Protein AF-A0A941YJ92-F1 (afdb_monomer)

Secondary structure (DSSP, 8-state):
--HHHHHHHHHHHHHHHHHHHSTTTHHHHHHHHH-SS---------TTS-HHHHHHHHHHTTT----HHHHHHHHHHHHHHHHH-TTBTHHHHHHHHHHHHTT-HHHHHHHHHHHHT-SB--SS-GGG-PPPHHHHHHHHHHHTT-SHHHHHHHHHHHHHHSS-HHHHHHHHHHHHHHHHHHHHHHHHHHHHHHHHHHHHHTTS--SS-TTHHHHHHHHHHHHHHHHHHHHHHHHTS-STHHHHHHHHHHHHHHHHHHHHHHHHHHHHHHHHHHHHHHHHH-HHHHHHTSTTHHHHHHHHHHHHHHHHH--HHHHHHHHHHHHHHT---S------GGGG-HHHHHHHHHHHHHHHHHHHHHHHHTSHHHHHHHHHT---TTGGGHHHHHHHHHHHHHHHHHHHHHHHHHHTT--HHHHHHHHHHHHHHHHHHHHHHHHHHHHHHHHHHHHHHHHHHHTT------

Sequence (466 aa):
MNRAQQALVGSLAGALAVLSLHPVTRPYLLRPLTDPPSLIETATLPLDTDTRSYFLFRRAFGDKSLSTDDFLSIAEASQKMSETDKLNAVWPVLEAWAQDKLDNQEAAESAWRRASQRTRWFDVKPVAIAPTDSAWDRYRQIADLGPGWVQAYSGYVKRLSLADPGEDAARAESVAIGLTAWRSVTSVAGKSLLGQSLRQAVRYDPVKRKGDSVVLETMRQRLSDEQVSDLMSAVASPDREAGSQAIFAWKALAAQRLAGGSMLAGAAGAVLFVVGSLLATWGRARQILALPWCAVLGVASGVAVYLGTGLLFPALWAVVVWGGFAYVRDRIWKGDLADFGRSAQAVTTLLALSFVIAVSVAVIAGEPWARAIHDGTRFGQEVGRTSTLATALAWFLLSLVAVAGQVFAYVRRRTPAVVAARMVRSFGLRAMVCGLVASVVLTPICLAWDTRLCHALAAGEMWDDK

Structure (mmCIF, N/CA/C/O backbone):
data_AF-A0A941YJ92-F1
#
_entry.id   AF-A0A941YJ92-F1
#
loop_
_atom_site.group_PDB
_atom_site.id
_atom_site.type_symbol
_atom_site.label_atom_id
_atom_site.label_alt_id
_atom_site.label_comp_id
_atom_site.label_asym_id
_atom_site.label_entity_id
_atom_site.label_seq_id
_atom_site.pdbx_PDB_ins_code
_atom_site.Cartn_x
_atom_site.Cartn_y
_atom_site.Cartn_z
_atom_site.occupancy
_atom_site.B_iso_or_equiv
_atom_site.auth_seq_id
_atom_site.auth_comp_id
_atom_site.auth_asym_id
_atom_site.auth_atom_id
_atom_site.pdbx_PDB_model_num
ATOM 1 N N . MET A 1 1 ? -15.399 -10.502 31.273 1.00 61.78 1 MET A N 1
ATOM 2 C CA . MET A 1 1 ? -14.418 -9.649 30.565 1.00 61.78 1 MET A CA 1
ATOM 3 C C . MET A 1 1 ? -15.016 -8.273 30.335 1.00 61.78 1 MET A C 1
ATOM 5 O O . MET A 1 1 ? -16.136 -8.193 29.848 1.00 61.78 1 MET A O 1
ATOM 9 N N . ASN A 1 2 ? -14.307 -7.202 30.687 1.00 77.12 2 ASN A N 1
ATOM 10 C CA . ASN A 1 2 ? -14.742 -5.847 30.338 1.00 77.12 2 ASN A CA 1
ATOM 11 C C . ASN A 1 2 ? -14.502 -5.570 28.833 1.00 77.12 2 ASN A C 1
ATOM 13 O O . ASN A 1 2 ? -13.763 -6.298 28.167 1.00 77.12 2 ASN A O 1
ATOM 17 N N . ARG A 1 3 ? -15.120 -4.518 28.275 1.00 62.44 3 ARG A N 1
ATOM 18 C CA . ARG A 1 3 ? -15.001 -4.186 26.836 1.00 62.44 3 ARG A CA 1
ATOM 19 C C . ARG A 1 3 ? -13.553 -3.955 26.384 1.00 62.44 3 ARG A C 1
ATOM 21 O O . ARG A 1 3 ? -13.215 -4.277 25.252 1.00 62.44 3 ARG A O 1
ATOM 28 N N . ALA A 1 4 ? -12.695 -3.432 27.264 1.00 63.12 4 ALA A N 1
ATOM 29 C CA . ALA A 1 4 ? -11.273 -3.246 26.968 1.00 63.12 4 ALA A CA 1
ATOM 30 C C . ALA A 1 4 ? -10.549 -4.587 26.785 1.00 63.12 4 ALA A C 1
ATOM 32 O O . ALA A 1 4 ? -9.785 -4.745 25.840 1.00 63.12 4 ALA A O 1
ATOM 33 N N . GLN A 1 5 ? -10.835 -5.571 27.641 1.00 69.38 5 GLN A N 1
ATOM 34 C CA . GLN A 1 5 ? -10.294 -6.921 27.504 1.00 69.38 5 GLN A CA 1
ATOM 35 C C . GLN A 1 5 ? -10.794 -7.585 26.219 1.00 69.38 5 GLN A C 1
ATOM 37 O O . GLN A 1 5 ? -10.008 -8.215 25.525 1.00 69.38 5 GLN A O 1
ATOM 42 N N . GLN A 1 6 ? -12.073 -7.424 25.860 1.00 68.19 6 GLN A N 1
ATOM 43 C CA . GLN A 1 6 ? -12.606 -7.972 24.604 1.00 68.19 6 GLN A CA 1
ATOM 44 C C . GLN A 1 6 ? -11.950 -7.338 23.369 1.00 68.19 6 GLN A C 1
ATOM 46 O O . GLN A 1 6 ? -11.606 -8.051 22.431 1.00 68.19 6 GLN A O 1
ATOM 51 N N . ALA A 1 7 ? -11.731 -6.019 23.390 1.00 63.94 7 ALA A N 1
ATOM 52 C CA . ALA A 1 7 ? -10.992 -5.307 22.350 1.00 63.94 7 ALA A CA 1
ATOM 53 C C . ALA A 1 7 ? -9.565 -5.850 22.201 1.00 63.94 7 ALA A C 1
ATOM 55 O O . ALA A 1 7 ? -9.120 -6.129 21.093 1.00 63.94 7 ALA A O 1
ATOM 56 N N . LEU A 1 8 ? -8.872 -6.037 23.327 1.00 70.38 8 LEU A N 1
ATOM 57 C CA . LEU A 1 8 ? -7.496 -6.521 23.360 1.00 70.38 8 LEU A CA 1
ATOM 58 C C . LEU A 1 8 ? -7.396 -7.966 22.861 1.00 70.38 8 LEU A C 1
ATOM 60 O O . LEU A 1 8 ? -6.525 -8.261 22.052 1.00 70.38 8 LEU A O 1
ATOM 64 N N . VAL A 1 9 ? -8.325 -8.837 23.266 1.00 71.75 9 VAL A N 1
ATOM 65 C CA . VAL A 1 9 ? -8.416 -10.219 22.768 1.00 71.75 9 VAL A CA 1
ATOM 66 C C . VAL A 1 9 ? -8.711 -10.247 21.268 1.00 71.75 9 VAL A C 1
ATOM 68 O O . VAL A 1 9 ? -8.067 -11.000 20.546 1.00 71.75 9 VAL A O 1
ATOM 71 N N . GLY A 1 10 ? -9.619 -9.399 20.774 1.00 70.00 10 GLY A N 1
ATOM 72 C CA . GLY A 1 10 ? -9.905 -9.286 19.341 1.00 70.00 10 GLY A CA 1
ATOM 73 C C . GLY A 1 10 ? -8.694 -8.814 18.530 1.00 70.00 10 GLY A C 1
ATOM 74 O O . GLY A 1 10 ? -8.366 -9.416 17.510 1.00 70.00 10 GLY A O 1
ATOM 75 N N . SER A 1 11 ? -7.987 -7.786 19.011 1.00 69.19 11 SER A N 1
ATOM 76 C CA . SER A 1 11 ? -6.754 -7.301 18.383 1.00 69.19 11 SER A CA 1
ATOM 77 C C . SER A 1 11 ? -5.649 -8.355 18.391 1.00 69.19 11 SER A C 1
ATOM 79 O O . SER A 1 11 ? -4.972 -8.537 17.384 1.00 69.19 11 SER A O 1
ATOM 81 N N . LEU A 1 12 ? -5.480 -9.070 19.508 1.00 72.31 12 LEU A N 1
ATOM 82 C CA . LEU A 1 12 ? -4.502 -10.148 19.639 1.00 72.31 12 LEU A CA 1
ATOM 83 C C . LEU A 1 12 ? -4.821 -11.296 18.674 1.00 72.31 12 LEU A C 1
ATOM 85 O O . LEU A 1 12 ? -3.932 -11.764 17.971 1.00 72.31 12 LEU A O 1
ATOM 89 N N . ALA A 1 13 ? -6.087 -11.711 18.594 1.00 72.00 13 ALA A N 1
ATOM 90 C CA . ALA A 1 13 ? -6.532 -12.764 17.687 1.00 72.00 13 ALA A CA 1
ATOM 91 C C . ALA A 1 13 ? -6.307 -12.386 16.216 1.00 72.00 13 ALA A C 1
ATOM 93 O O . ALA A 1 13 ? -5.806 -13.199 15.444 1.00 72.00 13 ALA A O 1
ATOM 94 N N . GLY A 1 14 ? -6.612 -11.143 15.825 1.00 69.75 14 GLY A N 1
ATOM 95 C CA . GLY A 1 14 ? -6.332 -10.672 14.468 1.00 69.75 14 GLY A CA 1
ATOM 96 C C . GLY A 1 14 ? -4.842 -10.540 14.168 1.00 69.75 14 GLY A C 1
ATOM 97 O O . GLY A 1 14 ? -4.414 -10.911 13.079 1.00 69.75 14 GLY A O 1
ATOM 98 N N . ALA A 1 15 ? -4.036 -10.092 15.134 1.00 71.94 15 ALA A N 1
ATOM 99 C CA . ALA A 1 15 ? -2.587 -10.055 14.986 1.00 71.94 15 ALA A CA 1
ATOM 100 C C . ALA A 1 15 ? -2.011 -11.464 14.789 1.00 71.94 15 ALA A C 1
ATOM 102 O O . ALA A 1 15 ? -1.219 -11.680 13.875 1.00 71.94 15 ALA A O 1
ATOM 103 N N . LEU A 1 16 ? -2.464 -12.432 15.591 1.00 71.38 16 LEU A N 1
ATOM 104 C CA . LEU A 1 16 ? -2.098 -13.838 15.447 1.00 71.38 16 LEU A CA 1
ATOM 105 C C . LEU A 1 16 ? -2.522 -14.393 14.085 1.00 71.38 16 LEU A C 1
ATOM 107 O O . LEU A 1 16 ? -1.695 -15.002 13.422 1.00 71.38 16 LEU A O 1
ATOM 111 N N . ALA A 1 17 ? -3.744 -14.121 13.617 1.00 73.19 17 ALA A N 1
ATOM 112 C CA . ALA A 1 17 ? -4.202 -14.563 12.297 1.00 73.19 17 ALA A CA 1
ATOM 113 C C . ALA A 1 17 ? -3.316 -14.023 11.158 1.00 73.19 17 ALA A C 1
ATOM 115 O O . ALA A 1 17 ? -2.913 -14.777 10.273 1.00 73.19 17 ALA A O 1
ATOM 116 N N . VAL A 1 18 ? -2.959 -12.736 11.204 1.00 70.56 18 VAL A N 1
ATOM 117 C CA . VAL A 1 18 ? -2.045 -12.115 10.231 1.00 70.56 18 VAL A CA 1
ATOM 118 C C . VAL A 1 18 ? -0.652 -12.753 10.299 1.00 70.56 18 VAL A C 1
ATOM 120 O O . VAL A 1 18 ? -0.085 -13.108 9.266 1.00 70.56 18 VAL A O 1
ATOM 123 N N . LEU A 1 19 ? -0.108 -12.958 11.502 1.00 70.56 19 LEU A N 1
ATOM 124 C CA . LEU A 1 19 ? 1.197 -13.597 11.677 1.00 70.56 19 LEU A CA 1
ATOM 125 C C . LEU A 1 19 ? 1.193 -15.074 11.239 1.00 70.56 19 LEU A C 1
ATOM 127 O O . LEU A 1 19 ? 2.193 -15.552 10.706 1.00 70.56 19 LEU A O 1
ATOM 131 N N . SER A 1 20 ? 0.087 -15.797 11.423 1.00 72.00 20 SER A N 1
ATOM 132 C CA . SER A 1 20 ? -0.076 -17.182 10.966 1.00 72.00 20 SER A CA 1
ATOM 133 C C . SER A 1 20 ? -0.161 -17.301 9.443 1.00 72.00 20 SER A C 1
ATOM 135 O O . SER A 1 20 ? 0.182 -18.349 8.901 1.00 72.00 20 SER A O 1
ATOM 137 N N . LEU A 1 21 ? -0.588 -16.250 8.738 1.00 69.75 21 LEU A N 1
ATOM 138 C CA . LEU A 1 21 ? -0.614 -16.219 7.271 1.00 69.75 21 LEU A CA 1
ATOM 139 C C . LEU A 1 21 ? 0.738 -15.842 6.658 1.00 69.75 21 LEU A C 1
ATOM 141 O O . LEU A 1 21 ? 1.027 -16.228 5.526 1.00 69.75 21 LEU A O 1
ATOM 145 N N . HIS A 1 22 ? 1.573 -15.103 7.386 1.00 62.81 22 HIS A N 1
ATOM 146 C CA . HIS A 1 22 ? 2.815 -14.570 6.844 1.00 62.81 22 HIS A CA 1
ATOM 147 C C . HIS A 1 22 ? 3.913 -15.647 6.739 1.00 62.81 22 HIS A C 1
ATOM 149 O O . HIS A 1 22 ? 4.250 -16.262 7.746 1.00 62.81 22 HIS A O 1
ATOM 155 N N . PRO A 1 23 ? 4.551 -15.873 5.571 1.00 60.28 23 PRO A N 1
ATOM 156 C CA . PRO A 1 23 ? 5.399 -17.037 5.310 1.00 60.28 23 PRO A CA 1
ATOM 157 C C . PRO A 1 23 ? 6.672 -17.061 6.156 1.00 60.28 23 PRO A C 1
ATOM 159 O O . PRO A 1 23 ? 7.199 -18.133 6.414 1.00 60.28 23 PRO A O 1
ATOM 162 N N . VAL A 1 24 ? 7.150 -15.900 6.618 1.00 61.28 24 VAL A N 1
ATOM 163 C CA . VAL A 1 24 ? 8.300 -15.831 7.536 1.00 61.28 24 VAL A CA 1
ATOM 164 C C . VAL A 1 24 ? 7.915 -16.215 8.964 1.00 61.28 24 VAL A C 1
ATOM 166 O O . VAL A 1 24 ? 8.697 -16.872 9.627 1.00 61.28 24 VAL A O 1
ATOM 169 N N . THR A 1 25 ? 6.733 -15.836 9.459 1.00 63.78 25 THR A N 1
ATOM 170 C CA . THR A 1 25 ? 6.334 -16.053 10.866 1.00 63.78 25 THR A CA 1
ATOM 171 C C . THR A 1 25 ? 5.509 -17.323 11.053 1.00 63.78 25 THR A C 1
ATOM 173 O O . THR A 1 25 ? 5.558 -17.938 12.117 1.00 63.78 25 THR A O 1
ATOM 176 N N . ARG A 1 26 ? 4.798 -17.758 10.009 1.00 66.88 26 ARG A N 1
ATOM 177 C CA . ARG A 1 26 ? 3.995 -18.982 9.959 1.00 66.88 26 ARG A CA 1
ATOM 178 C C . ARG A 1 26 ? 4.769 -20.227 10.416 1.00 66.88 26 ARG A C 1
ATOM 180 O O . ARG A 1 26 ? 4.218 -20.935 11.256 1.00 66.88 26 ARG A O 1
ATOM 187 N N . PRO A 1 27 ? 6.020 -20.481 9.972 1.00 59.31 27 PRO A N 1
ATOM 188 C CA . PRO A 1 27 ? 6.793 -21.633 10.426 1.00 59.31 27 PRO A CA 1
ATOM 189 C C . PRO A 1 27 ? 7.094 -21.602 11.921 1.00 59.31 27 PRO A C 1
ATOM 191 O O . PRO A 1 27 ? 7.232 -22.658 12.508 1.00 59.31 27 PRO A O 1
ATOM 194 N N . TYR A 1 28 ? 7.178 -20.427 12.551 1.00 72.75 28 TYR A N 1
ATOM 195 C CA . TYR A 1 28 ? 7.459 -20.307 13.986 1.00 72.75 28 TYR A CA 1
ATOM 196 C C . TYR A 1 28 ? 6.194 -20.426 14.840 1.00 72.75 28 TYR A C 1
ATOM 198 O O . TYR A 1 28 ? 6.234 -21.005 15.920 1.00 72.75 28 TYR A O 1
ATOM 206 N N . LEU A 1 29 ? 5.067 -19.891 14.359 1.00 74.31 29 LEU A N 1
ATOM 207 C CA . LEU A 1 29 ? 3.800 -19.898 15.097 1.00 74.31 29 LEU A CA 1
ATOM 208 C C . LEU A 1 29 ? 3.028 -21.205 14.970 1.00 74.31 29 LEU A C 1
ATOM 210 O O . LEU A 1 29 ? 2.372 -21.616 15.922 1.00 74.31 29 LEU A O 1
ATOM 214 N N . LEU A 1 30 ? 3.071 -21.832 13.794 1.00 76.19 30 LEU A N 1
ATOM 215 C CA . LEU A 1 30 ? 2.328 -23.060 13.533 1.00 76.19 30 LEU A CA 1
ATOM 216 C C . LEU A 1 30 ? 3.173 -24.320 13.733 1.00 76.19 30 LEU A C 1
ATOM 218 O O . LEU A 1 30 ? 2.570 -25.372 13.905 1.00 76.19 30 LEU A O 1
ATOM 222 N N . ARG A 1 31 ? 4.515 -24.227 13.820 1.00 52.56 31 ARG A N 1
ATOM 223 C CA . ARG A 1 31 ? 5.403 -25.374 14.128 1.00 52.56 31 ARG A CA 1
ATOM 224 C C . ARG A 1 31 ? 4.882 -26.273 15.248 1.00 52.56 31 ARG A C 1
ATOM 226 O O . ARG A 1 31 ? 4.825 -27.478 15.037 1.00 52.56 31 ARG A O 1
ATOM 233 N N . PRO A 1 32 ? 4.466 -25.725 16.412 1.00 61.38 32 PRO A N 1
ATOM 234 C CA . PRO A 1 32 ? 4.013 -26.549 17.531 1.00 61.38 32 PRO A CA 1
ATOM 235 C C . PRO A 1 32 ? 2.716 -27.316 17.240 1.00 61.38 32 PRO A C 1
ATOM 237 O O . PRO A 1 32 ? 2.390 -28.254 17.957 1.00 61.38 32 PRO A O 1
ATOM 240 N N . LEU A 1 33 ? 1.950 -26.877 16.236 1.00 65.44 33 LEU A N 1
ATOM 241 C CA . LEU A 1 33 ? 0.643 -27.418 15.865 1.00 65.44 33 LEU A CA 1
ATOM 242 C C . LEU A 1 33 ? 0.705 -28.322 14.627 1.00 65.44 33 LEU A C 1
ATOM 244 O O . LEU A 1 33 ? -0.177 -29.161 14.463 1.00 65.44 33 LEU A O 1
ATOM 248 N N . THR A 1 34 ? 1.690 -28.133 13.744 1.00 49.44 34 THR A N 1
ATOM 249 C CA . THR A 1 34 ? 1.771 -28.839 12.455 1.00 49.44 34 THR A CA 1
ATOM 250 C C . THR A 1 34 ? 2.863 -29.898 12.384 1.00 49.44 34 THR A C 1
ATOM 252 O O . THR A 1 34 ? 2.724 -30.807 11.571 1.00 49.44 34 THR A O 1
ATOM 255 N N . ASP A 1 35 ? 3.891 -29.839 13.237 1.00 40.62 35 ASP A N 1
ATOM 256 C CA . ASP A 1 35 ? 4.983 -30.814 13.212 1.00 40.62 35 ASP A CA 1
ATOM 257 C C . ASP A 1 35 ? 4.958 -31.706 14.474 1.00 40.62 35 ASP A C 1
ATOM 259 O O . ASP A 1 35 ? 5.205 -31.205 15.575 1.00 40.62 35 ASP A O 1
ATOM 263 N N . PRO A 1 36 ? 4.749 -33.042 14.377 1.00 40.34 36 PRO A N 1
ATOM 264 C CA . PRO A 1 36 ? 5.426 -33.946 15.314 1.00 40.34 36 PRO A CA 1
ATOM 265 C C . PRO A 1 36 ? 6.936 -33.662 15.218 1.00 40.34 36 PRO A C 1
ATOM 267 O O . PRO A 1 36 ? 7.382 -33.319 14.125 1.00 40.34 36 PRO A O 1
ATOM 270 N N . PRO A 1 37 ? 7.722 -33.764 16.309 1.00 36.47 37 PRO A N 1
ATOM 271 C CA . PRO A 1 37 ? 9.085 -33.230 16.406 1.00 36.47 37 PRO A CA 1
ATOM 272 C C . PRO A 1 37 ? 9.923 -33.588 15.174 1.00 36.47 37 PRO A C 1
ATOM 274 O O . PRO A 1 37 ? 10.461 -34.687 15.058 1.00 36.47 37 PRO A O 1
ATOM 277 N N . SER A 1 38 ? 9.993 -32.659 14.220 1.00 37.19 38 SER A N 1
ATOM 278 C CA . SER A 1 38 ? 10.666 -32.880 12.952 1.00 37.19 38 SER A CA 1
ATOM 279 C C . SER A 1 38 ? 12.082 -32.339 13.076 1.00 37.19 38 SER A C 1
ATOM 281 O O . SER A 1 38 ? 12.272 -31.141 13.309 1.00 37.19 38 SER A O 1
ATOM 283 N N . LEU A 1 39 ? 13.054 -33.225 12.868 1.00 37.50 39 LEU A N 1
ATOM 284 C CA . LEU A 1 39 ? 14.506 -33.015 12.764 1.00 37.50 39 LEU A CA 1
ATOM 285 C C . LEU A 1 39 ? 14.935 -32.090 11.598 1.00 37.50 39 LEU A C 1
ATOM 287 O O . LEU A 1 39 ? 16.033 -32.221 11.064 1.00 37.50 39 LEU A O 1
ATOM 291 N N . ILE A 1 40 ? 14.078 -31.163 11.167 1.00 40.34 40 ILE A N 1
ATOM 292 C CA . ILE A 1 40 ? 14.398 -30.168 10.145 1.00 40.34 40 ILE A CA 1
ATOM 293 C C . ILE A 1 40 ? 15.041 -28.973 10.856 1.00 40.34 40 ILE A C 1
ATOM 295 O O . ILE A 1 40 ? 14.415 -27.946 11.137 1.00 40.34 40 ILE A O 1
ATOM 299 N N . GLU A 1 41 ? 16.310 -29.144 11.208 1.00 40.00 41 GLU A N 1
ATOM 300 C CA . GLU A 1 41 ? 17.251 -28.034 11.191 1.00 40.00 41 GLU A CA 1
ATOM 301 C C . GLU A 1 41 ? 17.469 -27.694 9.718 1.00 40.00 41 GLU A C 1
ATOM 303 O O . GLU A 1 41 ? 18.066 -28.477 8.982 1.00 40.00 41 GLU A O 1
ATOM 308 N N . THR A 1 42 ? 16.968 -26.539 9.269 1.00 44.28 42 THR A N 1
ATOM 309 C CA . THR A 1 42 ? 17.565 -25.870 8.108 1.00 44.28 42 THR A CA 1
ATOM 310 C C . THR A 1 42 ? 19.061 -25.875 8.344 1.00 44.28 42 THR A C 1
ATOM 312 O O . THR A 1 42 ? 19.472 -25.363 9.386 1.00 44.28 42 THR A O 1
ATOM 315 N N . ALA A 1 43 ? 19.840 -26.459 7.433 1.00 46.12 43 ALA A N 1
ATOM 316 C CA . ALA A 1 43 ? 21.290 -26.408 7.489 1.00 46.12 43 ALA A CA 1
ATOM 317 C C . ALA A 1 43 ? 21.715 -24.935 7.555 1.00 46.12 43 ALA A C 1
ATOM 319 O O . ALA A 1 43 ? 21.821 -24.237 6.547 1.00 46.12 43 ALA A O 1
ATOM 320 N N . THR A 1 44 ? 21.884 -24.422 8.771 1.00 47.81 44 THR A N 1
ATOM 321 C CA . THR A 1 44 ? 22.577 -23.173 9.005 1.00 47.81 44 THR A CA 1
ATOM 322 C C . THR A 1 44 ? 23.978 -23.445 8.520 1.00 47.81 44 THR A C 1
ATOM 324 O O . THR A 1 44 ? 24.652 -24.318 9.070 1.00 47.81 44 THR A O 1
ATOM 327 N N . LEU A 1 45 ? 24.382 -22.746 7.456 1.00 52.56 45 LEU A N 1
ATOM 328 C CA . LEU A 1 45 ? 25.786 -22.665 7.082 1.00 52.56 45 LEU A CA 1
ATOM 329 C C . LEU A 1 45 ? 26.561 -22.441 8.388 1.00 52.56 45 LEU A C 1
ATOM 331 O O . LEU A 1 45 ? 26.195 -21.525 9.135 1.00 52.56 45 LEU A O 1
ATOM 335 N N . PRO A 1 46 ? 27.512 -23.321 8.740 1.00 54.72 46 PRO A N 1
ATOM 336 C CA . PRO A 1 46 ? 28.250 -23.194 9.978 1.00 54.72 46 PRO A CA 1
ATOM 337 C C . PRO A 1 46 ? 28.819 -21.780 10.026 1.00 54.72 46 PRO A C 1
ATOM 339 O O . PRO A 1 46 ? 29.264 -21.245 9.009 1.00 54.72 46 PRO A O 1
ATOM 342 N N . LEU A 1 47 ? 28.745 -21.150 11.197 1.00 51.34 47 LEU A N 1
ATOM 343 C CA . LEU A 1 47 ? 29.117 -19.744 11.397 1.00 51.34 47 LEU A CA 1
ATOM 344 C C . LEU A 1 47 ? 30.561 -19.421 10.955 1.00 51.34 47 LEU A C 1
ATOM 346 O O . LEU A 1 47 ? 30.869 -18.256 10.735 1.00 51.34 47 LEU A O 1
ATOM 350 N N . ASP A 1 48 ? 31.393 -20.447 10.741 1.00 55.69 48 ASP A N 1
ATOM 351 C CA . ASP A 1 48 ? 32.770 -20.363 10.241 1.00 55.69 48 ASP A CA 1
ATOM 352 C C . ASP A 1 48 ? 32.914 -20.481 8.710 1.00 55.69 48 ASP A C 1
ATOM 354 O O . ASP A 1 48 ? 34.030 -20.583 8.192 1.00 55.69 48 ASP A O 1
ATOM 358 N N . THR A 1 49 ? 31.817 -20.499 7.948 1.00 59.66 49 THR A N 1
ATOM 359 C CA . THR A 1 49 ? 31.925 -20.458 6.483 1.00 59.66 49 THR A CA 1
ATOM 360 C C . THR A 1 49 ? 32.371 -19.055 6.070 1.00 59.66 49 THR A C 1
ATOM 362 O O . THR A 1 49 ? 31.695 -18.080 6.397 1.00 59.66 49 THR A O 1
ATOM 365 N N . ASP A 1 50 ? 33.494 -18.943 5.348 1.00 69.44 50 ASP A N 1
ATOM 366 C CA . ASP A 1 50 ? 33.971 -17.659 4.825 1.00 69.44 50 ASP A CA 1
ATOM 367 C C . ASP A 1 50 ? 32.826 -16.934 4.096 1.00 69.44 50 ASP A C 1
ATOM 369 O O . ASP A 1 50 ? 32.071 -17.530 3.316 1.00 69.44 50 ASP A O 1
ATOM 373 N N . THR A 1 51 ? 32.692 -15.634 4.365 1.00 69.00 51 THR A N 1
ATOM 374 C CA . THR A 1 51 ? 31.649 -14.763 3.807 1.00 69.00 51 THR A CA 1
ATOM 375 C C . THR A 1 51 ? 31.614 -14.877 2.280 1.00 69.00 51 THR A C 1
ATOM 377 O O . THR A 1 51 ? 30.542 -14.839 1.672 1.00 69.00 51 THR A O 1
ATOM 380 N N . ARG A 1 52 ? 32.775 -15.107 1.653 1.00 74.94 52 ARG A N 1
ATOM 381 C CA . ARG A 1 52 ? 32.900 -15.358 0.215 1.00 74.94 52 ARG A CA 1
ATOM 382 C C . ARG A 1 52 ? 32.101 -16.581 -0.252 1.00 74.94 52 ARG A C 1
ATOM 384 O O . ARG A 1 52 ? 31.326 -16.456 -1.199 1.00 74.94 52 ARG A O 1
ATOM 391 N N . SER A 1 53 ? 32.224 -17.730 0.410 1.00 70.75 53 SER A N 1
ATOM 392 C CA . SER A 1 53 ? 31.535 -18.970 0.017 1.00 70.75 53 SER A CA 1
ATOM 393 C C . SER A 1 53 ? 30.016 -18.837 0.122 1.00 70.75 53 SER A C 1
ATOM 395 O O . SER A 1 53 ? 29.296 -19.288 -0.766 1.00 70.75 53 SER A O 1
ATOM 397 N N . TYR A 1 54 ? 29.517 -18.126 1.142 1.00 71.69 54 TYR A N 1
ATOM 398 C CA . TYR A 1 54 ? 28.089 -17.807 1.273 1.00 71.69 54 TYR A CA 1
ATOM 399 C C . TYR A 1 54 ? 27.553 -17.051 0.044 1.00 71.69 54 TYR A C 1
ATOM 401 O O . TYR A 1 54 ? 26.520 -17.413 -0.531 1.00 71.69 54 TYR A O 1
ATOM 409 N N . PHE A 1 55 ? 28.264 -16.003 -0.386 1.00 72.50 55 PHE A N 1
ATOM 410 C CA . PHE A 1 55 ? 27.868 -15.220 -1.556 1.00 72.50 55 PHE A CA 1
ATOM 411 C C . PHE A 1 55 ? 27.985 -16.012 -2.860 1.00 72.50 55 PHE A C 1
ATOM 413 O O . PHE A 1 55 ? 27.126 -15.855 -3.731 1.00 72.50 55 PHE A O 1
ATOM 420 N N . LEU A 1 56 ? 28.990 -16.882 -2.985 1.00 78.50 56 LEU A N 1
ATOM 421 C CA . LEU A 1 56 ? 29.160 -17.749 -4.151 1.00 78.50 56 LEU A CA 1
ATOM 422 C C . LEU A 1 56 ? 28.026 -18.765 -4.283 1.00 78.50 56 LEU A C 1
ATOM 424 O O . LEU A 1 56 ? 27.453 -18.872 -5.365 1.00 78.50 56 LEU A O 1
ATOM 428 N N . PHE A 1 57 ? 27.606 -19.416 -3.193 1.00 77.88 57 PHE A N 1
ATOM 429 C CA . PHE A 1 57 ? 26.439 -20.303 -3.225 1.00 77.88 57 PHE A CA 1
ATOM 430 C C . PHE A 1 57 ? 25.179 -19.552 -3.651 1.00 77.88 57 PHE A C 1
ATOM 432 O O . PHE A 1 57 ? 24.464 -19.988 -4.549 1.00 77.88 57 PHE A O 1
ATOM 439 N N . ARG A 1 58 ? 24.928 -18.365 -3.085 1.00 74.50 58 ARG A N 1
ATOM 440 C CA . ARG A 1 58 ? 23.769 -17.550 -3.477 1.00 74.50 58 ARG A CA 1
ATOM 441 C C . ARG A 1 58 ? 23.817 -17.133 -4.951 1.00 74.50 58 ARG A C 1
ATOM 443 O O . ARG A 1 58 ? 22.768 -17.013 -5.581 1.00 74.50 58 ARG A O 1
ATOM 450 N N . ARG A 1 59 ? 25.015 -16.905 -5.496 1.00 75.06 59 ARG A N 1
ATOM 451 C CA . ARG A 1 59 ? 25.229 -16.556 -6.904 1.00 75.06 59 ARG A CA 1
ATOM 452 C C . ARG A 1 59 ? 25.041 -17.761 -7.831 1.00 75.06 59 ARG A C 1
ATOM 454 O O . ARG A 1 59 ? 24.436 -17.585 -8.883 1.00 75.06 59 ARG A O 1
ATOM 461 N N . ALA A 1 60 ? 25.463 -18.954 -7.411 1.00 73.44 60 ALA A N 1
ATOM 462 C CA . ALA A 1 60 ? 25.256 -20.214 -8.127 1.00 73.44 60 ALA A CA 1
ATOM 463 C C . ALA A 1 60 ? 23.771 -20.532 -8.355 1.00 73.44 60 ALA A C 1
ATOM 465 O O . ALA A 1 60 ? 23.393 -20.972 -9.433 1.00 73.44 60 ALA A O 1
ATOM 466 N N . PHE A 1 61 ? 22.909 -20.223 -7.383 1.00 70.94 61 PHE A N 1
ATOM 467 C CA . PHE A 1 61 ? 21.455 -20.378 -7.525 1.00 70.94 61 PHE A CA 1
ATOM 468 C C . PHE A 1 61 ? 20.764 -19.248 -8.307 1.00 70.94 61 PHE A C 1
ATOM 470 O O . PHE A 1 61 ? 19.567 -19.333 -8.570 1.00 70.94 61 PHE A O 1
ATOM 477 N N . GLY A 1 62 ? 21.477 -18.163 -8.620 1.00 64.44 62 GLY A N 1
ATOM 478 C CA . GLY A 1 62 ? 20.911 -16.914 -9.136 1.00 64.44 62 GLY A CA 1
ATOM 479 C C . GLY A 1 62 ? 21.059 -16.693 -10.642 1.00 64.44 62 GLY A C 1
ATOM 480 O O . GLY A 1 62 ? 20.935 -15.546 -11.065 1.00 64.44 62 GLY A O 1
ATOM 481 N N . ASP A 1 63 ? 21.360 -17.739 -11.415 1.00 55.84 63 ASP A N 1
ATOM 482 C CA . ASP A 1 63 ? 21.466 -17.717 -12.887 1.00 55.84 63 ASP A CA 1
ATOM 483 C C . ASP A 1 63 ? 22.488 -16.698 -13.440 1.00 55.84 63 ASP A C 1
ATOM 485 O O . ASP A 1 63 ? 22.324 -16.092 -14.498 1.00 55.84 63 ASP A O 1
ATOM 489 N N . LYS A 1 64 ? 23.569 -16.459 -12.685 1.00 66.94 64 LYS A N 1
ATOM 490 C CA . LYS A 1 64 ? 24.670 -15.575 -13.096 1.00 66.94 64 LYS A CA 1
ATOM 491 C C . LYS A 1 64 ? 25.841 -16.391 -13.619 1.00 66.94 64 LYS A C 1
ATOM 493 O O . LYS A 1 64 ? 26.183 -17.418 -13.040 1.00 66.94 64 LYS A O 1
ATOM 498 N N . SER A 1 65 ? 26.532 -15.869 -14.632 1.00 79.38 65 SER A N 1
ATOM 499 C CA . SER A 1 65 ? 27.815 -16.423 -15.063 1.00 79.38 65 SER A CA 1
ATOM 500 C C . SER A 1 65 ? 28.817 -16.404 -13.899 1.00 79.38 65 SER A C 1
ATOM 502 O O . SER A 1 65 ? 29.016 -15.377 -13.229 1.00 79.38 65 SER A O 1
ATOM 504 N N . LEU A 1 66 ? 29.416 -17.562 -13.639 1.00 84.88 66 LEU A N 1
ATOM 505 C CA . LEU A 1 66 ? 30.478 -17.778 -12.659 1.00 84.88 66 LEU A CA 1
ATOM 506 C C . LEU A 1 66 ? 31.800 -17.967 -13.406 1.00 84.88 66 LEU A C 1
ATOM 508 O O . LEU A 1 66 ? 31.808 -18.505 -14.514 1.00 84.88 66 LEU A O 1
ATOM 512 N N . SER A 1 67 ? 32.901 -17.490 -12.827 1.00 91.88 67 SER A N 1
ATOM 513 C CA . SER A 1 67 ? 34.239 -17.763 -13.360 1.00 91.88 67 SER A CA 1
ATOM 514 C C . SER A 1 67 ? 34.698 -19.179 -12.991 1.00 91.88 67 SER A C 1
ATOM 516 O O . SER A 1 67 ? 34.139 -19.817 -12.099 1.00 91.88 67 SER A O 1
ATOM 518 N N . THR A 1 68 ? 35.761 -19.661 -13.635 1.00 92.31 68 THR A N 1
ATOM 519 C CA . THR A 1 68 ? 36.437 -20.912 -13.252 1.00 92.31 68 THR A CA 1
ATOM 520 C C . THR A 1 68 ? 36.859 -20.899 -11.775 1.00 92.31 68 THR A C 1
ATOM 522 O O . THR A 1 68 ? 36.609 -21.863 -11.057 1.00 92.31 68 THR A O 1
ATOM 525 N N . ASP A 1 69 ? 37.405 -19.780 -11.285 1.00 91.75 69 ASP A N 1
ATOM 526 C CA . ASP A 1 69 ? 37.806 -19.620 -9.877 1.00 91.75 69 ASP A CA 1
ATOM 527 C C . ASP A 1 69 ? 36.616 -19.682 -8.907 1.00 91.75 69 ASP A C 1
ATOM 529 O O . ASP A 1 69 ? 36.741 -20.189 -7.788 1.00 91.75 69 ASP A O 1
ATOM 533 N N . ASP A 1 70 ? 35.451 -19.175 -9.324 1.00 90.69 70 ASP A N 1
ATOM 534 C CA . ASP A 1 70 ? 34.220 -19.268 -8.540 1.00 90.69 70 ASP A CA 1
ATOM 535 C C . ASP A 1 70 ? 33.775 -20.735 -8.424 1.00 90.69 70 ASP A C 1
ATOM 537 O O . ASP A 1 70 ? 33.419 -21.176 -7.331 1.00 90.69 70 ASP A O 1
ATOM 541 N N . PHE A 1 71 ? 33.840 -21.511 -9.513 1.00 91.62 71 PHE A N 1
ATOM 542 C CA . PHE A 1 71 ? 33.526 -22.944 -9.485 1.00 91.62 71 PHE A CA 1
ATOM 543 C C . PHE A 1 71 ? 34.513 -23.743 -8.628 1.00 91.62 71 PHE A C 1
ATOM 545 O O . PHE A 1 71 ? 34.071 -24.575 -7.837 1.00 91.62 71 PHE A O 1
ATOM 552 N N . LEU A 1 72 ? 35.817 -23.454 -8.703 1.00 94.00 72 LEU A N 1
ATOM 553 C CA . LEU A 1 72 ? 36.817 -24.069 -7.818 1.00 94.00 72 LEU A CA 1
ATOM 554 C C . LEU A 1 72 ? 36.500 -23.783 -6.345 1.00 94.00 72 LEU A C 1
ATOM 556 O O . LEU A 1 72 ? 36.418 -24.704 -5.533 1.00 94.00 72 LEU A O 1
ATOM 560 N N . SER A 1 73 ? 36.204 -22.522 -6.023 1.00 91.62 73 SER A N 1
ATOM 561 C CA . SER A 1 73 ? 35.835 -22.106 -4.665 1.00 91.62 73 SER A CA 1
ATOM 562 C C . SER A 1 73 ? 34.560 -22.805 -4.170 1.00 91.62 73 SER A C 1
ATOM 564 O O . SER A 1 73 ? 34.461 -23.171 -2.998 1.00 91.62 73 SER A O 1
ATOM 566 N N . ILE A 1 74 ? 33.570 -23.006 -5.050 1.00 89.75 74 ILE A N 1
ATOM 567 C CA . ILE A 1 74 ? 32.333 -23.734 -4.728 1.00 89.75 74 ILE A CA 1
ATOM 568 C C . ILE A 1 74 ? 32.627 -25.214 -4.479 1.00 89.75 74 ILE A C 1
ATOM 570 O O . ILE A 1 74 ? 32.099 -25.763 -3.510 1.00 89.75 74 ILE A O 1
ATOM 574 N N . ALA A 1 75 ? 33.454 -25.855 -5.308 1.00 94.62 75 ALA A N 1
ATOM 575 C CA . ALA A 1 75 ? 33.827 -27.257 -5.140 1.00 94.62 75 ALA A CA 1
ATOM 576 C C . ALA A 1 75 ? 34.551 -27.483 -3.800 1.00 94.62 75 ALA A C 1
ATOM 578 O O . ALA A 1 75 ? 34.123 -28.326 -3.011 1.00 94.62 75 ALA A O 1
ATOM 579 N N . GLU A 1 76 ? 35.563 -26.667 -3.491 1.00 94.00 76 GLU A N 1
ATOM 580 C CA . GLU A 1 76 ? 36.325 -26.740 -2.236 1.00 94.00 76 GLU A CA 1
ATOM 581 C C . GLU A 1 76 ? 35.444 -26.494 -1.003 1.00 94.00 76 GLU A C 1
ATOM 583 O O . GLU A 1 76 ? 35.472 -27.261 -0.033 1.00 94.00 76 GLU A O 1
ATOM 588 N N . ALA A 1 77 ? 34.614 -25.445 -1.038 1.00 90.38 77 ALA A N 1
ATOM 589 C CA . ALA A 1 77 ? 33.706 -25.136 0.060 1.00 90.38 77 ALA A CA 1
ATOM 590 C C . ALA A 1 77 ? 32.691 -26.266 0.276 1.00 90.38 77 ALA A C 1
ATOM 592 O O . ALA A 1 77 ? 32.445 -26.668 1.413 1.00 90.38 77 ALA A O 1
ATOM 593 N N . SER A 1 78 ? 32.131 -26.809 -0.805 1.00 91.94 78 SER A N 1
ATOM 594 C CA . SER A 1 78 ? 31.163 -27.908 -0.751 1.00 91.94 78 SER A CA 1
ATOM 595 C C . SER A 1 78 ? 31.788 -29.193 -0.214 1.00 91.94 78 SER A C 1
ATOM 597 O O . SER A 1 78 ? 31.177 -29.873 0.609 1.00 91.94 78 SER A O 1
ATOM 599 N N . GLN A 1 79 ? 33.028 -29.500 -0.593 1.00 95.25 79 GLN A N 1
ATOM 600 C CA . GLN A 1 79 ? 33.758 -30.644 -0.057 1.00 95.25 79 GLN A CA 1
ATOM 601 C C . GLN A 1 79 ? 33.972 -30.511 1.460 1.00 95.25 79 GLN A C 1
ATOM 603 O O . GLN A 1 79 ? 33.596 -31.406 2.220 1.00 95.25 79 GLN A O 1
ATOM 608 N N . LYS A 1 80 ? 34.474 -29.361 1.929 1.00 92.00 80 LYS A N 1
ATOM 609 C CA . LYS A 1 80 ? 34.677 -29.091 3.366 1.00 92.00 80 LYS A CA 1
ATOM 610 C C . LYS A 1 80 ? 33.365 -29.156 4.160 1.00 92.00 80 LYS A C 1
ATOM 612 O O . LYS A 1 80 ? 33.306 -29.671 5.281 1.00 92.00 80 LYS A O 1
ATOM 617 N N . MET A 1 81 ? 32.284 -28.666 3.562 1.00 87.25 81 MET A N 1
ATOM 618 C CA . MET A 1 81 ? 30.944 -28.733 4.138 1.00 87.25 81 MET A CA 1
ATOM 619 C C . MET A 1 81 ? 30.405 -30.167 4.207 1.00 87.25 81 MET A C 1
ATOM 621 O O . MET A 1 81 ? 29.830 -30.554 5.220 1.00 87.25 81 MET A O 1
ATOM 625 N N . SER A 1 82 ? 30.657 -30.981 3.183 1.00 91.88 82 SER A N 1
ATOM 626 C CA . SER A 1 82 ? 30.320 -32.411 3.127 1.00 91.88 82 SER A CA 1
ATOM 627 C C . SER A 1 82 ? 31.057 -33.244 4.189 1.00 91.88 82 SER A C 1
ATOM 629 O O . SER A 1 82 ? 30.546 -34.269 4.658 1.00 91.88 82 SER A O 1
ATOM 631 N N . GLU A 1 83 ? 32.255 -32.817 4.593 1.00 91.50 83 GLU A N 1
ATOM 632 C CA . GLU A 1 83 ? 33.010 -33.431 5.691 1.00 91.50 83 GLU A CA 1
ATOM 633 C C . GLU A 1 83 ? 32.438 -33.072 7.066 1.00 91.50 83 GLU A C 1
ATOM 635 O O . GLU A 1 83 ? 32.421 -33.918 7.966 1.00 91.50 83 GLU A O 1
ATOM 640 N N . THR A 1 84 ? 31.937 -31.842 7.202 1.00 88.12 84 THR A N 1
ATOM 641 C CA . THR A 1 84 ? 31.333 -31.319 8.436 1.00 88.12 84 THR A CA 1
ATOM 642 C C . THR A 1 84 ? 29.923 -31.880 8.644 1.00 88.12 84 THR A C 1
ATOM 644 O O . THR A 1 84 ? 29.589 -32.364 9.723 1.00 88.12 84 THR A O 1
ATOM 647 N N . ASP A 1 85 ? 29.103 -31.882 7.595 1.00 87.81 85 ASP A N 1
ATOM 648 C CA . ASP A 1 85 ? 27.715 -32.342 7.596 1.00 87.81 85 ASP A CA 1
ATOM 649 C C . ASP A 1 85 ? 27.570 -33.615 6.749 1.00 87.81 85 ASP A C 1
ATOM 651 O O . ASP A 1 85 ? 27.063 -33.627 5.624 1.00 87.81 85 ASP A O 1
ATOM 655 N N . LYS A 1 86 ? 28.032 -34.729 7.328 1.00 92.19 86 LYS A N 1
ATOM 656 C CA . LYS A 1 86 ? 28.100 -36.042 6.667 1.00 92.19 86 LYS A CA 1
ATOM 657 C C . LYS A 1 86 ? 26.742 -36.671 6.354 1.00 92.19 86 LYS A C 1
ATOM 659 O O . LYS A 1 86 ? 26.705 -37.745 5.757 1.00 92.19 86 LYS A O 1
ATOM 664 N N . LEU A 1 87 ? 25.634 -36.083 6.783 1.00 86.56 87 LEU A N 1
ATOM 665 C CA . LEU A 1 87 ? 24.310 -36.637 6.506 1.00 86.56 87 LEU A CA 1
ATOM 666 C C . LEU A 1 87 ? 23.637 -35.940 5.326 1.00 86.56 87 LEU A C 1
ATOM 668 O O . LEU A 1 87 ? 22.693 -36.500 4.775 1.00 86.56 87 LEU A O 1
ATOM 672 N N . ASN A 1 88 ? 24.122 -34.767 4.911 1.00 85.94 88 ASN A N 1
ATOM 673 C CA . ASN A 1 88 ? 23.458 -33.922 3.928 1.00 85.94 88 ASN A CA 1
ATOM 674 C C . ASN A 1 88 ? 24.005 -34.109 2.509 1.00 85.94 88 ASN A C 1
ATOM 676 O O . ASN A 1 88 ? 25.187 -33.899 2.236 1.00 85.94 88 ASN A O 1
ATOM 680 N N . ALA A 1 89 ? 23.116 -34.490 1.595 1.00 85.75 89 ALA A N 1
ATOM 681 C CA . ALA A 1 89 ? 23.402 -34.701 0.184 1.00 85.75 89 ALA A CA 1
ATOM 682 C C . ALA A 1 89 ? 23.674 -33.397 -0.573 1.00 85.75 89 ALA A C 1
ATOM 684 O O . ALA A 1 89 ? 24.307 -33.445 -1.623 1.00 85.75 89 ALA A O 1
ATOM 685 N N . VAL A 1 90 ? 23.244 -32.239 -0.057 1.00 87.19 90 VAL A N 1
ATOM 686 C CA . VAL A 1 90 ? 23.390 -30.965 -0.778 1.00 87.19 90 VAL A CA 1
ATOM 687 C C . VAL A 1 90 ? 24.849 -30.631 -1.079 1.00 87.19 90 VAL A C 1
ATOM 689 O O . VAL A 1 90 ? 25.159 -30.161 -2.172 1.00 87.19 90 VAL A O 1
ATOM 692 N N . TRP A 1 91 ? 25.755 -30.909 -0.139 1.00 90.62 91 TRP A N 1
ATOM 693 C CA . TRP A 1 91 ? 27.154 -30.526 -0.280 1.00 90.62 91 TRP A CA 1
ATOM 694 C C . TRP A 1 91 ? 27.849 -31.342 -1.376 1.00 90.62 91 TRP A C 1
ATOM 696 O O . TRP A 1 91 ? 28.373 -30.731 -2.303 1.00 90.62 91 TRP A O 1
ATOM 706 N N . PRO A 1 92 ? 27.770 -32.688 -1.394 1.00 92.06 92 PRO A N 1
ATOM 707 C CA . PRO A 1 92 ? 28.286 -33.449 -2.530 1.00 92.06 92 PRO A CA 1
ATOM 708 C C . PRO A 1 92 ? 27.604 -33.131 -3.873 1.00 92.06 92 PRO A C 1
ATOM 710 O O . PRO A 1 92 ? 28.252 -33.232 -4.907 1.00 92.06 92 PRO A O 1
ATOM 713 N N . VAL A 1 93 ? 26.324 -32.732 -3.891 1.00 87.94 93 VAL A N 1
ATOM 714 C CA . VAL A 1 93 ? 25.636 -32.320 -5.134 1.00 87.94 93 VAL A CA 1
ATOM 715 C C . VAL A 1 93 ? 26.218 -31.019 -5.692 1.00 87.94 93 VAL A C 1
ATOM 717 O O . VAL A 1 93 ? 26.494 -30.930 -6.886 1.00 87.94 93 VAL A O 1
ATOM 720 N N . LEU A 1 94 ? 26.420 -30.014 -4.835 1.00 89.19 94 LEU A N 1
ATOM 721 C CA . LEU A 1 94 ? 27.032 -28.740 -5.228 1.00 89.19 94 LEU A CA 1
ATOM 722 C C . LEU A 1 94 ? 28.483 -28.921 -5.670 1.00 89.19 94 LEU A C 1
ATOM 724 O O . LEU A 1 94 ? 28.902 -28.314 -6.653 1.00 89.19 94 LEU A O 1
ATOM 728 N N . GLU A 1 95 ? 29.220 -29.792 -4.980 1.00 93.88 95 GLU A N 1
ATOM 729 C CA . GLU A 1 95 ? 30.563 -30.197 -5.382 1.00 93.88 95 GLU A CA 1
ATOM 730 C C . GLU A 1 95 ? 30.542 -30.834 -6.775 1.00 93.88 95 GLU A C 1
ATOM 732 O O . GLU A 1 95 ? 31.281 -30.402 -7.654 1.00 93.88 95 GLU A O 1
ATOM 737 N N . ALA A 1 96 ? 29.656 -31.805 -7.009 1.00 89.88 96 ALA A N 1
ATOM 738 C CA . ALA A 1 96 ? 29.572 -32.497 -8.286 1.00 89.88 96 ALA A CA 1
ATOM 739 C C . ALA A 1 96 ? 29.215 -31.559 -9.446 1.00 89.88 96 ALA A C 1
ATOM 741 O O . ALA A 1 96 ? 29.817 -31.637 -10.514 1.00 89.88 96 ALA A O 1
ATOM 742 N N . TRP A 1 97 ? 28.269 -30.642 -9.226 1.00 91.12 97 TRP A N 1
ATOM 743 C CA . TRP A 1 97 ? 27.898 -29.623 -10.207 1.00 91.12 97 TRP A CA 1
ATOM 744 C C . TRP A 1 97 ? 29.063 -28.685 -10.539 1.00 91.12 97 TRP A C 1
ATOM 746 O O . TRP A 1 97 ? 29.310 -28.404 -11.709 1.00 91.12 97 TRP A O 1
ATOM 756 N N . ALA A 1 98 ? 29.799 -28.221 -9.528 1.00 92.31 98 ALA A N 1
ATOM 757 C CA . ALA A 1 98 ? 30.954 -27.362 -9.748 1.00 92.31 98 ALA A CA 1
ATOM 758 C C . ALA A 1 98 ? 32.086 -28.096 -10.486 1.00 92.31 98 ALA A C 1
ATOM 760 O O . ALA A 1 98 ? 32.660 -27.535 -11.413 1.00 92.31 98 ALA A O 1
ATOM 761 N N . GLN A 1 99 ? 32.361 -29.357 -10.132 1.00 94.25 99 GLN A N 1
ATOM 762 C CA . GLN A 1 99 ? 33.372 -30.185 -10.802 1.00 94.25 99 GLN A CA 1
ATOM 763 C C . GLN A 1 99 ? 33.005 -30.488 -12.263 1.00 94.25 99 GLN A C 1
ATOM 765 O O . GLN A 1 99 ? 33.878 -30.453 -13.126 1.00 94.25 99 GLN A O 1
ATOM 770 N N . ASP A 1 100 ? 31.722 -30.707 -12.569 1.00 89.38 100 ASP A N 1
ATOM 771 C CA . ASP A 1 100 ? 31.247 -30.873 -13.950 1.00 89.38 100 ASP A CA 1
ATOM 772 C C . ASP A 1 100 ? 31.478 -29.603 -14.786 1.00 89.38 100 ASP A C 1
ATOM 774 O O . ASP A 1 100 ? 31.955 -29.682 -15.913 1.00 89.38 100 ASP A O 1
ATOM 778 N N . LYS A 1 101 ? 31.243 -28.414 -14.210 1.00 91.50 101 LYS A N 1
ATOM 779 C CA . LYS A 1 101 ? 31.530 -27.119 -14.861 1.00 91.50 101 LYS A CA 1
ATOM 780 C C . LYS A 1 101 ? 33.019 -26.818 -15.039 1.00 91.50 101 LYS A C 1
ATOM 782 O O . LYS A 1 101 ? 33.358 -25.935 -15.821 1.00 91.50 101 LYS A O 1
ATOM 787 N N . LEU A 1 102 ? 33.881 -27.538 -14.327 1.00 93.56 102 LEU A N 1
ATOM 788 C CA . LEU A 1 102 ? 35.337 -27.489 -14.452 1.00 93.56 102 LEU A CA 1
ATOM 789 C C . LEU A 1 102 ? 35.884 -28.587 -15.380 1.00 93.56 102 LEU A C 1
ATOM 791 O O . LEU A 1 102 ? 37.094 -28.799 -15.408 1.00 93.56 102 LEU A O 1
ATOM 795 N N . ASP A 1 103 ? 35.011 -29.312 -16.088 1.00 94.06 103 ASP A N 1
ATOM 796 C CA . ASP A 1 103 ? 35.351 -30.470 -16.922 1.00 94.06 103 ASP A CA 1
ATOM 797 C C . ASP A 1 103 ? 36.079 -31.603 -16.155 1.00 94.06 103 ASP A C 1
ATOM 799 O O . ASP A 1 103 ? 36.733 -32.462 -16.747 1.00 94.06 103 ASP A O 1
ATOM 803 N N . ASN A 1 104 ? 35.923 -31.667 -14.826 1.00 96.19 104 ASN A N 1
ATOM 804 C CA . ASN A 1 104 ? 36.511 -32.695 -13.962 1.00 96.19 104 ASN A CA 1
ATOM 805 C C . ASN A 1 104 ? 35.506 -33.821 -13.671 1.00 96.19 104 ASN A C 1
ATOM 807 O O . ASN A 1 104 ? 34.936 -33.940 -12.581 1.00 96.19 104 ASN A O 1
ATOM 811 N N . GLN A 1 105 ? 35.281 -34.654 -14.685 1.00 92.19 105 GLN A N 1
ATOM 812 C CA . GLN A 1 105 ? 34.245 -35.691 -14.669 1.00 92.19 105 GLN A CA 1
ATOM 813 C C . GLN A 1 105 ? 34.452 -36.737 -13.561 1.00 92.19 105 GLN A C 1
ATOM 815 O O . GLN A 1 105 ? 33.495 -37.127 -12.897 1.00 92.19 105 GLN A O 1
ATOM 820 N N . GLU A 1 106 ? 35.696 -37.146 -13.301 1.00 94.19 106 GLU A N 1
ATOM 821 C CA . GLU A 1 106 ? 36.008 -38.138 -12.264 1.00 94.19 106 GLU A CA 1
ATOM 822 C C . GLU A 1 106 ? 35.645 -37.630 -10.857 1.00 94.19 106 G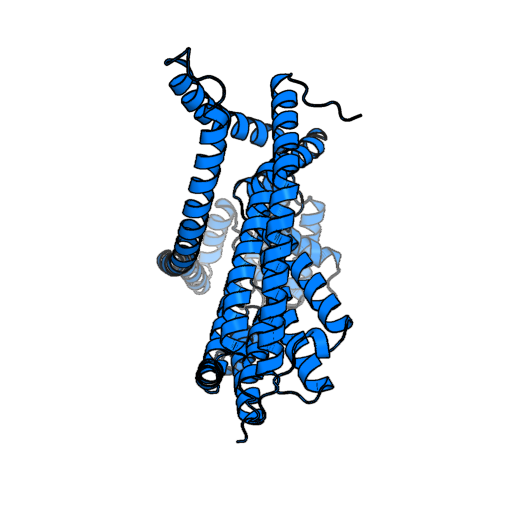LU A C 1
ATOM 824 O O . GLU A 1 106 ? 35.006 -38.336 -10.068 1.00 94.19 106 GLU A O 1
ATOM 829 N N . ALA A 1 107 ? 35.991 -36.375 -10.545 1.00 94.56 107 ALA A N 1
ATOM 830 C CA . ALA A 1 107 ? 35.633 -35.766 -9.267 1.00 94.56 107 ALA A CA 1
ATOM 831 C C . ALA A 1 107 ? 34.118 -35.558 -9.140 1.00 94.56 107 ALA A C 1
ATOM 833 O O . ALA A 1 107 ? 33.554 -35.814 -8.072 1.00 94.56 107 ALA A O 1
ATOM 834 N N . ALA A 1 108 ? 33.453 -35.155 -10.228 1.00 91.06 108 ALA A N 1
ATOM 835 C CA . ALA A 1 108 ? 32.005 -34.996 -10.259 1.00 91.06 108 ALA A CA 1
ATOM 836 C C . ALA A 1 108 ? 31.278 -36.321 -9.967 1.00 91.06 108 ALA A C 1
ATOM 838 O O . ALA A 1 108 ? 30.390 -36.370 -9.113 1.00 91.06 108 ALA A O 1
ATOM 839 N N . GLU A 1 109 ? 31.686 -37.419 -10.606 1.00 86.62 109 GLU A N 1
ATOM 840 C CA . GLU A 1 109 ? 31.122 -38.754 -10.370 1.00 86.62 109 GLU A CA 1
ATOM 841 C C . GLU A 1 109 ? 31.369 -39.246 -8.939 1.00 86.62 109 GLU A C 1
ATOM 843 O O . GLU A 1 109 ? 30.468 -39.789 -8.290 1.00 86.62 109 GLU A O 1
ATOM 848 N N . SER A 1 110 ? 32.575 -39.019 -8.411 1.00 94.00 110 SER A N 1
ATOM 849 C CA . SER A 1 110 ? 32.924 -39.343 -7.025 1.00 94.00 110 SER A CA 1
ATOM 850 C C . SER A 1 110 ? 32.035 -38.591 -6.025 1.00 94.00 110 SER A C 1
ATOM 852 O O . SER A 1 110 ? 31.517 -39.185 -5.072 1.00 94.00 110 SER A O 1
ATOM 854 N N . ALA A 1 111 ? 31.788 -37.301 -6.265 1.00 93.50 111 ALA A N 1
ATOM 855 C CA . ALA A 1 111 ? 30.905 -36.478 -5.447 1.00 93.50 111 ALA A CA 1
ATOM 856 C C . ALA A 1 111 ? 29.433 -36.924 -5.546 1.00 93.50 111 ALA A C 1
ATOM 858 O O . ALA A 1 111 ? 28.778 -37.082 -4.513 1.00 93.50 111 ALA A O 1
ATOM 859 N N . TRP A 1 112 ? 28.933 -37.264 -6.740 1.00 88.19 112 TRP A N 1
ATOM 860 C CA . TRP A 1 112 ? 27.593 -37.845 -6.913 1.00 88.19 112 TRP A CA 1
ATOM 861 C C . TRP A 1 112 ? 27.422 -39.179 -6.183 1.00 88.19 112 TRP A C 1
ATOM 863 O O . TRP A 1 112 ? 26.400 -39.408 -5.529 1.00 88.19 112 TRP A O 1
ATOM 873 N N . ARG A 1 113 ? 28.435 -40.053 -6.220 1.00 86.88 113 ARG A N 1
ATOM 874 C CA . ARG A 1 113 ? 28.416 -41.314 -5.468 1.00 86.88 113 ARG A CA 1
ATOM 875 C C . ARG A 1 113 ? 28.345 -41.052 -3.965 1.00 86.88 113 ARG A C 1
ATOM 877 O O . ARG A 1 113 ? 27.543 -41.685 -3.281 1.00 86.88 113 ARG A O 1
ATOM 884 N N . ARG A 1 114 ? 29.091 -40.072 -3.445 1.00 93.38 114 ARG A N 1
ATOM 885 C CA . ARG A 1 114 ? 28.955 -39.652 -2.040 1.00 93.38 114 ARG A CA 1
ATOM 886 C C . ARG A 1 114 ? 27.563 -39.103 -1.748 1.00 93.38 114 ARG A C 1
ATOM 888 O O . ARG A 1 114 ? 26.999 -39.474 -0.724 1.00 93.38 114 ARG A O 1
ATOM 895 N N . ALA A 1 115 ? 26.994 -38.283 -2.637 1.00 87.88 115 ALA A N 1
ATOM 896 C CA . ALA A 1 115 ? 25.631 -37.759 -2.510 1.00 87.88 115 ALA A CA 1
ATOM 897 C C . ALA A 1 115 ? 24.611 -38.893 -2.340 1.00 87.88 115 ALA A C 1
ATOM 899 O O . ALA A 1 115 ? 23.843 -38.883 -1.381 1.00 87.88 115 ALA A O 1
ATOM 900 N N . SER A 1 116 ? 24.667 -39.911 -3.212 1.00 80.31 116 SER A N 1
ATOM 901 C CA . SER A 1 116 ? 23.755 -41.071 -3.201 1.00 80.31 116 SER A CA 1
ATOM 902 C C . SER A 1 116 ? 23.756 -41.869 -1.894 1.00 80.31 116 SER A C 1
ATOM 904 O O . SER A 1 116 ? 22.781 -42.550 -1.586 1.00 80.31 116 SER A O 1
ATOM 906 N N . GLN A 1 117 ? 24.829 -41.766 -1.106 1.00 86.69 117 GLN A N 1
ATOM 907 C CA . GLN A 1 117 ? 24.985 -42.462 0.170 1.00 86.69 117 GLN A CA 1
ATOM 908 C C . GLN A 1 117 ? 24.505 -41.625 1.367 1.00 86.69 117 GLN A C 1
ATOM 910 O O . GLN A 1 117 ? 24.475 -42.121 2.494 1.00 86.69 117 GLN A O 1
ATOM 915 N N . ARG A 1 118 ? 24.145 -40.351 1.159 1.00 86.56 118 ARG A N 1
ATOM 916 C CA . ARG A 1 118 ? 23.677 -39.456 2.224 1.00 86.56 118 ARG A CA 1
ATOM 917 C C . ARG A 1 118 ? 22.196 -39.690 2.532 1.00 86.56 118 ARG A C 1
ATOM 919 O O . ARG A 1 118 ? 21.395 -39.989 1.648 1.00 86.56 118 ARG A O 1
ATOM 926 N N . THR A 1 119 ? 21.821 -39.513 3.797 1.00 79.38 119 THR A N 1
ATOM 927 C CA . THR A 1 119 ? 20.467 -39.798 4.299 1.00 79.38 119 THR A CA 1
ATOM 928 C C . THR A 1 119 ? 19.519 -38.595 4.240 1.00 79.38 119 THR A C 1
ATOM 930 O O . THR A 1 119 ? 18.304 -38.787 4.231 1.00 79.38 119 THR A O 1
ATOM 933 N N . ARG A 1 120 ? 20.033 -37.358 4.163 1.00 80.88 120 ARG A N 1
ATOM 934 C CA . ARG A 1 120 ? 19.250 -36.108 4.129 1.00 80.88 120 ARG A CA 1
ATOM 935 C C . ARG A 1 120 ? 19.389 -35.405 2.773 1.00 80.88 120 ARG A C 1
ATOM 937 O O . ARG A 1 120 ? 20.495 -35.064 2.379 1.00 80.88 120 ARG A O 1
ATOM 944 N N . TRP A 1 121 ? 18.267 -35.158 2.088 1.00 69.25 121 TRP A N 1
ATOM 945 C CA . TRP A 1 121 ? 18.210 -34.613 0.712 1.00 69.25 121 TRP A CA 1
ATOM 946 C C . TRP A 1 121 ? 17.390 -33.317 0.565 1.00 69.25 121 TRP A C 1
ATOM 948 O O . TRP A 1 121 ? 17.173 -32.838 -0.545 1.00 69.25 121 TRP A O 1
ATOM 958 N N . PHE A 1 122 ? 16.878 -32.758 1.661 1.00 56.97 122 PHE A N 1
ATOM 959 C CA . PHE A 1 122 ? 15.684 -31.902 1.622 1.00 56.97 122 PHE A CA 1
ATOM 960 C C . PHE A 1 122 ? 15.937 -30.383 1.614 1.00 56.97 122 PHE A C 1
ATOM 962 O O . PHE A 1 122 ? 14.978 -29.618 1.701 1.00 56.97 122 PHE A O 1
ATOM 969 N N . ASP A 1 123 ? 17.183 -29.924 1.465 1.00 54.22 123 ASP A N 1
ATOM 970 C CA . ASP A 1 123 ? 17.528 -28.551 1.871 1.00 54.22 123 ASP A CA 1
ATOM 971 C C . ASP A 1 123 ? 17.583 -27.504 0.745 1.00 54.22 123 ASP A C 1
ATOM 973 O O . ASP A 1 123 ? 17.731 -26.315 1.027 1.00 54.22 123 ASP A O 1
ATOM 977 N N . VAL A 1 124 ? 17.407 -27.877 -0.527 1.00 50.66 124 VAL A N 1
ATOM 978 C CA . VAL A 1 124 ? 17.470 -26.913 -1.641 1.00 50.66 124 VAL A CA 1
ATOM 979 C C . VAL A 1 124 ? 16.320 -27.134 -2.608 1.00 50.66 124 VAL A C 1
ATOM 981 O O . VAL A 1 124 ? 16.149 -28.232 -3.127 1.00 50.66 124 VAL A O 1
ATOM 984 N N . LYS A 1 125 ? 15.544 -26.076 -2.892 1.00 44.25 125 LYS A N 1
ATOM 985 C CA . LYS A 1 125 ? 14.622 -26.055 -4.038 1.00 44.25 125 LYS A CA 1
ATOM 986 C C . LYS A 1 125 ? 15.453 -26.333 -5.302 1.00 44.25 125 LYS A C 1
ATOM 988 O O . LYS A 1 125 ? 16.208 -25.450 -5.702 1.00 44.25 125 LYS A O 1
ATOM 993 N N . PRO A 1 126 ? 15.322 -27.499 -5.953 1.00 41.97 126 PRO A N 1
ATOM 994 C CA . PRO A 1 126 ? 16.273 -27.957 -6.973 1.00 41.97 126 PRO A CA 1
ATOM 995 C C . PRO A 1 126 ? 16.128 -27.241 -8.329 1.00 41.97 126 PRO A C 1
ATOM 997 O O . PRO A 1 126 ? 16.702 -27.670 -9.320 1.00 41.97 126 PRO A O 1
ATOM 1000 N N . VAL A 1 127 ? 15.366 -26.146 -8.396 1.00 39.47 127 VAL A N 1
ATOM 1001 C CA . VAL A 1 127 ? 14.863 -25.569 -9.653 1.00 39.47 127 VAL A CA 1
ATOM 1002 C C . VAL A 1 127 ? 15.967 -24.940 -10.520 1.00 39.47 127 VAL A C 1
ATOM 1004 O O . VAL A 1 127 ? 15.771 -24.821 -11.721 1.00 39.47 127 VAL A O 1
ATOM 1007 N N . ALA A 1 128 ? 17.134 -24.591 -9.962 1.00 43.28 128 ALA A N 1
ATOM 1008 C CA . ALA A 1 128 ? 18.232 -23.973 -10.725 1.00 43.28 128 ALA A CA 1
ATOM 1009 C C . ALA A 1 128 ? 19.441 -24.895 -10.986 1.00 43.28 128 ALA A C 1
ATOM 1011 O O . ALA A 1 128 ? 20.280 -24.574 -11.819 1.00 43.28 128 ALA A O 1
ATOM 1012 N N . ILE A 1 129 ? 19.540 -26.039 -10.298 1.00 47.72 129 ILE A N 1
ATOM 1013 C CA . ILE A 1 129 ? 20.646 -27.001 -10.459 1.00 47.72 129 ILE A CA 1
ATOM 1014 C C . ILE A 1 129 ? 20.069 -28.309 -10.994 1.00 47.72 129 ILE A C 1
ATOM 1016 O O . ILE A 1 129 ? 20.207 -29.374 -10.394 1.00 47.72 129 ILE A O 1
ATOM 1020 N N . ALA A 1 130 ? 19.344 -28.217 -12.106 1.00 46.53 130 ALA A N 1
ATOM 1021 C CA . ALA A 1 130 ? 19.043 -29.406 -12.877 1.00 46.53 130 ALA A CA 1
ATOM 1022 C C . ALA A 1 130 ? 20.353 -29.835 -13.564 1.00 46.53 130 ALA A C 1
ATOM 1024 O O . ALA A 1 130 ? 20.952 -29.019 -14.273 1.00 46.53 130 ALA A O 1
ATOM 1025 N N . PRO A 1 131 ? 20.848 -31.063 -13.338 1.00 49.59 131 PRO A N 1
ATOM 1026 C CA . PRO A 1 131 ? 21.923 -31.603 -14.158 1.00 49.59 131 PRO A CA 1
ATOM 1027 C C . PRO A 1 131 ? 21.513 -31.530 -15.633 1.00 49.59 131 PRO A C 1
ATOM 1029 O O . PRO A 1 131 ? 20.336 -31.668 -15.965 1.00 49.59 131 PRO A O 1
ATOM 1032 N N . THR A 1 132 ? 22.480 -31.299 -16.518 1.00 54.59 132 THR A N 1
ATOM 1033 C CA . THR A 1 132 ? 22.274 -31.459 -17.963 1.00 54.59 132 THR A CA 1
ATOM 1034 C C . THR A 1 132 ? 21.729 -32.862 -18.251 1.00 54.59 132 THR A C 1
ATOM 1036 O O . THR A 1 132 ? 21.984 -33.792 -17.481 1.00 54.59 132 THR A O 1
ATOM 1039 N N . ASP A 1 133 ? 21.009 -33.053 -19.360 1.00 51.62 133 ASP A N 1
ATOM 1040 C CA . ASP A 1 133 ? 20.440 -34.367 -19.713 1.00 51.62 133 ASP A CA 1
ATOM 1041 C C . ASP A 1 133 ? 21.503 -35.488 -19.680 1.00 51.62 133 ASP A C 1
ATOM 1043 O O . ASP A 1 133 ? 21.248 -36.591 -19.199 1.00 51.62 133 ASP A O 1
ATOM 1047 N N . SER A 1 134 ? 22.749 -35.166 -20.053 1.00 48.75 134 SER A N 1
ATOM 1048 C CA . SER A 1 134 ? 23.892 -36.088 -20.009 1.00 48.75 134 SER A CA 1
ATOM 1049 C C . SER A 1 134 ? 24.403 -36.415 -18.598 1.00 48.75 134 SER A C 1
ATOM 1051 O O . SER A 1 134 ? 24.933 -37.507 -18.379 1.00 48.75 134 SER A O 1
ATOM 1053 N N . ALA A 1 135 ? 24.264 -35.501 -17.636 1.00 53.31 135 ALA A N 1
ATOM 1054 C CA . ALA A 1 135 ? 24.546 -35.761 -16.227 1.00 53.31 135 ALA A CA 1
ATOM 1055 C C . ALA A 1 135 ? 23.394 -36.543 -15.576 1.00 53.31 135 ALA A C 1
ATOM 1057 O O . ALA A 1 135 ? 23.633 -37.373 -14.699 1.00 53.31 135 ALA A O 1
ATOM 1058 N N . TRP A 1 136 ? 22.157 -36.358 -16.049 1.00 55.50 136 TRP A N 1
ATOM 1059 C CA . TRP A 1 136 ? 20.998 -37.105 -15.563 1.00 55.50 136 TRP A CA 1
ATOM 1060 C C . TRP A 1 136 ? 20.986 -38.564 -16.017 1.00 55.50 136 TRP A C 1
ATOM 1062 O O . TRP A 1 136 ? 20.714 -39.455 -15.210 1.00 55.50 136 TRP A O 1
ATOM 1072 N N . ASP A 1 137 ? 21.354 -38.832 -17.269 1.00 57.84 137 ASP A N 1
ATOM 1073 C CA . ASP A 1 137 ? 21.476 -40.200 -17.779 1.00 57.84 137 ASP A CA 1
ATOM 1074 C C . ASP A 1 137 ? 22.624 -40.968 -17.107 1.00 57.84 137 ASP A C 1
ATOM 1076 O O . ASP A 1 137 ? 22.464 -42.138 -16.752 1.00 57.84 137 ASP A O 1
ATOM 1080 N N . ARG A 1 138 ? 23.750 -40.302 -16.819 1.00 56.59 138 ARG A N 1
ATOM 1081 C CA . ARG A 1 138 ? 24.853 -40.893 -16.041 1.00 56.59 138 ARG A CA 1
ATOM 1082 C C . ARG A 1 138 ? 24.490 -41.108 -14.577 1.00 56.59 138 ARG A C 1
ATOM 1084 O O . ARG A 1 138 ? 24.812 -42.146 -14.004 1.00 56.59 138 ARG A O 1
ATOM 10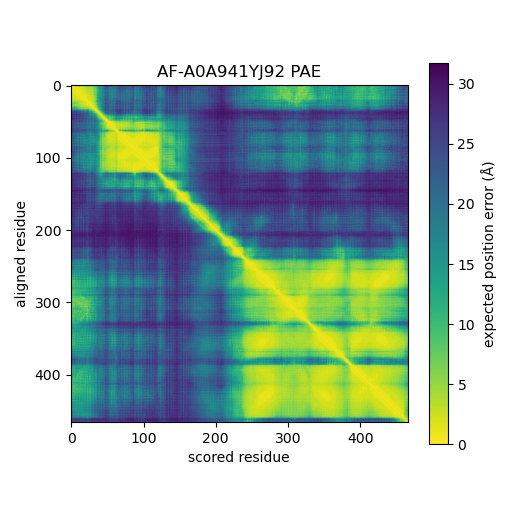91 N N . TYR A 1 139 ? 23.748 -40.181 -13.981 1.00 50.62 139 TYR A N 1
ATOM 1092 C CA . TYR A 1 139 ? 23.237 -40.349 -12.627 1.00 50.62 139 TYR A CA 1
ATOM 1093 C C . TYR A 1 139 ? 22.277 -41.540 -12.523 1.00 50.62 139 TYR A C 1
ATOM 1095 O O . TYR A 1 139 ? 22.390 -42.305 -11.570 1.00 50.62 139 TYR A O 1
ATOM 1103 N N . ARG A 1 140 ? 21.410 -41.778 -13.522 1.00 54.56 140 ARG A N 1
ATOM 1104 C CA . ARG A 1 140 ? 20.591 -43.006 -13.597 1.00 54.56 140 ARG A CA 1
ATOM 1105 C C . ARG A 1 140 ? 21.441 -44.276 -13.660 1.00 54.56 140 ARG A C 1
ATOM 1107 O O . ARG A 1 140 ? 21.131 -45.221 -12.947 1.00 54.56 140 ARG A O 1
ATOM 1114 N N . GLN A 1 141 ? 22.529 -44.283 -14.432 1.00 55.62 141 GLN A N 1
ATOM 1115 C CA . GLN A 1 141 ? 23.442 -45.435 -14.492 1.00 55.62 141 GLN A CA 1
ATOM 1116 C C . GLN A 1 141 ? 24.136 -45.715 -13.147 1.00 55.62 141 GLN A C 1
ATOM 1118 O O . GLN A 1 141 ? 24.361 -46.870 -12.798 1.00 55.62 141 GLN A O 1
ATOM 1123 N N . ILE A 1 142 ? 24.442 -44.678 -12.359 1.00 50.78 142 ILE A N 1
ATOM 1124 C CA . ILE A 1 142 ? 24.996 -44.820 -10.999 1.00 50.78 142 ILE A CA 1
ATOM 1125 C C . ILE A 1 142 ? 23.895 -45.214 -9.987 1.00 50.78 142 ILE A C 1
ATOM 1127 O O . ILE A 1 142 ? 24.162 -45.923 -9.015 1.00 50.78 142 ILE A O 1
ATOM 1131 N N . ALA A 1 143 ? 22.651 -44.782 -10.218 1.00 46.38 143 ALA A N 1
ATOM 1132 C CA . ALA A 1 143 ? 21.479 -45.024 -9.374 1.00 46.38 143 ALA A CA 1
ATOM 1133 C C . ALA A 1 143 ? 21.003 -46.480 -9.341 1.00 46.38 143 ALA A C 1
ATOM 1135 O O . ALA A 1 143 ? 20.412 -46.894 -8.341 1.00 46.38 143 ALA A O 1
ATOM 1136 N N . ASP A 1 144 ? 21.285 -47.258 -10.389 1.00 48.38 144 ASP A N 1
ATOM 1137 C CA . ASP A 1 144 ? 20.952 -48.689 -10.472 1.00 48.38 144 ASP A CA 1
ATOM 1138 C C . ASP A 1 144 ? 21.637 -49.539 -9.373 1.00 48.38 144 ASP A C 1
ATOM 1140 O O . ASP A 1 144 ? 21.368 -50.730 -9.230 1.00 48.38 144 ASP A O 1
ATOM 1144 N N . LEU A 1 145 ? 22.463 -48.915 -8.522 1.00 44.59 145 LEU A N 1
ATOM 1145 C CA . LEU A 1 145 ? 23.084 -49.497 -7.332 1.00 44.59 145 LEU A CA 1
ATOM 1146 C C . LEU A 1 145 ? 22.278 -49.324 -6.020 1.00 44.59 145 LEU A C 1
ATOM 1148 O O . LEU A 1 145 ? 22.751 -49.767 -4.973 1.00 44.59 145 LEU A O 1
ATOM 1152 N N . GLY A 1 146 ? 21.074 -48.725 -6.013 1.00 45.47 146 GLY A N 1
ATOM 1153 C CA . GLY A 1 146 ? 20.280 -48.613 -4.773 1.00 45.47 146 GLY A CA 1
ATOM 1154 C C . GLY A 1 146 ? 18.818 -48.141 -4.930 1.00 45.47 146 GLY A C 1
ATOM 1155 O O . GLY A 1 146 ? 18.585 -47.020 -5.380 1.00 45.47 146 GLY A O 1
ATOM 1156 N N . PRO A 1 147 ? 17.805 -48.914 -4.477 1.00 42.47 147 PRO A N 1
ATOM 1157 C CA . PRO A 1 147 ? 16.404 -48.738 -4.900 1.00 42.47 147 PRO A CA 1
ATOM 1158 C C . PRO A 1 147 ? 15.597 -47.615 -4.210 1.00 42.47 147 PRO A C 1
ATOM 1160 O O . PRO A 1 147 ? 14.476 -47.329 -4.625 1.00 42.47 147 PRO A O 1
ATOM 1163 N N . GLY A 1 148 ? 16.108 -46.961 -3.160 1.00 47.62 148 GLY A N 1
ATOM 1164 C CA . GLY A 1 148 ? 15.271 -46.108 -2.297 1.00 47.62 148 GLY A CA 1
ATOM 1165 C C . GLY A 1 148 ? 14.985 -44.690 -2.812 1.00 47.62 148 GLY A C 1
ATOM 1166 O O . GLY A 1 148 ? 13.893 -44.158 -2.611 1.00 47.62 148 GLY A O 1
ATOM 1167 N N . TRP A 1 149 ? 15.950 -44.040 -3.465 1.00 47.34 149 TRP A N 1
ATOM 1168 C CA . TRP A 1 149 ? 15.886 -42.587 -3.667 1.00 47.34 149 TRP A CA 1
ATOM 1169 C C . TRP A 1 149 ? 15.341 -42.181 -5.046 1.00 47.34 149 TRP A C 1
ATOM 1171 O O . TRP A 1 149 ? 14.681 -41.148 -5.140 1.00 47.34 149 TRP A O 1
ATOM 1181 N N . VAL A 1 150 ? 15.506 -43.002 -6.096 1.00 49.19 150 VAL A N 1
ATOM 1182 C CA . VAL A 1 150 ? 14.905 -42.747 -7.424 1.00 49.19 150 VAL A CA 1
ATOM 1183 C C . VAL A 1 150 ? 13.380 -42.689 -7.313 1.00 49.19 150 VAL A C 1
ATOM 1185 O O . VAL A 1 150 ? 12.752 -41.823 -7.918 1.00 49.19 150 VAL A O 1
ATOM 1188 N N . GLN A 1 151 ? 12.768 -43.531 -6.474 1.00 47.44 151 GLN A N 1
ATOM 1189 C CA . GLN A 1 151 ? 11.334 -43.459 -6.166 1.00 47.44 151 GLN A CA 1
ATOM 1190 C C . GLN A 1 151 ? 10.957 -42.206 -5.360 1.00 47.44 151 GLN A C 1
ATOM 1192 O O . GLN A 1 151 ? 9.924 -41.595 -5.634 1.00 47.44 151 GLN A O 1
ATOM 1197 N N . ALA A 1 152 ? 11.788 -41.776 -4.405 1.00 44.28 152 ALA A N 1
ATOM 1198 C CA . ALA A 1 152 ? 11.530 -40.574 -3.611 1.00 44.28 152 ALA A CA 1
ATOM 1199 C C . ALA A 1 152 ? 11.644 -39.286 -4.447 1.00 44.28 152 ALA A C 1
ATOM 1201 O O . ALA A 1 152 ? 10.767 -38.423 -4.371 1.00 44.28 152 ALA A O 1
ATOM 1202 N N . TYR A 1 153 ? 12.677 -39.179 -5.289 1.00 44.19 153 TYR A N 1
ATOM 1203 C CA . TYR A 1 153 ? 12.917 -38.023 -6.152 1.00 44.19 153 TYR A CA 1
ATOM 1204 C C . TYR A 1 153 ? 11.967 -38.000 -7.353 1.00 44.19 153 TYR A C 1
ATOM 1206 O O . TYR A 1 153 ? 11.359 -36.967 -7.617 1.00 44.19 153 TYR A O 1
ATOM 1214 N N . SER A 1 154 ? 11.727 -39.133 -8.027 1.00 45.78 154 SER A N 1
ATOM 1215 C CA . SER A 1 154 ? 10.686 -39.204 -9.066 1.00 45.78 154 SER A CA 1
ATOM 1216 C C . SER A 1 154 ? 9.296 -38.941 -8.487 1.00 45.78 154 SER A C 1
ATOM 1218 O O . SER A 1 154 ? 8.514 -38.242 -9.114 1.00 45.78 154 SER A O 1
ATOM 1220 N N . GLY A 1 155 ? 8.993 -39.394 -7.266 1.00 46.62 155 GLY A N 1
ATOM 1221 C CA . GLY A 1 155 ? 7.755 -39.062 -6.558 1.00 46.62 155 GLY A CA 1
ATOM 1222 C C . GLY A 1 155 ? 7.656 -37.593 -6.128 1.00 46.62 155 GLY A C 1
ATOM 1223 O O . GLY A 1 155 ? 6.548 -37.072 -6.000 1.00 46.62 155 GLY A O 1
ATOM 1224 N N . TYR A 1 156 ? 8.781 -36.911 -5.907 1.00 41.97 156 TYR A N 1
ATOM 1225 C CA . TYR A 1 156 ? 8.850 -35.473 -5.627 1.00 41.97 156 TYR A CA 1
ATOM 1226 C C . TYR A 1 156 ? 8.682 -34.639 -6.905 1.00 41.97 156 TYR A C 1
ATOM 1228 O O . TYR A 1 156 ? 7.832 -33.755 -6.939 1.00 41.97 156 TYR A O 1
ATOM 1236 N N . VAL A 1 157 ? 9.393 -34.982 -7.986 1.00 43.56 157 VAL A N 1
ATOM 1237 C CA . VAL A 1 157 ? 9.238 -34.370 -9.319 1.00 43.56 157 VAL A CA 1
ATOM 1238 C C . VAL A 1 157 ? 7.833 -34.615 -9.863 1.00 43.56 157 VAL A C 1
ATOM 1240 O O . VAL A 1 157 ? 7.202 -33.689 -10.357 1.00 43.56 157 VAL A O 1
ATOM 1243 N N . LYS A 1 158 ? 7.284 -35.823 -9.685 1.00 40.50 158 LYS A N 1
ATOM 1244 C CA . LYS A 1 158 ? 5.908 -36.151 -10.068 1.00 40.50 158 LYS A CA 1
ATOM 1245 C C . LYS A 1 158 ? 4.893 -35.349 -9.250 1.00 40.50 158 LYS A C 1
ATOM 1247 O O . LYS A 1 158 ? 3.913 -34.892 -9.817 1.00 40.50 158 LYS A O 1
ATOM 1252 N N . ARG A 1 159 ? 5.141 -35.101 -7.955 1.00 40.62 159 ARG A N 1
ATOM 1253 C CA . ARG A 1 159 ? 4.316 -34.206 -7.115 1.00 40.62 159 ARG A CA 1
ATOM 1254 C C . ARG A 1 159 ? 4.438 -32.730 -7.494 1.00 40.62 159 ARG A C 1
ATOM 1256 O O . ARG A 1 159 ? 3.441 -32.028 -7.427 1.00 40.62 159 ARG A O 1
ATOM 1263 N N . LEU A 1 160 ? 5.611 -32.277 -7.932 1.00 37.19 160 LEU A N 1
ATOM 1264 C CA . LEU A 1 160 ? 5.797 -30.940 -8.505 1.00 37.19 160 LEU A CA 1
ATOM 1265 C C . LEU A 1 160 ? 5.119 -30.804 -9.877 1.00 37.19 160 LEU A C 1
ATOM 1267 O O . LEU A 1 160 ? 4.576 -29.749 -10.170 1.00 37.19 160 LEU A O 1
ATOM 1271 N N . SER A 1 161 ? 5.092 -31.869 -10.687 1.00 35.28 161 SER A N 1
ATOM 1272 C CA . SER A 1 161 ? 4.400 -31.895 -11.986 1.00 35.28 161 SER A CA 1
ATOM 1273 C C . SER A 1 161 ? 2.885 -32.126 -11.883 1.00 35.28 161 SER A C 1
ATOM 1275 O O . SER A 1 161 ? 2.160 -31.823 -12.821 1.00 35.28 161 SER A O 1
ATOM 1277 N N . LEU A 1 162 ? 2.415 -32.683 -10.759 1.00 34.53 162 LEU A N 1
ATOM 1278 C CA . LEU A 1 162 ? 1.000 -32.909 -10.429 1.00 34.53 162 LEU A CA 1
ATOM 1279 C C . LEU A 1 162 ? 0.442 -31.836 -9.479 1.00 34.53 162 LEU A C 1
ATOM 1281 O O . LEU A 1 162 ? -0.692 -31.971 -9.021 1.00 34.53 162 LEU A O 1
ATOM 1285 N N . ALA A 1 163 ? 1.218 -30.793 -9.161 1.00 35.59 163 ALA A N 1
ATOM 1286 C CA . ALA A 1 163 ? 0.680 -29.586 -8.552 1.00 35.59 163 ALA A CA 1
ATOM 1287 C C . ALA A 1 163 ? -0.248 -28.941 -9.590 1.00 35.59 163 ALA A C 1
ATOM 1289 O O . ALA A 1 163 ? 0.200 -28.331 -10.559 1.00 35.59 163 ALA A O 1
ATOM 1290 N N . ASP A 1 164 ? -1.537 -29.215 -9.426 1.00 35.66 164 ASP A N 1
ATOM 1291 C CA . ASP A 1 164 ? -2.608 -28.861 -10.342 1.00 35.66 164 ASP A CA 1
ATOM 1292 C C . ASP A 1 164 ? -2.602 -27.341 -10.622 1.00 35.66 164 ASP A C 1
ATOM 1294 O O . ASP A 1 164 ? -2.734 -26.553 -9.678 1.00 35.66 164 ASP A O 1
ATOM 1298 N N . PRO A 1 165 ? -2.487 -26.891 -11.889 1.00 40.53 165 PRO A N 1
ATOM 1299 C CA . PRO A 1 165 ? -2.629 -25.476 -12.245 1.00 40.53 165 PRO A CA 1
ATOM 1300 C C . PRO A 1 165 ? -3.998 -24.880 -11.845 1.00 40.53 165 PRO A C 1
ATOM 1302 O O . PRO A 1 165 ? -4.169 -23.659 -11.867 1.00 40.53 165 PRO A O 1
ATOM 1305 N N . GLY A 1 166 ? -4.969 -25.707 -11.433 1.00 37.94 166 GLY A N 1
ATOM 1306 C CA . GLY A 1 166 ? -6.261 -25.279 -10.892 1.00 37.94 166 GLY A CA 1
ATOM 1307 C C . GLY A 1 166 ? -6.211 -24.536 -9.545 1.00 37.94 166 GLY A C 1
ATOM 1308 O O . GLY A 1 166 ? -7.052 -23.666 -9.304 1.00 37.94 166 GLY A O 1
ATOM 1309 N N . GLU A 1 167 ? -5.226 -24.791 -8.676 1.00 36.19 167 GLU A N 1
ATOM 1310 C CA . GLU A 1 167 ? -5.141 -24.095 -7.374 1.00 36.19 167 GLU A CA 1
ATOM 1311 C C . GLU A 1 167 ? -4.651 -22.642 -7.522 1.00 36.19 167 GLU A C 1
ATOM 1313 O O . GLU A 1 167 ? -5.095 -21.738 -6.802 1.00 36.19 167 GLU A O 1
ATOM 1318 N N . ASP A 1 168 ? -3.813 -22.394 -8.532 1.00 38.31 168 ASP A N 1
ATOM 1319 C CA . ASP A 1 168 ? -3.431 -21.050 -8.958 1.00 38.31 168 ASP A CA 1
ATOM 1320 C C . ASP A 1 168 ? -4.534 -20.374 -9.784 1.00 38.31 168 ASP A C 1
ATOM 1322 O O . ASP A 1 168 ? -4.654 -19.153 -9.718 1.00 38.31 168 ASP A O 1
ATOM 1326 N N . ALA A 1 169 ? -5.412 -21.124 -10.463 1.00 35.59 169 ALA A N 1
ATOM 1327 C CA . ALA A 1 169 ? -6.594 -20.571 -11.129 1.00 35.59 169 ALA A CA 1
ATOM 1328 C C . ALA A 1 169 ? -7.629 -20.032 -10.127 1.00 35.59 169 ALA A C 1
ATOM 1330 O O . ALA A 1 169 ? -8.133 -18.934 -10.325 1.00 35.59 169 ALA A O 1
ATOM 1331 N N . ALA A 1 170 ? -7.877 -20.714 -9.003 1.00 33.94 170 ALA A N 1
ATOM 1332 C CA . ALA A 1 170 ? -8.788 -20.224 -7.958 1.00 33.94 170 ALA A CA 1
ATOM 1333 C C . ALA A 1 170 ? -8.231 -18.993 -7.206 1.00 33.94 170 ALA A C 1
ATOM 1335 O O . ALA A 1 170 ? -8.980 -18.086 -6.819 1.00 33.94 170 ALA A O 1
ATOM 1336 N N . ARG A 1 171 ? -6.900 -18.910 -7.035 1.00 37.97 171 ARG A N 1
ATOM 1337 C CA . ARG A 1 171 ? -6.212 -17.707 -6.522 1.00 37.97 171 ARG A CA 1
ATOM 1338 C C . ARG A 1 171 ? -6.167 -16.579 -7.551 1.00 37.97 171 ARG A C 1
ATOM 1340 O O . ARG A 1 171 ? -6.378 -15.423 -7.188 1.00 37.97 171 ARG A O 1
ATOM 1347 N N . ALA A 1 172 ? -5.953 -16.897 -8.823 1.00 36.19 172 ALA A N 1
ATOM 1348 C CA . ALA A 1 172 ? -6.017 -15.944 -9.922 1.00 36.19 172 ALA A CA 1
ATOM 1349 C C . ALA A 1 172 ? -7.444 -15.436 -10.138 1.00 36.19 172 ALA A C 1
ATOM 1351 O O . ALA A 1 172 ? -7.598 -14.266 -10.446 1.00 36.19 172 ALA A O 1
ATOM 1352 N N . GLU A 1 173 ? -8.479 -16.246 -9.909 1.00 32.75 173 GLU A N 1
ATOM 1353 C CA . GLU A 1 173 ? -9.890 -15.876 -10.048 1.00 32.75 173 GLU A CA 1
ATOM 1354 C C . GLU A 1 173 ? -10.353 -14.984 -8.890 1.00 32.75 173 GLU A C 1
ATOM 1356 O O . GLU A 1 173 ? -11.004 -13.970 -9.117 1.00 32.75 173 GLU A O 1
ATOM 1361 N N . SER A 1 174 ? -9.929 -15.252 -7.653 1.00 33.69 174 SER A N 1
ATOM 1362 C CA . SER A 1 174 ? -10.218 -14.370 -6.509 1.00 33.69 174 SER A CA 1
ATOM 1363 C C . SER A 1 174 ? -9.448 -13.038 -6.571 1.00 33.69 174 SER A C 1
ATOM 1365 O O . SER A 1 174 ? -10.003 -11.985 -6.239 1.00 33.69 174 SER A O 1
ATOM 1367 N N . VAL A 1 175 ? -8.218 -13.039 -7.100 1.00 36.25 175 VAL A N 1
ATOM 1368 C CA . VAL A 1 175 ? -7.459 -11.818 -7.436 1.00 36.25 175 VAL A CA 1
ATOM 1369 C C . VAL A 1 175 ? -8.031 -11.119 -8.681 1.00 36.25 175 VAL A C 1
ATOM 1371 O O . VAL A 1 175 ? -8.096 -9.889 -8.712 1.00 36.25 175 VAL A O 1
ATOM 1374 N N . ALA A 1 176 ? -8.532 -11.863 -9.672 1.00 33.44 176 ALA A N 1
ATOM 1375 C CA . ALA A 1 176 ? -9.187 -11.333 -10.864 1.00 33.44 176 ALA A CA 1
ATOM 1376 C C . ALA A 1 176 ? -10.549 -10.730 -10.537 1.00 33.44 176 ALA A C 1
ATOM 1378 O O . ALA A 1 176 ? -10.856 -9.684 -11.083 1.00 33.44 176 ALA A O 1
ATOM 1379 N N . ILE A 1 177 ? -11.345 -11.274 -9.617 1.00 36.88 177 ILE A N 1
ATOM 1380 C CA . ILE A 1 177 ? -12.611 -10.666 -9.179 1.00 36.88 177 ILE A CA 1
ATOM 1381 C C . ILE A 1 177 ? -12.337 -9.313 -8.495 1.00 36.88 177 ILE A C 1
ATOM 1383 O O . ILE A 1 177 ? -12.997 -8.319 -8.809 1.00 36.88 177 ILE A O 1
ATOM 1387 N N . GLY A 1 178 ? -11.291 -9.225 -7.660 1.00 32.34 178 GLY A N 1
ATOM 1388 C CA . GLY A 1 178 ? -10.821 -7.959 -7.079 1.00 32.34 178 GLY A CA 1
ATOM 1389 C C . GLY A 1 178 ? -10.288 -6.962 -8.123 1.00 32.34 178 GLY A C 1
ATOM 1390 O O . GLY A 1 178 ? -10.648 -5.783 -8.105 1.00 32.34 178 GLY A O 1
ATOM 1391 N N . LEU A 1 179 ? -9.491 -7.433 -9.089 1.00 33.53 179 LEU A N 1
ATOM 1392 C CA . LEU A 1 179 ? -8.950 -6.626 -10.192 1.00 33.53 179 LEU A CA 1
ATOM 1393 C C . LEU A 1 179 ? -10.002 -6.243 -11.240 1.00 33.53 179 LEU A C 1
ATOM 1395 O O . LEU A 1 179 ? -9.855 -5.204 -11.873 1.00 33.53 179 LEU A O 1
ATOM 1399 N N . THR A 1 180 ? -11.062 -7.028 -11.426 1.00 34.12 180 THR A N 1
ATOM 1400 C CA . THR A 1 180 ? -12.149 -6.763 -12.383 1.00 34.12 180 THR A CA 1
ATOM 1401 C C . THR A 1 180 ? -13.118 -5.744 -11.799 1.00 34.12 180 THR A C 1
ATOM 1403 O O . THR A 1 180 ? -13.507 -4.817 -12.506 1.00 34.12 180 THR A O 1
ATOM 1406 N N . ALA A 1 181 ? -13.409 -5.804 -10.494 1.00 34.41 181 ALA A N 1
ATOM 1407 C CA . ALA A 1 181 ? -14.100 -4.725 -9.784 1.00 34.41 181 ALA A CA 1
ATOM 1408 C C . ALA A 1 181 ? -13.295 -3.407 -9.839 1.00 34.41 181 ALA A C 1
ATOM 1410 O O . ALA A 1 181 ? -13.848 -2.351 -10.147 1.00 34.41 181 ALA A O 1
ATOM 1411 N N . TRP A 1 182 ? -11.970 -3.472 -9.662 1.00 31.59 182 TRP A N 1
ATOM 1412 C CA . TRP A 1 182 ? -11.065 -2.320 -9.779 1.00 31.59 182 TRP A CA 1
ATOM 1413 C C . TRP A 1 182 ? -10.933 -1.777 -11.221 1.00 31.59 182 TRP A C 1
ATOM 1415 O O . TRP A 1 182 ? -10.981 -0.564 -11.440 1.00 31.59 182 TRP A O 1
ATOM 1425 N N . ARG A 1 183 ? -10.833 -2.650 -12.236 1.00 34.59 183 ARG A N 1
ATOM 1426 C CA . ARG A 1 183 ? -10.819 -2.296 -13.675 1.00 34.59 183 ARG A CA 1
ATOM 1427 C C . ARG A 1 183 ? -12.153 -1.724 -14.154 1.00 34.59 183 ARG A C 1
ATOM 1429 O O . ARG A 1 183 ? -12.169 -0.850 -15.017 1.00 34.59 183 ARG A O 1
ATOM 1436 N N . SER A 1 184 ? -13.272 -2.167 -13.589 1.00 34.31 184 SER A N 1
ATOM 1437 C CA . SER A 1 184 ? -14.601 -1.631 -13.914 1.00 34.31 184 SER A CA 1
ATOM 1438 C C . SER A 1 184 ? -14.741 -0.186 -13.430 1.00 34.31 184 SER A C 1
ATOM 1440 O O . SER A 1 184 ? -15.187 0.677 -14.182 1.00 34.31 184 SER A O 1
ATOM 1442 N N . VAL A 1 185 ? -14.260 0.112 -12.218 1.00 34.19 185 VAL A N 1
ATOM 1443 C CA . VAL A 1 185 ? -14.280 1.471 -11.650 1.00 34.19 185 VAL A CA 1
ATOM 1444 C C . VAL A 1 185 ? -13.301 2.409 -12.373 1.00 34.19 185 VAL A C 1
ATOM 1446 O O . VAL A 1 185 ? -13.651 3.550 -12.676 1.00 34.19 185 VAL A O 1
ATOM 1449 N N . THR A 1 186 ? -12.100 1.935 -12.726 1.00 37.19 186 THR A N 1
ATOM 1450 C CA . THR A 1 186 ? -11.091 2.752 -13.430 1.00 37.19 186 THR A CA 1
ATOM 1451 C C . THR A 1 186 ? -11.375 2.923 -14.927 1.00 37.19 186 THR A C 1
ATOM 1453 O O . THR A 1 186 ? -11.124 4.002 -15.465 1.00 37.19 186 THR A O 1
ATOM 1456 N N . SER A 1 187 ? -11.967 1.933 -15.609 1.00 35.75 187 SER A N 1
ATOM 1457 C CA . SER A 1 187 ? -12.304 2.046 -17.039 1.00 35.75 187 SER A CA 1
ATOM 1458 C C . SER A 1 187 ? -13.508 2.950 -17.308 1.00 35.75 187 SER A C 1
ATOM 1460 O O . SER A 1 187 ? -13.516 3.648 -18.320 1.00 35.75 187 SER A O 1
ATOM 1462 N N . VAL A 1 188 ? -14.493 3.009 -16.403 1.00 36.88 188 VAL A N 1
ATOM 1463 C CA . VAL A 1 188 ? -15.642 3.924 -16.528 1.00 36.88 188 VAL A CA 1
ATOM 1464 C C . VAL A 1 188 ? -15.205 5.375 -16.299 1.00 36.88 188 VAL A C 1
ATOM 1466 O O . VAL A 1 188 ? -15.554 6.253 -17.091 1.00 36.88 188 VAL A O 1
ATOM 1469 N N . ALA A 1 189 ? -14.364 5.629 -15.289 1.00 36.69 189 ALA A N 1
ATOM 1470 C CA . ALA A 1 189 ? -13.805 6.959 -15.041 1.00 36.69 189 ALA A CA 1
ATOM 1471 C C . ALA A 1 189 ? -12.864 7.407 -16.179 1.00 36.69 189 ALA A C 1
ATOM 1473 O O . ALA A 1 189 ? -13.034 8.501 -16.720 1.00 36.69 189 ALA A O 1
ATOM 1474 N N . GLY A 1 190 ? -11.944 6.534 -16.610 1.00 35.25 190 GLY A N 1
ATOM 1475 C CA . GLY A 1 190 ? -10.977 6.810 -17.677 1.00 35.25 190 GLY A CA 1
ATOM 1476 C C . GLY A 1 190 ? -11.614 7.041 -19.050 1.00 35.25 190 GLY A C 1
ATOM 1477 O O . GLY A 1 190 ? -11.266 8.010 -19.720 1.00 35.25 190 GLY A O 1
ATOM 1478 N N . LYS A 1 191 ? -12.604 6.227 -19.454 1.00 37.22 191 LYS A N 1
ATOM 1479 C CA . LYS A 1 191 ? -13.310 6.399 -20.741 1.00 37.22 191 LYS A CA 1
ATOM 1480 C C . LYS A 1 191 ? -14.136 7.688 -20.792 1.00 37.22 191 LYS A C 1
ATOM 1482 O O . LYS A 1 191 ? -14.233 8.300 -21.855 1.00 37.22 191 LYS A O 1
ATOM 1487 N N . SER A 1 192 ? -14.705 8.125 -19.664 1.00 38.91 192 SER A N 1
ATOM 1488 C CA . SER A 1 192 ? -15.511 9.355 -19.613 1.00 38.91 192 SER A CA 1
ATOM 1489 C C . SER A 1 192 ? -14.668 10.632 -19.754 1.00 38.91 192 SER A C 1
ATOM 1491 O O . SER A 1 192 ? -15.078 11.545 -20.470 1.00 38.91 192 SER A O 1
ATOM 1493 N N . LEU A 1 193 ? -13.467 10.660 -19.160 1.00 39.12 193 LEU A N 1
ATOM 1494 C CA . LEU A 1 193 ? -12.548 11.804 -19.204 1.00 39.12 193 LEU A CA 1
ATOM 1495 C C . LEU A 1 193 ? -11.813 11.904 -20.540 1.00 39.12 193 LEU A C 1
ATOM 1497 O O . LEU A 1 193 ? -11.807 12.973 -21.144 1.00 39.12 193 LEU A O 1
ATOM 1501 N N . LEU A 1 194 ? -11.297 10.789 -21.071 1.00 36.88 194 LEU A N 1
ATOM 1502 C CA . LEU A 1 194 ? -10.710 10.758 -22.418 1.00 36.88 194 LEU A CA 1
ATOM 1503 C C . LEU A 1 194 ? -11.748 11.151 -23.481 1.00 36.88 194 LEU A C 1
ATOM 1505 O O . LEU A 1 194 ? -11.452 11.934 -24.381 1.00 36.88 194 LEU A O 1
ATOM 1509 N N . GLY A 1 195 ? -12.991 10.679 -23.338 1.00 35.38 195 GLY A N 1
ATOM 1510 C CA . GLY A 1 195 ? -14.099 11.032 -24.226 1.00 35.38 195 GLY A CA 1
ATOM 1511 C C . GLY A 1 195 ? -14.602 12.477 -24.095 1.00 35.38 195 GLY A C 1
ATOM 1512 O O . GLY A 1 195 ? -15.284 12.954 -25.004 1.00 35.38 195 GLY A O 1
ATOM 1513 N N . GLN A 1 196 ? -14.306 13.184 -22.998 1.00 38.56 196 GLN A N 1
ATOM 1514 C CA . GLN A 1 196 ? -14.624 14.610 -22.829 1.00 38.56 196 GLN A CA 1
ATOM 1515 C C . GLN A 1 196 ? -13.497 15.513 -23.338 1.00 38.56 196 GLN A C 1
ATOM 1517 O O . GLN A 1 196 ? -13.783 16.446 -24.088 1.00 38.56 196 GLN A O 1
ATOM 1522 N N . SER A 1 197 ? -12.236 15.193 -23.034 1.00 37.88 197 SER A N 1
ATOM 1523 C CA . SER A 1 197 ? -11.070 15.930 -23.541 1.00 37.88 197 SER A CA 1
ATOM 1524 C C . SER A 1 197 ? -10.968 15.853 -25.070 1.00 37.88 197 SER A C 1
ATOM 1526 O O . SER A 1 197 ? -10.714 16.860 -25.725 1.00 37.88 197 SER A O 1
ATOM 1528 N N . LEU A 1 198 ? -11.290 14.698 -25.671 1.00 35.44 198 LEU A N 1
ATOM 1529 C CA . LEU A 1 198 ? -11.360 14.548 -27.132 1.00 35.44 198 LEU A CA 1
ATOM 1530 C C . LEU A 1 198 ? -12.555 15.277 -27.755 1.00 35.44 198 LEU A C 1
ATOM 1532 O O . LEU A 1 198 ? -12.424 15.844 -28.832 1.00 35.44 198 LEU A O 1
ATOM 1536 N N . ARG A 1 199 ? -13.710 15.342 -27.078 1.00 41.66 199 ARG A N 1
ATOM 1537 C CA . ARG A 1 199 ? -14.849 16.151 -27.555 1.00 41.66 199 ARG A CA 1
ATOM 1538 C C . ARG A 1 199 ? -14.576 17.654 -27.494 1.00 41.66 199 ARG A C 1
ATOM 1540 O O . ARG A 1 199 ? -15.170 18.396 -28.273 1.00 41.66 199 ARG A O 1
ATOM 1547 N N . GLN A 1 200 ? -13.694 18.101 -26.602 1.00 40.69 200 GLN A N 1
ATOM 1548 C CA . GLN A 1 200 ? -13.209 19.481 -26.576 1.00 40.69 200 GLN A CA 1
ATOM 1549 C C . GLN A 1 200 ? -12.129 19.740 -27.638 1.00 40.69 200 GLN A C 1
ATOM 1551 O O . GLN A 1 200 ? -12.170 20.793 -28.264 1.00 40.69 200 GLN A O 1
ATOM 1556 N N . ALA A 1 201 ? -11.247 18.775 -27.921 1.00 35.25 201 ALA A N 1
ATOM 1557 C CA . ALA A 1 201 ? -10.256 18.880 -28.999 1.00 35.25 201 ALA A CA 1
ATOM 1558 C C . ALA A 1 201 ? -10.891 18.850 -30.408 1.00 35.25 201 ALA A C 1
ATOM 1560 O O . ALA A 1 201 ? -10.493 19.607 -31.284 1.00 35.25 201 ALA A O 1
ATOM 1561 N N . VAL A 1 202 ? -11.948 18.055 -30.611 1.00 36.97 202 VAL A N 1
ATOM 1562 C CA . VAL A 1 202 ? -12.685 17.943 -31.891 1.00 36.97 202 VAL A CA 1
ATOM 1563 C C . VAL A 1 202 ? -13.600 19.155 -32.163 1.00 36.97 202 VAL A C 1
ATOM 1565 O O . VAL A 1 202 ? -14.156 19.292 -33.249 1.00 36.97 202 VAL A O 1
ATOM 1568 N N . ARG A 1 203 ? -13.743 20.089 -31.210 1.00 35.12 203 ARG A N 1
ATOM 1569 C CA . ARG A 1 203 ? -14.420 21.378 -31.451 1.00 35.12 203 ARG A CA 1
ATOM 1570 C C . ARG A 1 203 ? -13.531 22.428 -32.128 1.00 35.12 203 ARG A C 1
ATOM 1572 O O . ARG A 1 203 ? -14.041 23.501 -32.446 1.00 35.12 203 ARG A O 1
ATOM 1579 N N . TYR A 1 204 ? -12.259 22.128 -32.390 1.00 36.22 204 TYR A N 1
ATOM 1580 C CA . TYR A 1 204 ? -11.426 22.923 -33.290 1.00 36.22 204 TYR A CA 1
ATOM 1581 C C . TYR A 1 204 ? -11.655 22.467 -34.745 1.00 36.22 204 TYR A C 1
ATOM 1583 O O . TYR A 1 204 ? -11.115 21.465 -35.195 1.00 36.22 204 TYR A O 1
ATOM 1591 N N . ASP A 1 205 ? -12.523 23.225 -35.421 1.00 38.41 205 ASP A N 1
ATOM 1592 C CA . ASP A 1 205 ? -12.872 23.242 -36.854 1.00 38.41 205 ASP A CA 1
ATOM 1593 C C . ASP A 1 205 ? -13.396 21.938 -37.518 1.00 38.41 205 ASP A C 1
ATOM 1595 O O . ASP A 1 205 ? -12.638 21.154 -38.090 1.00 38.41 205 ASP A O 1
ATOM 1599 N N . PRO A 1 206 ? -14.728 21.714 -37.534 1.00 35.53 206 PRO A N 1
ATOM 1600 C CA . PRO A 1 206 ? -15.334 20.530 -38.142 1.00 35.53 206 PRO A CA 1
ATOM 1601 C C . PRO A 1 206 ? -15.611 20.639 -39.657 1.00 35.53 206 PRO A C 1
ATOM 1603 O O . PRO A 1 206 ? -16.286 19.763 -40.200 1.00 35.53 206 PRO A O 1
ATOM 1606 N N . VAL A 1 207 ? -15.165 21.679 -40.377 1.00 36.81 207 VAL A N 1
ATOM 1607 C CA . VAL A 1 207 ? -15.742 21.949 -41.714 1.00 36.81 207 VAL A CA 1
ATOM 1608 C C . VAL A 1 207 ? -15.051 21.240 -42.889 1.00 36.81 207 VAL A C 1
ATOM 1610 O O . VAL A 1 207 ? -15.684 21.069 -43.931 1.00 36.81 207 VAL A O 1
ATOM 1613 N N . LYS A 1 208 ? -13.822 20.721 -42.788 1.00 38.06 208 LYS A N 1
ATOM 1614 C CA . LYS A 1 208 ? -13.189 20.054 -43.948 1.00 38.06 208 LYS A CA 1
ATOM 1615 C C . LYS A 1 208 ? -12.270 18.899 -43.566 1.00 38.06 208 LYS A C 1
ATOM 1617 O O . LYS A 1 208 ? -11.080 19.117 -43.407 1.00 38.06 208 LYS A O 1
ATOM 1622 N N . ARG A 1 209 ? -12.815 17.674 -43.534 1.00 42.59 209 ARG A N 1
ATOM 1623 C CA . ARG A 1 209 ? -12.248 16.427 -44.118 1.00 42.59 209 ARG A CA 1
ATOM 1624 C C . ARG A 1 209 ? -12.828 15.193 -43.422 1.00 42.59 209 ARG A C 1
ATOM 1626 O O . ARG A 1 209 ? -12.334 14.721 -42.407 1.00 42.59 209 ARG A O 1
ATOM 1633 N N . LYS A 1 210 ? -13.853 14.599 -44.038 1.00 42.50 210 LYS A N 1
ATOM 1634 C CA . LYS A 1 210 ? -14.396 13.283 -43.648 1.00 42.50 210 LYS A CA 1
ATOM 1635 C C . LYS A 1 210 ? -13.379 12.131 -43.798 1.00 42.50 210 LYS A C 1
ATOM 1637 O O . LYS A 1 210 ? -13.592 11.082 -43.203 1.00 42.50 210 LYS A O 1
ATOM 1642 N N . GLY A 1 211 ? -12.282 12.328 -44.539 1.00 41.50 211 GLY A N 1
ATOM 1643 C CA . GLY A 1 211 ? -11.207 11.341 -44.716 1.00 41.50 211 GLY A CA 1
ATOM 1644 C C . GLY A 1 211 ? -10.186 11.280 -43.572 1.00 41.50 211 GLY A C 1
ATOM 1645 O O . GLY A 1 211 ? -9.620 10.219 -43.330 1.00 41.50 211 GLY A O 1
ATOM 1646 N N . ASP A 1 212 ? -10.011 12.365 -42.811 1.00 40.50 212 ASP A N 1
ATOM 1647 C CA . ASP A 1 212 ? -8.949 12.443 -41.797 1.00 40.50 212 ASP A CA 1
ATOM 1648 C C . ASP A 1 212 ? -9.325 11.704 -40.508 1.00 40.50 212 ASP A C 1
ATOM 1650 O O . ASP A 1 212 ? -8.443 11.300 -39.767 1.00 40.50 212 ASP A O 1
ATOM 1654 N N . SER A 1 213 ? -10.612 11.436 -40.253 1.00 44.47 213 SER A N 1
ATOM 1655 C CA . SER A 1 213 ? -11.044 10.700 -39.051 1.00 44.47 213 SER A CA 1
ATOM 1656 C C . SER A 1 213 ? -10.617 9.227 -39.051 1.00 44.47 213 SER A C 1
ATOM 1658 O O . SER A 1 213 ? -10.212 8.714 -38.017 1.00 44.47 213 SER A O 1
ATOM 1660 N N . VAL A 1 214 ? -10.631 8.558 -40.210 1.00 42.66 214 VAL A N 1
ATOM 1661 C CA . VAL A 1 214 ? -10.183 7.160 -40.338 1.00 42.66 214 VAL A CA 1
ATOM 1662 C C . VAL A 1 214 ? -8.657 7.088 -40.361 1.00 42.66 214 VAL A C 1
ATOM 1664 O O . VAL A 1 214 ? -8.081 6.190 -39.756 1.00 42.66 214 VAL A O 1
ATOM 1667 N N . VAL A 1 215 ? -7.991 8.063 -40.988 1.00 41.97 215 VAL A N 1
ATOM 1668 C CA . VAL A 1 215 ? -6.524 8.169 -40.989 1.00 41.97 215 VAL A CA 1
ATOM 1669 C C . VAL A 1 215 ? -5.997 8.522 -39.601 1.00 41.97 215 VAL A C 1
ATOM 1671 O O . VAL A 1 215 ? -5.023 7.915 -39.187 1.00 41.97 215 VAL A O 1
ATOM 1674 N N . LEU A 1 216 ? -6.655 9.404 -38.845 1.00 41.66 216 LEU A N 1
ATOM 1675 C CA . LEU A 1 216 ? -6.309 9.720 -37.457 1.00 41.66 216 LEU A CA 1
ATOM 1676 C C . LEU A 1 216 ? -6.592 8.552 -36.517 1.00 41.66 216 LEU A C 1
ATOM 1678 O O . LEU A 1 216 ? -5.776 8.315 -35.642 1.00 41.66 216 LEU A O 1
ATOM 1682 N N . GLU A 1 217 ? -7.677 7.791 -36.691 1.00 44.62 217 GLU A N 1
ATOM 1683 C CA . GLU A 1 217 ? -7.944 6.608 -35.855 1.00 44.62 217 GLU A CA 1
ATOM 1684 C C . GLU A 1 217 ? -6.959 5.462 -36.170 1.00 44.62 217 GLU A C 1
ATOM 1686 O O . GLU A 1 217 ? -6.476 4.787 -35.263 1.00 44.62 217 GLU A O 1
ATOM 1691 N N . THR A 1 218 ? -6.574 5.299 -37.443 1.00 41.16 218 THR A N 1
ATOM 1692 C CA . THR A 1 218 ? -5.579 4.303 -37.885 1.00 41.16 218 THR A CA 1
ATOM 1693 C C . THR A 1 218 ? -4.149 4.733 -37.541 1.00 41.16 218 THR A C 1
ATOM 1695 O O . THR A 1 218 ? -3.352 3.904 -37.115 1.00 41.16 218 THR A O 1
ATOM 1698 N N . MET A 1 219 ? -3.815 6.023 -37.655 1.00 35.59 219 MET A N 1
ATOM 1699 C CA . MET A 1 219 ? -2.565 6.597 -37.146 1.00 35.59 219 MET A CA 1
ATOM 1700 C C . MET A 1 219 ? -2.530 6.523 -35.626 1.00 35.59 219 MET A C 1
ATOM 1702 O O . MET A 1 219 ? -1.496 6.194 -35.086 1.00 35.59 219 MET A O 1
ATOM 1706 N N . ARG A 1 220 ? -3.641 6.732 -34.918 1.00 44.69 220 ARG A N 1
ATOM 1707 C CA . ARG A 1 220 ? -3.730 6.573 -33.461 1.00 44.69 220 ARG A CA 1
ATOM 1708 C C . ARG A 1 220 ? -3.499 5.130 -33.018 1.00 44.69 220 ARG A C 1
ATOM 1710 O O . ARG A 1 220 ? -2.860 4.940 -31.994 1.00 44.69 220 ARG 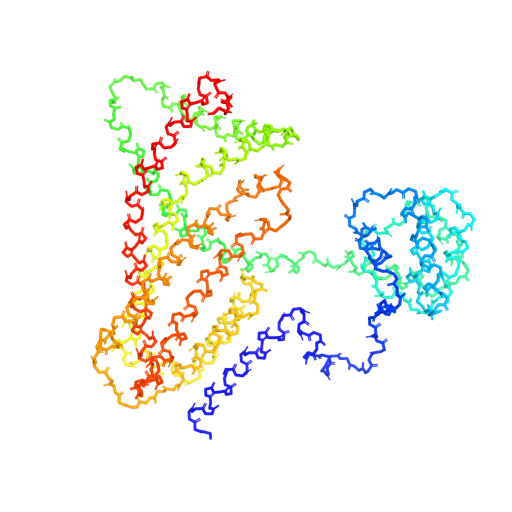A O 1
ATOM 1717 N N . GLN A 1 221 ? -3.988 4.144 -33.774 1.00 44.38 221 GLN A N 1
ATOM 1718 C CA . GLN A 1 221 ? -3.735 2.720 -33.514 1.00 44.38 221 GLN A CA 1
ATOM 1719 C C . GLN A 1 221 ? -2.329 2.265 -33.937 1.00 44.38 221 GLN A C 1
ATOM 1721 O O . GLN A 1 221 ? -1.735 1.437 -33.260 1.00 44.38 221 GLN A O 1
ATOM 1726 N N . ARG A 1 222 ? -1.764 2.800 -35.028 1.00 41.59 222 ARG A N 1
ATOM 1727 C CA . ARG A 1 222 ? -0.400 2.451 -35.472 1.00 41.59 222 ARG A CA 1
ATOM 1728 C C . ARG A 1 222 ? 0.688 3.189 -34.692 1.00 41.59 222 ARG A C 1
ATOM 1730 O O . ARG A 1 222 ? 1.668 2.578 -34.294 1.00 41.59 222 ARG A O 1
ATOM 1737 N N . LEU A 1 223 ? 0.485 4.468 -34.381 1.00 42.16 223 LEU A N 1
ATOM 1738 C CA . LEU A 1 223 ? 1.387 5.249 -33.531 1.00 42.16 223 LEU A CA 1
ATOM 1739 C C . LEU A 1 223 ? 1.366 4.750 -32.077 1.00 42.16 223 LEU A C 1
ATOM 1741 O O . LEU A 1 223 ? 2.370 4.899 -31.397 1.00 42.16 223 LEU A O 1
ATOM 1745 N N . SER A 1 224 ? 0.285 4.129 -31.580 1.00 56.56 224 SER A N 1
ATOM 1746 C CA . SER A 1 224 ? 0.266 3.632 -30.194 1.00 56.56 224 SER A CA 1
ATOM 1747 C C . SER A 1 224 ? 1.005 2.322 -29.990 1.00 56.56 224 SER A C 1
ATOM 1749 O O . SER A 1 224 ? 1.499 2.106 -28.894 1.00 56.56 224 SER A O 1
ATOM 1751 N N . ASP A 1 225 ? 1.063 1.450 -30.992 1.00 48.28 225 ASP A N 1
ATOM 1752 C CA . ASP A 1 225 ? 1.605 0.101 -30.800 1.00 48.28 225 ASP A CA 1
ATOM 1753 C C . ASP A 1 225 ? 3.012 -0.007 -31.399 1.00 48.28 225 ASP A C 1
ATOM 1755 O O . ASP A 1 225 ? 3.903 -0.590 -30.784 1.00 48.28 225 ASP A O 1
ATOM 1759 N N . GLU A 1 226 ? 3.245 0.635 -32.547 1.00 50.53 226 GLU A N 1
ATOM 1760 C CA . GLU A 1 226 ? 4.522 0.608 -33.264 1.00 50.53 226 GLU A CA 1
ATOM 1761 C C . GLU A 1 226 ? 5.521 1.599 -32.652 1.00 50.53 226 GLU A C 1
ATOM 1763 O O . GLU A 1 226 ? 6.627 1.193 -32.321 1.00 50.53 226 GLU A O 1
ATOM 1768 N N . GLN A 1 227 ? 5.122 2.843 -32.330 1.00 56.59 227 GLN A N 1
ATOM 1769 C CA . GLN A 1 227 ? 6.029 3.750 -31.603 1.00 56.59 227 GLN A CA 1
ATOM 1770 C C . GLN A 1 227 ? 6.277 3.285 -30.174 1.00 56.59 227 GLN A C 1
ATOM 1772 O O . GLN A 1 227 ? 7.349 3.537 -29.643 1.00 56.59 227 GLN A O 1
ATOM 1777 N N . VAL A 1 228 ? 5.316 2.612 -29.534 1.00 52.34 228 VAL A N 1
ATOM 1778 C CA . VAL A 1 228 ? 5.557 2.012 -28.217 1.00 52.34 228 VAL A CA 1
ATOM 1779 C C . VAL A 1 228 ? 6.518 0.840 -28.350 1.00 52.34 228 VAL A C 1
ATOM 1781 O O . VAL A 1 228 ? 7.437 0.753 -27.549 1.00 52.34 228 VAL A O 1
ATOM 1784 N N . SER A 1 229 ? 6.381 -0.009 -29.370 1.00 54.53 229 SER A N 1
ATOM 1785 C CA . SER A 1 229 ? 7.358 -1.064 -29.660 1.00 54.53 229 SER A CA 1
ATOM 1786 C C . SER A 1 229 ? 8.751 -0.494 -29.955 1.00 54.53 229 SER A C 1
ATOM 1788 O O . SER A 1 229 ? 9.734 -0.980 -29.401 1.00 54.53 229 SER A O 1
ATOM 1790 N N . ASP A 1 230 ? 8.845 0.572 -30.749 1.00 56.62 230 ASP A N 1
ATOM 1791 C CA . ASP A 1 230 ? 10.108 1.222 -31.102 1.00 56.62 230 ASP A CA 1
ATOM 1792 C C . ASP A 1 230 ? 10.745 1.903 -29.887 1.00 56.62 230 ASP A C 1
ATOM 1794 O O . ASP A 1 230 ? 11.929 1.700 -29.622 1.00 56.62 230 ASP A O 1
ATOM 1798 N N . LEU A 1 231 ? 9.960 2.616 -29.072 1.00 53.16 231 LEU A N 1
ATOM 1799 C CA . LEU A 1 231 ? 10.421 3.217 -27.817 1.00 53.16 231 LEU A CA 1
ATOM 1800 C C . LEU A 1 231 ? 10.874 2.137 -26.822 1.00 53.16 231 LEU A C 1
ATOM 1802 O O . LEU A 1 231 ? 11.856 2.325 -26.112 1.00 53.16 231 LEU A O 1
ATOM 1806 N N . MET A 1 232 ? 10.198 0.986 -26.795 1.00 52.06 232 MET A N 1
ATOM 1807 C CA . MET A 1 232 ? 10.576 -0.168 -25.973 1.00 52.06 232 MET A CA 1
ATOM 1808 C C . MET A 1 232 ? 11.858 -0.841 -26.473 1.00 52.06 232 MET A C 1
ATOM 1810 O O . MET A 1 232 ? 12.690 -1.243 -25.661 1.00 52.06 232 MET A O 1
ATOM 1814 N N . SER A 1 233 ? 12.040 -0.938 -27.791 1.00 56.56 233 SER A N 1
ATOM 1815 C CA . SER A 1 233 ? 13.262 -1.468 -28.403 1.00 56.56 233 SER A CA 1
ATOM 1816 C C . SER A 1 233 ? 14.462 -0.550 -28.156 1.00 56.56 233 SER A C 1
ATOM 1818 O O . SER A 1 233 ? 15.552 -1.034 -27.855 1.00 56.56 233 SER A O 1
ATOM 1820 N N . ALA A 1 234 ? 14.236 0.767 -28.174 1.00 55.41 234 ALA A N 1
ATOM 1821 C CA . ALA A 1 234 ? 15.234 1.773 -27.850 1.00 55.41 234 ALA A CA 1
ATOM 1822 C C . ALA A 1 234 ? 15.626 1.696 -26.362 1.00 55.41 234 ALA A C 1
ATOM 1824 O O . ALA A 1 234 ? 16.805 1.529 -26.052 1.00 55.41 234 ALA A O 1
ATOM 1825 N N . VAL A 1 235 ? 14.643 1.683 -25.447 1.00 49.91 235 VAL A N 1
ATOM 1826 C CA . VAL A 1 235 ? 14.865 1.603 -23.985 1.00 49.91 235 VAL A CA 1
ATOM 1827 C C . VAL A 1 235 ? 15.572 0.306 -23.560 1.00 49.91 235 VAL A C 1
ATOM 1829 O O . VAL A 1 235 ? 16.249 0.287 -22.533 1.00 49.91 235 VAL A O 1
ATOM 1832 N N . ALA A 1 236 ? 15.438 -0.778 -24.329 1.00 53.66 236 ALA A N 1
ATOM 1833 C CA . ALA A 1 236 ? 16.116 -2.049 -24.074 1.00 53.66 236 ALA A CA 1
ATOM 1834 C C . ALA A 1 236 ? 17.580 -2.087 -24.565 1.00 53.66 236 ALA A C 1
ATOM 1836 O O . ALA A 1 236 ? 18.295 -3.051 -24.267 1.00 53.66 236 ALA A O 1
ATOM 1837 N N . SER A 1 237 ? 18.042 -1.076 -25.312 1.00 54.56 237 SER A N 1
ATOM 1838 C CA . SER A 1 237 ? 19.430 -1.018 -25.778 1.00 54.56 237 SER A CA 1
ATOM 1839 C C . SER A 1 237 ? 20.389 -0.745 -24.597 1.00 54.56 237 SER A C 1
ATOM 1841 O O . SER A 1 237 ? 20.080 0.077 -23.740 1.00 54.56 237 SER A O 1
ATOM 1843 N N . PRO A 1 238 ? 21.544 -1.432 -24.466 1.00 50.53 238 PRO A N 1
ATOM 1844 C CA . PRO A 1 238 ? 22.393 -1.338 -23.266 1.00 50.53 238 PRO A CA 1
ATOM 1845 C C . PRO A 1 238 ? 23.232 -0.053 -23.142 1.00 50.53 238 PRO A C 1
ATOM 1847 O O . PRO A 1 238 ? 24.029 0.051 -22.205 1.00 50.53 238 PRO A O 1
ATOM 1850 N N . ASP A 1 239 ? 23.126 0.878 -24.091 1.00 62.56 239 ASP A N 1
ATOM 1851 C CA . ASP A 1 239 ? 24.021 2.030 -24.205 1.00 62.56 239 ASP A CA 1
ATOM 1852 C C . ASP A 1 239 ? 23.650 3.181 -23.260 1.00 62.56 239 ASP A C 1
ATOM 1854 O O . ASP A 1 239 ? 22.572 3.218 -22.674 1.00 62.56 239 ASP A O 1
ATOM 1858 N N . ARG A 1 240 ? 24.555 4.157 -23.082 1.00 55.19 240 ARG A N 1
ATOM 1859 C CA . ARG A 1 240 ? 24.324 5.349 -22.231 1.00 55.19 240 ARG A CA 1
ATOM 1860 C C . ARG A 1 240 ? 23.058 6.138 -22.604 1.00 55.19 240 ARG A C 1
ATOM 1862 O O . ARG A 1 240 ? 22.517 6.834 -21.746 1.00 55.19 240 ARG A O 1
ATOM 1869 N N . GLU A 1 241 ? 22.563 5.978 -23.828 1.00 62.12 241 GLU A N 1
ATOM 1870 C CA . GLU A 1 241 ? 21.271 6.495 -24.292 1.00 62.12 241 GLU A CA 1
ATOM 1871 C C . GLU A 1 241 ? 20.066 5.884 -23.548 1.00 62.12 241 GLU A C 1
ATOM 1873 O O . GLU A 1 241 ? 19.023 6.523 -23.428 1.00 62.12 241 GLU A O 1
ATOM 1878 N N . ALA A 1 242 ? 20.209 4.705 -22.933 1.00 62.34 242 ALA A N 1
ATOM 1879 C CA . ALA A 1 242 ? 19.154 4.066 -22.147 1.00 62.34 242 ALA A CA 1
ATOM 1880 C C . ALA A 1 242 ? 18.718 4.910 -20.938 1.00 62.34 242 ALA A C 1
ATOM 1882 O O . ALA A 1 242 ? 17.558 4.872 -20.528 1.00 62.34 242 ALA A O 1
ATOM 1883 N N . GLY A 1 243 ? 19.632 5.699 -20.358 1.00 67.25 243 GLY A N 1
ATOM 1884 C CA . GLY A 1 243 ? 19.335 6.557 -19.210 1.00 67.25 243 GLY A CA 1
ATOM 1885 C C . GLY A 1 243 ? 18.424 7.736 -19.564 1.00 67.25 243 GLY A C 1
ATOM 1886 O O . GLY A 1 243 ? 17.430 7.976 -18.874 1.00 67.25 243 GLY A O 1
ATOM 1887 N N . SER A 1 244 ? 18.730 8.453 -20.649 1.00 70.50 244 SER A N 1
ATOM 1888 C CA . SER A 1 244 ? 17.914 9.579 -21.125 1.00 70.50 244 SER A CA 1
ATOM 1889 C C . SER A 1 244 ? 16.561 9.094 -21.655 1.00 70.50 244 SER A C 1
ATOM 1891 O O . SER A 1 244 ? 15.524 9.674 -21.320 1.00 70.50 244 SER A O 1
ATOM 1893 N N . GLN A 1 245 ? 16.537 7.963 -22.367 1.00 70.94 245 GLN A N 1
ATOM 1894 C CA . GLN A 1 245 ? 15.305 7.332 -22.845 1.00 70.94 245 GLN A CA 1
ATOM 1895 C C . GLN A 1 245 ? 14.412 6.835 -21.697 1.00 70.94 245 GLN A C 1
ATOM 1897 O O . GLN A 1 245 ? 13.196 7.030 -21.733 1.00 70.94 245 GLN A O 1
ATOM 1902 N N . ALA A 1 246 ? 14.986 6.280 -20.625 1.00 71.12 246 ALA A N 1
ATOM 1903 C CA . ALA A 1 246 ? 14.231 5.913 -19.427 1.00 71.12 246 ALA A CA 1
ATOM 1904 C C . ALA A 1 246 ? 13.577 7.133 -18.766 1.00 71.12 246 ALA A C 1
ATOM 1906 O O . ALA A 1 246 ? 12.396 7.097 -18.415 1.00 71.12 246 ALA A O 1
ATOM 1907 N N . ILE A 1 247 ? 14.325 8.231 -18.608 1.00 77.56 247 ILE A N 1
ATOM 1908 C CA . ILE A 1 247 ? 13.803 9.482 -18.040 1.00 77.56 247 ILE A CA 1
ATOM 1909 C C . ILE A 1 247 ? 12.672 10.032 -18.915 1.00 77.56 247 ILE A C 1
ATOM 1911 O O . ILE A 1 247 ? 11.653 10.485 -18.389 1.00 77.56 247 ILE A O 1
ATOM 1915 N N . PHE A 1 248 ? 12.824 9.975 -20.237 1.00 78.50 248 PHE A N 1
ATOM 1916 C CA . PHE A 1 248 ? 11.793 10.378 -21.187 1.00 78.50 248 PHE A CA 1
ATOM 1917 C C . PHE A 1 248 ? 10.525 9.531 -21.039 1.00 78.50 248 PHE A C 1
ATOM 1919 O O . PHE A 1 248 ? 9.431 10.078 -20.880 1.00 78.50 248 PHE A O 1
ATOM 1926 N N . ALA A 1 249 ? 10.671 8.206 -20.996 1.00 78.25 249 ALA A N 1
ATOM 1927 C CA . ALA A 1 249 ? 9.561 7.282 -20.814 1.00 78.25 249 ALA A CA 1
ATOM 1928 C C . ALA A 1 249 ? 8.831 7.534 -19.481 1.00 78.25 249 ALA A C 1
ATOM 1930 O O . ALA A 1 249 ? 7.603 7.600 -19.449 1.00 78.25 249 ALA A O 1
ATOM 1931 N N . TRP A 1 250 ? 9.565 7.798 -18.394 1.00 79.25 250 TRP A N 1
ATOM 1932 C CA . TRP A 1 250 ? 8.980 8.185 -17.105 1.00 79.25 250 TRP A CA 1
ATOM 1933 C C . TRP A 1 250 ? 8.263 9.539 -17.142 1.00 79.25 250 TRP A C 1
ATOM 1935 O O . TRP A 1 250 ? 7.219 9.684 -16.505 1.00 79.25 250 TRP A O 1
ATOM 1945 N N . LYS A 1 251 ? 8.776 10.530 -17.882 1.00 83.00 251 LYS A N 1
ATOM 1946 C CA . LYS A 1 251 ? 8.112 11.834 -18.065 1.00 83.00 251 LYS A CA 1
ATOM 1947 C C . LYS A 1 251 ? 6.806 11.693 -18.842 1.00 83.00 251 LYS A C 1
ATOM 1949 O O . LYS A 1 251 ? 5.798 12.243 -18.403 1.00 83.00 251 LYS A O 1
ATOM 1954 N N . ALA A 1 252 ? 6.805 10.928 -19.935 1.00 81.25 252 ALA A N 1
ATOM 1955 C CA . ALA A 1 252 ? 5.591 10.597 -20.681 1.00 81.25 252 ALA A CA 1
ATOM 1956 C C . ALA A 1 252 ? 4.580 9.871 -19.779 1.00 81.25 252 ALA A C 1
ATOM 1958 O O . ALA A 1 252 ? 3.385 10.178 -19.774 1.00 81.25 252 ALA A O 1
ATOM 1959 N N . LEU A 1 253 ? 5.086 8.977 -18.923 1.00 81.38 253 LEU A N 1
ATOM 1960 C CA . LEU A 1 253 ? 4.278 8.223 -17.975 1.00 81.38 253 LEU A CA 1
ATOM 1961 C C . LEU A 1 253 ? 3.622 9.080 -16.906 1.00 81.38 253 LEU A C 1
ATOM 1963 O O . LEU A 1 253 ? 2.409 8.995 -16.673 1.00 81.38 253 LEU A O 1
ATOM 1967 N N . ALA A 1 254 ? 4.406 9.972 -16.316 1.00 84.00 254 ALA A N 1
ATOM 1968 C CA . ALA A 1 254 ? 3.910 10.969 -15.392 1.00 84.00 254 ALA A CA 1
ATOM 1969 C C . ALA A 1 254 ? 2.898 11.903 -16.074 1.00 84.00 254 ALA A C 1
ATOM 1971 O O . ALA A 1 254 ? 1.815 12.102 -15.528 1.00 84.00 254 ALA A O 1
ATOM 1972 N N . ALA A 1 255 ? 3.190 12.417 -17.272 1.00 85.44 255 ALA A N 1
ATOM 1973 C CA . ALA A 1 255 ? 2.287 13.307 -18.001 1.00 85.44 255 ALA A CA 1
ATOM 1974 C C . ALA A 1 255 ? 0.914 12.655 -18.232 1.00 85.44 255 ALA A C 1
ATOM 1976 O O . ALA A 1 255 ? -0.124 13.256 -17.965 1.00 85.44 255 ALA A O 1
ATOM 1977 N N . GLN A 1 256 ? 0.869 11.386 -18.630 1.00 85.56 256 GLN A N 1
ATOM 1978 C CA . GLN A 1 256 ? -0.413 10.750 -18.919 1.00 85.56 256 GLN A CA 1
ATOM 1979 C C . GLN A 1 256 ? -1.226 10.416 -17.654 1.00 85.56 256 GLN A C 1
ATOM 1981 O O . GLN A 1 256 ? -2.460 10.459 -17.673 1.00 85.56 256 GLN A O 1
ATOM 1986 N N . ARG A 1 257 ? -0.566 10.033 -16.549 1.00 90.00 257 ARG A N 1
ATOM 1987 C CA . ARG A 1 257 ? -1.245 9.387 -15.406 1.00 90.00 257 ARG A CA 1
ATOM 1988 C C . ARG A 1 257 ? -1.261 10.182 -14.113 1.00 90.00 257 ARG A C 1
ATOM 1990 O O . ARG A 1 257 ? -2.118 9.907 -13.276 1.00 90.00 257 ARG A O 1
ATOM 1997 N N . LEU A 1 258 ? -0.391 11.171 -13.929 1.00 91.94 258 LEU A N 1
ATOM 1998 C CA . LEU A 1 258 ? -0.262 11.874 -12.650 1.00 91.94 258 LEU A CA 1
ATOM 1999 C C . LEU A 1 258 ? -1.533 12.663 -12.283 1.00 91.94 258 LEU A C 1
ATOM 2001 O O . LEU A 1 258 ? -1.972 12.627 -11.129 1.00 91.94 258 LEU A O 1
ATOM 2005 N N . ALA A 1 259 ? -2.169 13.319 -13.261 1.00 93.19 259 ALA A N 1
ATOM 2006 C CA . ALA A 1 259 ? -3.442 14.015 -13.054 1.00 93.19 259 ALA A CA 1
ATOM 2007 C C . ALA A 1 259 ? -4.572 13.030 -12.699 1.00 93.19 259 ALA A C 1
ATOM 2009 O O . ALA A 1 259 ? -5.273 13.212 -11.703 1.00 93.19 259 ALA A O 1
ATOM 2010 N N . GLY A 1 260 ? -4.685 11.928 -13.450 1.00 90.44 260 GLY A N 1
ATOM 2011 C CA . GLY A 1 260 ? -5.667 10.871 -13.191 1.00 90.44 260 GLY A CA 1
ATOM 2012 C C . GLY A 1 260 ? -5.475 10.189 -11.833 1.00 90.44 260 GLY A C 1
ATOM 2013 O O . GLY A 1 260 ? -6.444 9.996 -11.101 1.00 90.44 260 GLY A O 1
ATOM 2014 N N . GLY A 1 261 ? -4.231 9.884 -11.454 1.00 92.81 261 GLY A N 1
ATOM 2015 C CA . GLY A 1 261 ? -3.883 9.326 -10.147 1.00 92.81 261 GLY A CA 1
ATOM 2016 C C . GLY A 1 261 ? -4.253 10.262 -8.997 1.00 92.81 261 GLY A C 1
ATOM 2017 O O . GLY A 1 261 ? -4.846 9.824 -8.011 1.00 92.81 261 GLY A O 1
ATOM 2018 N N . SER A 1 262 ? -4.020 11.566 -9.170 1.00 95.56 262 SER A N 1
ATOM 2019 C CA . SER A 1 262 ? -4.387 12.582 -8.175 1.00 95.56 262 SER A CA 1
ATOM 2020 C C . SER A 1 262 ? -5.904 12.715 -8.036 1.00 95.56 262 SER A C 1
ATOM 2022 O O . SER A 1 262 ? -6.419 12.831 -6.921 1.00 95.56 262 SER A O 1
ATOM 2024 N N . MET A 1 263 ? -6.641 12.617 -9.146 1.00 95.50 263 MET A N 1
ATOM 2025 C CA . MET A 1 263 ? -8.102 12.598 -9.117 1.00 95.50 263 MET A CA 1
ATOM 2026 C C . MET A 1 263 ? -8.656 11.334 -8.450 1.00 95.50 263 MET A C 1
ATOM 2028 O O . MET A 1 263 ? -9.580 11.427 -7.642 1.00 95.50 263 MET A O 1
ATOM 2032 N N . LEU A 1 264 ? -8.071 10.162 -8.720 1.00 94.56 264 LEU A N 1
ATOM 2033 C CA . LEU A 1 264 ? -8.422 8.911 -8.039 1.00 94.56 264 LEU A CA 1
ATOM 2034 C C . LEU A 1 264 ? -8.156 8.996 -6.532 1.00 94.56 264 LEU A C 1
ATOM 2036 O O . LEU A 1 264 ? -9.002 8.582 -5.739 1.00 94.56 264 LEU A O 1
ATOM 2040 N N . ALA A 1 265 ? -7.030 9.586 -6.123 1.00 95.19 265 ALA A N 1
ATOM 2041 C CA . ALA A 1 265 ? -6.745 9.851 -4.716 1.00 95.19 265 ALA A CA 1
ATOM 2042 C C . ALA A 1 265 ? -7.787 10.794 -4.093 1.00 95.19 265 ALA A C 1
ATOM 2044 O O . ALA A 1 265 ? -8.242 10.561 -2.971 1.00 95.19 265 ALA A O 1
ATOM 2045 N N . GLY A 1 266 ? -8.217 11.816 -4.840 1.00 97.06 266 GLY A N 1
ATOM 2046 C CA . GLY A 1 266 ? -9.294 12.714 -4.436 1.00 97.06 266 GLY A CA 1
ATOM 2047 C C . GLY A 1 266 ? -10.632 11.989 -4.249 1.00 97.06 266 GLY A C 1
ATOM 2048 O O . GLY A 1 266 ? -11.307 12.184 -3.237 1.00 97.06 266 GLY A O 1
ATOM 2049 N N . ALA A 1 267 ? -10.986 11.090 -5.171 1.00 96.44 267 ALA A N 1
ATOM 2050 C CA . ALA A 1 267 ? -12.185 10.257 -5.083 1.00 96.44 267 ALA A CA 1
ATOM 2051 C C . ALA A 1 267 ? -12.129 9.287 -3.890 1.00 96.44 267 ALA A C 1
ATOM 2053 O O . ALA A 1 267 ? -13.098 9.175 -3.137 1.00 96.44 267 ALA A O 1
ATOM 2054 N N . ALA A 1 268 ? -10.982 8.644 -3.653 1.00 94.62 268 ALA A N 1
ATOM 2055 C CA . ALA A 1 268 ? -10.760 7.829 -2.460 1.00 94.62 268 ALA A CA 1
ATOM 2056 C C . ALA A 1 268 ? -10.901 8.668 -1.175 1.00 94.62 268 ALA A C 1
ATOM 2058 O O . ALA A 1 268 ? -11.556 8.245 -0.221 1.00 94.62 268 ALA A O 1
ATOM 2059 N N . GLY A 1 269 ? -10.369 9.895 -1.172 1.00 96.69 269 GLY A N 1
ATOM 2060 C CA . GLY A 1 269 ? -10.566 10.872 -0.102 1.00 96.69 269 GLY A CA 1
ATOM 2061 C C . GLY A 1 269 ? -12.042 11.197 0.145 1.00 96.69 269 GLY A C 1
ATOM 2062 O O . GLY A 1 269 ? -12.478 11.211 1.296 1.00 96.69 269 GLY A O 1
ATOM 2063 N N . ALA A 1 270 ? -12.839 11.374 -0.912 1.00 97.56 270 ALA A N 1
ATOM 2064 C CA . ALA A 1 270 ? -14.280 11.610 -0.808 1.00 97.56 270 ALA A CA 1
ATOM 2065 C C . ALA A 1 270 ? -15.014 10.418 -0.168 1.00 97.56 270 ALA A C 1
ATOM 2067 O O . ALA A 1 270 ? -15.833 10.608 0.734 1.00 97.56 270 ALA A O 1
ATOM 2068 N N . VAL A 1 271 ? -14.671 9.185 -0.557 1.00 96.31 271 VAL A N 1
ATOM 2069 C CA . VAL A 1 271 ? -15.210 7.968 0.074 1.00 96.31 271 VAL A CA 1
ATOM 2070 C C . VAL A 1 271 ? -14.853 7.933 1.561 1.00 96.31 271 VAL A C 1
ATOM 2072 O O . VAL A 1 271 ? -15.732 7.747 2.403 1.00 96.31 271 VAL A O 1
ATOM 2075 N N . LEU A 1 272 ? -13.590 8.189 1.912 1.00 95.19 272 LEU A N 1
ATOM 2076 C CA . LEU A 1 272 ? -13.143 8.240 3.307 1.00 95.19 272 LEU A CA 1
ATOM 2077 C C . LEU A 1 272 ? -13.819 9.364 4.102 1.00 95.19 272 LEU A C 1
ATOM 2079 O O . LEU A 1 272 ? -14.128 9.182 5.279 1.00 95.19 272 LEU A O 1
ATOM 2083 N N . PHE A 1 273 ? -14.098 10.506 3.473 1.00 96.81 273 PHE A N 1
ATOM 2084 C CA . PHE A 1 273 ? -14.854 11.593 4.084 1.00 96.81 273 PHE A CA 1
ATOM 2085 C C . PHE A 1 273 ? -16.285 11.164 4.413 1.00 96.81 273 PHE A C 1
ATOM 2087 O O . PHE A 1 273 ? -16.752 11.422 5.526 1.00 96.81 273 PHE A O 1
ATOM 2094 N N . VAL A 1 274 ? -16.970 10.492 3.484 1.00 96.31 274 VAL A N 1
ATOM 2095 C CA . VAL A 1 274 ? -18.331 9.978 3.696 1.00 96.31 274 VAL A CA 1
ATOM 2096 C C . VAL A 1 274 ? -18.331 8.928 4.802 1.00 96.31 274 VAL A C 1
ATOM 2098 O O . VAL A 1 274 ? -19.095 9.057 5.758 1.00 96.31 274 VAL A O 1
ATOM 2101 N N . VAL A 1 275 ? -17.425 7.948 4.740 1.00 92.69 275 VAL A N 1
ATOM 2102 C CA . VAL A 1 275 ? -17.284 6.906 5.769 1.00 92.69 275 VAL A CA 1
ATOM 2103 C C . VAL A 1 275 ? -16.993 7.532 7.133 1.00 92.69 275 VAL A C 1
ATOM 2105 O O . VAL A 1 275 ? -17.718 7.285 8.094 1.00 92.69 275 VAL A O 1
ATOM 2108 N N . GLY A 1 276 ? -15.993 8.409 7.231 1.00 92.94 276 GLY A N 1
ATOM 2109 C CA . GLY A 1 276 ? -15.657 9.104 8.474 1.00 92.94 276 GLY A CA 1
ATOM 2110 C C . GLY A 1 276 ? -16.811 9.957 9.008 1.00 92.94 276 GLY A C 1
ATOM 2111 O O . GLY A 1 276 ? -17.039 10.005 10.217 1.00 92.94 276 GLY A O 1
ATOM 2112 N N . SER A 1 277 ? -17.582 10.593 8.121 1.00 94.12 277 SER A N 1
ATOM 2113 C CA . SER A 1 277 ? -18.774 11.366 8.490 1.00 94.12 277 SER A CA 1
ATOM 2114 C C . SER A 1 277 ? -19.869 10.474 9.059 1.00 94.12 277 SER A C 1
ATOM 2116 O O . SER A 1 277 ? -20.366 10.778 10.142 1.00 94.12 277 SER A O 1
ATOM 2118 N N . LEU A 1 278 ? -20.186 9.355 8.399 1.00 92.75 278 LEU A N 1
ATOM 2119 C CA . LEU A 1 278 ? -21.160 8.372 8.881 1.00 92.75 278 LEU A CA 1
ATOM 2120 C C . LEU A 1 278 ? -20.748 7.804 10.244 1.00 92.75 278 LEU A C 1
ATOM 2122 O O . LEU A 1 278 ? -21.557 7.756 11.167 1.00 92.75 278 LEU A O 1
ATOM 2126 N N . LEU A 1 279 ? -19.474 7.448 10.420 1.00 90.00 279 LEU A N 1
ATOM 2127 C CA . LEU A 1 279 ? -18.961 6.948 11.698 1.00 90.00 279 LEU A CA 1
ATOM 2128 C C . LEU A 1 279 ? -19.016 8.005 12.810 1.00 90.00 279 LEU A C 1
ATOM 2130 O O . LEU A 1 279 ? -19.288 7.684 13.970 1.00 90.00 279 LEU A O 1
ATOM 2134 N N . ALA A 1 280 ? -18.773 9.274 12.477 1.00 89.44 280 ALA A N 1
ATOM 2135 C CA . ALA A 1 280 ? -18.789 10.362 13.447 1.00 89.44 280 ALA A CA 1
ATOM 2136 C C . ALA A 1 280 ? -20.216 10.749 13.876 1.00 89.44 280 ALA A C 1
ATOM 2138 O O . ALA A 1 280 ? -20.448 10.995 15.064 1.00 89.44 280 ALA A O 1
ATOM 2139 N N . THR A 1 281 ? -21.173 10.807 12.943 1.00 89.31 281 THR A N 1
ATOM 2140 C CA . THR A 1 281 ? -22.538 11.295 13.206 1.00 89.31 281 THR A CA 1
ATOM 2141 C C . THR A 1 281 ? -23.488 10.183 13.640 1.00 89.31 281 THR A C 1
ATOM 2143 O O . THR A 1 281 ? -24.272 10.371 14.573 1.00 89.31 281 THR A O 1
ATOM 2146 N N . TRP A 1 282 ? -23.401 8.998 13.036 1.00 89.88 282 TRP A N 1
ATOM 2147 C CA . TRP A 1 282 ? -24.365 7.928 13.258 1.00 89.88 282 TRP A CA 1
ATOM 2148 C C . TRP A 1 282 ? -23.963 7.044 14.439 1.00 89.88 282 TRP A C 1
ATOM 2150 O O . TRP A 1 282 ? -23.147 6.129 14.340 1.00 89.88 282 TRP A O 1
ATOM 2160 N N . GLY A 1 283 ? -24.580 7.302 15.597 1.00 84.25 283 GLY A N 1
ATOM 2161 C CA . GLY A 1 283 ? -24.393 6.484 16.801 1.00 84.25 283 GLY A CA 1
ATOM 2162 C C . GLY A 1 283 ? -24.688 4.997 16.566 1.00 84.25 283 GLY A C 1
ATOM 2163 O O . GLY A 1 283 ? -23.937 4.153 17.047 1.00 84.25 283 GLY A O 1
ATOM 2164 N N . ARG A 1 284 ? -25.709 4.680 15.754 1.00 85.81 284 ARG A N 1
ATOM 2165 C CA . ARG A 1 284 ? -26.044 3.298 15.367 1.00 85.81 284 ARG A CA 1
ATOM 2166 C C . ARG A 1 284 ? -24.923 2.619 14.582 1.00 85.81 284 ARG A C 1
ATOM 2168 O O . ARG A 1 284 ? -24.599 1.482 14.891 1.00 85.81 284 ARG A O 1
ATOM 2175 N N . ALA A 1 285 ? -24.280 3.310 13.638 1.00 83.94 285 ALA A N 1
ATOM 2176 C CA . ALA A 1 285 ? -23.153 2.742 12.892 1.00 83.94 285 ALA A CA 1
ATOM 2177 C C . ALA A 1 285 ? -21.997 2.356 13.830 1.00 83.94 285 ALA A C 1
ATOM 2179 O O . ALA A 1 285 ? -21.418 1.285 13.691 1.00 83.94 285 ALA A O 1
ATOM 2180 N N . ARG A 1 286 ? -21.720 3.176 14.855 1.00 83.62 286 ARG A N 1
ATOM 2181 C CA . ARG A 1 286 ? -20.723 2.853 15.893 1.00 83.62 286 ARG A CA 1
ATOM 2182 C C . ARG A 1 286 ? -21.128 1.677 16.781 1.00 83.62 286 ARG A C 1
ATOM 2184 O O . ARG A 1 286 ? -20.254 0.938 17.212 1.00 83.62 286 ARG A O 1
ATOM 2191 N N . GLN A 1 287 ? -22.419 1.514 17.068 1.00 82.69 287 GLN A N 1
ATOM 2192 C CA . GLN A 1 287 ? -22.926 0.365 17.826 1.00 82.69 287 GLN A CA 1
ATOM 2193 C C . GLN A 1 287 ? -22.848 -0.927 17.012 1.00 82.69 287 GLN A C 1
ATOM 2195 O O . GLN A 1 287 ? -22.443 -1.948 17.552 1.00 82.69 287 GLN A O 1
ATOM 2200 N N . ILE A 1 288 ? -23.176 -0.876 15.717 1.00 85.06 288 ILE A N 1
ATOM 2201 C CA . ILE A 1 288 ? -23.035 -2.019 14.805 1.00 85.06 288 ILE A CA 1
ATOM 2202 C C . ILE A 1 288 ? -21.563 -2.414 14.690 1.00 85.06 288 ILE A C 1
ATOM 2204 O O . ILE A 1 288 ? -21.240 -3.589 14.763 1.00 85.06 288 ILE A O 1
ATOM 2208 N N . LEU A 1 289 ? -20.667 -1.433 14.578 1.00 83.19 289 LEU A N 1
ATOM 2209 C CA . LEU A 1 289 ? -19.223 -1.660 14.534 1.00 83.19 289 LEU A CA 1
ATOM 2210 C C . LEU A 1 289 ? -18.595 -1.941 15.899 1.00 83.19 289 LEU A C 1
ATOM 2212 O O . LEU A 1 289 ? -17.379 -2.075 15.974 1.00 83.19 289 LEU A O 1
ATOM 2216 N N . ALA A 1 290 ? -19.375 -2.022 16.976 1.00 81.81 290 ALA A N 1
ATOM 2217 C CA . ALA A 1 290 ? -18.857 -2.520 18.239 1.00 81.81 290 ALA A CA 1
ATOM 2218 C C . ALA A 1 290 ? -18.590 -4.035 18.136 1.00 81.81 290 ALA A C 1
ATOM 2220 O O . ALA A 1 290 ? -18.710 -4.661 17.080 1.00 81.81 290 ALA A O 1
ATOM 2221 N N . LEU A 1 291 ? -18.201 -4.647 19.251 1.00 79.31 291 LEU A N 1
ATOM 2222 C CA . LEU A 1 291 ? -18.046 -6.097 19.311 1.00 79.31 291 LEU A CA 1
ATOM 2223 C C . LEU A 1 291 ? -19.379 -6.800 18.989 1.00 79.31 291 LEU A C 1
ATOM 2225 O O . LEU A 1 291 ? -20.420 -6.355 19.477 1.00 79.31 291 LEU A O 1
ATOM 2229 N N . PRO A 1 292 ? -19.356 -7.899 18.208 1.00 87.69 292 PRO A N 1
ATOM 2230 C CA . PRO A 1 292 ? -18.168 -8.618 17.723 1.00 87.69 292 PRO A CA 1
ATOM 2231 C C . PRO A 1 292 ? -17.598 -8.099 16.389 1.00 87.69 292 PRO A C 1
ATOM 2233 O O . PRO A 1 292 ? -16.481 -8.460 16.015 1.00 87.69 292 PRO A O 1
ATOM 2236 N N . TRP A 1 293 ? -18.333 -7.249 15.674 1.00 88.06 293 TRP A N 1
ATOM 2237 C CA . TRP A 1 293 ? -18.040 -6.887 14.287 1.00 88.06 293 TRP A CA 1
ATOM 2238 C C . TRP A 1 293 ? -16.712 -6.157 14.100 1.00 88.06 293 TRP A C 1
ATOM 2240 O O . TRP A 1 293 ? -16.035 -6.418 13.109 1.00 88.06 293 TRP A O 1
ATOM 2250 N N . CYS A 1 294 ? -16.270 -5.322 15.048 1.00 85.44 294 CYS A N 1
ATOM 2251 C CA . CYS A 1 294 ? -14.932 -4.718 14.966 1.00 85.44 294 CYS A CA 1
ATOM 2252 C C . CYS A 1 294 ? -13.809 -5.758 14.896 1.00 85.44 294 CYS A C 1
ATOM 2254 O O . CYS A 1 294 ? -12.835 -5.541 14.187 1.00 85.44 294 CYS A O 1
ATOM 2256 N N . ALA A 1 295 ? -13.921 -6.879 15.616 1.00 84.31 295 ALA A N 1
ATOM 2257 C CA . ALA A 1 295 ? -12.888 -7.911 15.607 1.00 84.31 295 ALA A CA 1
ATOM 2258 C C . ALA A 1 295 ? -12.882 -8.646 14.262 1.00 84.31 295 ALA A C 1
ATOM 2260 O O . ALA A 1 295 ? -11.824 -8.820 13.665 1.00 84.31 295 ALA A O 1
ATOM 2261 N N . VAL A 1 296 ? -14.069 -8.991 13.748 1.00 88.56 296 VAL A N 1
ATOM 2262 C CA . VAL A 1 296 ? -14.230 -9.632 12.432 1.00 88.56 296 VAL A CA 1
ATOM 2263 C C . VAL A 1 296 ? -13.686 -8.735 11.319 1.00 88.56 296 VAL A C 1
ATOM 2265 O O . VAL A 1 296 ? -12.885 -9.184 10.505 1.00 88.56 296 VAL A O 1
ATOM 2268 N N . LEU A 1 297 ? -14.059 -7.453 11.314 1.00 87.94 297 LEU A N 1
ATOM 2269 C CA . LEU A 1 297 ? -13.570 -6.476 10.338 1.00 87.94 297 LEU A CA 1
ATOM 2270 C C . LEU A 1 297 ? -12.074 -6.190 10.510 1.00 87.94 297 LEU A C 1
ATOM 2272 O O . LEU A 1 297 ? -11.370 -6.012 9.519 1.00 87.94 297 LEU A O 1
ATOM 2276 N N . GLY A 1 298 ? -11.570 -6.202 11.744 1.00 87.19 298 GLY A N 1
ATOM 2277 C CA . GLY A 1 298 ? -10.146 -6.117 12.052 1.00 87.19 298 GLY A CA 1
ATOM 2278 C C . GLY A 1 298 ? -9.353 -7.245 11.411 1.00 87.19 298 GLY A C 1
ATOM 2279 O O . GLY A 1 298 ? -8.436 -6.980 10.641 1.00 87.19 298 GLY A O 1
ATOM 2280 N N . VAL A 1 299 ? -9.751 -8.493 11.663 1.00 87.25 299 VAL A N 1
ATOM 2281 C CA . VAL A 1 299 ? -9.130 -9.681 11.060 1.00 87.25 299 VAL A CA 1
ATOM 2282 C C . VAL A 1 299 ? -9.240 -9.617 9.538 1.00 87.25 299 VAL A C 1
ATOM 2284 O O . VAL A 1 299 ? -8.226 -9.693 8.855 1.00 87.25 299 VAL A O 1
ATOM 2287 N N . ALA A 1 300 ? -10.446 -9.415 8.998 1.00 88.12 300 ALA A N 1
ATOM 2288 C CA . ALA A 1 300 ? -10.679 -9.399 7.557 1.00 88.12 300 ALA A CA 1
ATOM 2289 C C . ALA A 1 300 ? -9.856 -8.313 6.846 1.00 88.12 300 ALA A C 1
ATOM 2291 O O . ALA A 1 300 ? -9.238 -8.584 5.820 1.00 88.12 300 ALA A O 1
ATOM 2292 N N . SER A 1 301 ? -9.793 -7.101 7.407 1.00 83.94 301 SER A N 1
ATOM 2293 C CA . SER A 1 301 ? -8.977 -6.017 6.848 1.00 83.94 301 SER A CA 1
ATOM 2294 C C . SER A 1 301 ? -7.480 -6.276 6.992 1.00 83.94 301 SER A C 1
ATOM 2296 O O . SER A 1 301 ? -6.745 -6.020 6.045 1.00 83.94 301 SER A O 1
ATOM 2298 N N . GLY A 1 302 ? -7.022 -6.836 8.115 1.00 85.00 302 GLY A N 1
ATOM 2299 C CA . GLY A 1 302 ? -5.632 -7.255 8.289 1.00 85.00 302 GLY A CA 1
ATOM 2300 C C . GLY A 1 302 ? -5.214 -8.289 7.245 1.00 85.00 302 GLY A C 1
ATOM 2301 O O . GLY A 1 302 ? -4.200 -8.110 6.576 1.00 85.00 302 GLY A O 1
ATOM 2302 N N . VAL A 1 303 ? -6.034 -9.323 7.037 1.00 85.81 303 VAL A N 1
ATOM 2303 C CA . VAL A 1 303 ? -5.811 -10.345 6.003 1.00 85.81 303 VAL A CA 1
ATOM 2304 C C . VAL A 1 303 ? -5.816 -9.724 4.607 1.00 85.81 303 VAL A C 1
ATOM 2306 O O . VAL A 1 303 ? -4.899 -9.976 3.834 1.00 85.81 303 VAL A O 1
ATOM 2309 N N . ALA A 1 304 ? -6.794 -8.875 4.286 1.00 82.75 304 ALA A N 1
ATOM 2310 C CA . ALA A 1 304 ? -6.879 -8.229 2.977 1.00 82.75 304 ALA A CA 1
ATOM 2311 C C . ALA A 1 304 ? -5.669 -7.321 2.693 1.00 82.75 304 ALA A C 1
ATOM 2313 O O . ALA A 1 304 ? -5.092 -7.388 1.609 1.00 82.75 304 ALA A O 1
ATOM 2314 N N . VAL A 1 305 ? -5.240 -6.512 3.670 1.00 79.75 305 VAL A N 1
ATOM 2315 C CA . VAL A 1 305 ? -4.033 -5.676 3.556 1.00 79.75 305 VAL A CA 1
ATOM 2316 C C . VAL A 1 305 ? -2.796 -6.552 3.403 1.00 79.75 305 VAL A C 1
ATOM 2318 O O . VAL A 1 305 ? -1.935 -6.247 2.579 1.00 79.75 305 VAL A O 1
ATOM 2321 N N . TYR A 1 306 ? -2.713 -7.656 4.145 1.00 82.19 306 TYR A N 1
ATOM 2322 C CA . TYR A 1 306 ? -1.592 -8.577 4.046 1.00 82.19 306 TYR A CA 1
ATOM 2323 C C . TYR A 1 306 ? -1.504 -9.228 2.662 1.00 82.19 306 TYR A C 1
ATOM 2325 O O . TYR A 1 306 ? -0.455 -9.169 2.028 1.00 82.19 306 TYR A O 1
ATOM 2333 N N . LEU A 1 307 ? -2.608 -9.781 2.157 1.00 80.31 307 LEU A N 1
ATOM 2334 C CA . LEU A 1 307 ? -2.660 -10.409 0.836 1.00 80.31 307 LEU A CA 1
ATOM 2335 C C . LEU A 1 307 ? -2.424 -9.399 -0.295 1.00 80.31 307 LEU A C 1
ATOM 2337 O O . LEU A 1 307 ? -1.787 -9.735 -1.287 1.00 80.31 307 LEU A O 1
ATOM 2341 N N . GLY A 1 308 ? -2.902 -8.160 -0.140 1.00 69.94 308 GLY A N 1
ATOM 2342 C CA . GLY A 1 308 ? -2.736 -7.113 -1.148 1.00 69.94 308 GLY A CA 1
ATOM 2343 C C . GLY A 1 308 ? -1.345 -6.476 -1.181 1.00 69.94 308 GLY A C 1
ATOM 2344 O O . GLY A 1 308 ? -0.914 -6.017 -2.234 1.00 69.94 308 GLY A O 1
ATOM 2345 N N . THR A 1 309 ? -0.639 -6.417 -0.047 1.00 71.88 309 THR A N 1
ATOM 2346 C CA . THR A 1 309 ? 0.645 -5.691 0.059 1.00 71.88 309 THR A CA 1
ATOM 2347 C C . THR A 1 309 ? 1.850 -6.589 0.317 1.00 71.88 309 THR A C 1
ATOM 2349 O O . THR A 1 309 ? 2.981 -6.167 0.096 1.00 71.88 309 THR A O 1
ATOM 2352 N N . GLY A 1 310 ? 1.640 -7.800 0.835 1.00 73.50 310 GLY A N 1
ATOM 2353 C CA . GLY A 1 310 ? 2.697 -8.666 1.355 1.00 73.50 310 GLY A CA 1
ATOM 2354 C C . GLY A 1 310 ? 3.361 -8.149 2.637 1.00 73.50 310 GLY A C 1
ATOM 2355 O O . GLY A 1 310 ? 4.298 -8.779 3.124 1.00 73.50 310 GLY A O 1
ATOM 2356 N N . LEU A 1 311 ? 2.906 -7.023 3.205 1.00 75.88 311 LEU A N 1
ATOM 2357 C CA . LEU A 1 311 ? 3.548 -6.392 4.355 1.00 75.88 311 LEU A CA 1
ATOM 2358 C C . LEU A 1 311 ? 2.823 -6.702 5.664 1.00 75.88 311 LEU A C 1
ATOM 2360 O O . LEU A 1 311 ? 1.635 -6.424 5.835 1.00 75.88 311 LEU A O 1
ATOM 2364 N N . LEU A 1 312 ? 3.586 -7.206 6.635 1.00 78.44 312 LEU A N 1
ATOM 2365 C CA . LEU A 1 312 ? 3.082 -7.563 7.959 1.00 78.44 312 LEU A CA 1
ATOM 2366 C C . LEU A 1 312 ? 2.628 -6.342 8.772 1.00 78.44 312 LEU A C 1
ATOM 2368 O O . LEU A 1 312 ? 1.559 -6.355 9.375 1.00 78.44 312 LEU A O 1
ATOM 2372 N N . PHE A 1 313 ? 3.431 -5.274 8.795 1.00 78.25 313 PHE A N 1
ATOM 2373 C CA . PHE A 1 313 ? 3.169 -4.123 9.664 1.00 78.25 313 PHE A CA 1
ATOM 2374 C C . PHE A 1 313 ? 1.860 -3.387 9.332 1.00 78.25 313 PHE A C 1
ATOM 2376 O O . PHE A 1 313 ? 1.075 -3.175 10.256 1.00 78.25 313 PHE A O 1
ATOM 2383 N N . PRO A 1 314 ? 1.556 -3.031 8.067 1.00 76.38 314 PRO A N 1
ATOM 2384 C CA . PRO A 1 314 ? 0.271 -2.421 7.722 1.00 76.38 314 PRO A CA 1
ATOM 2385 C C . PRO A 1 314 ? -0.924 -3.320 8.061 1.00 76.38 314 PRO A C 1
ATOM 2387 O O . PRO A 1 314 ? -1.950 -2.827 8.525 1.00 76.38 314 PRO A O 1
ATOM 2390 N N . ALA A 1 315 ? -0.780 -4.637 7.887 1.00 83.25 315 ALA A N 1
ATOM 2391 C CA . ALA A 1 315 ? -1.817 -5.607 8.219 1.00 83.25 315 ALA A CA 1
ATOM 2392 C C . ALA A 1 315 ? -2.102 -5.664 9.728 1.00 83.25 315 ALA A C 1
ATOM 2394 O O . ALA A 1 315 ? -3.259 -5.596 10.144 1.00 83.25 315 ALA A O 1
ATOM 2395 N N . LEU A 1 316 ? -1.057 -5.708 10.562 1.00 83.88 316 LEU A N 1
ATOM 2396 C CA . LEU A 1 316 ? -1.196 -5.635 12.020 1.00 83.88 316 LEU A CA 1
ATOM 2397 C C . LEU A 1 316 ? -1.822 -4.309 12.462 1.00 83.88 316 LEU A C 1
ATOM 2399 O O . LEU A 1 316 ? -2.707 -4.290 13.319 1.00 83.88 316 LEU A O 1
ATOM 2403 N N . TRP A 1 317 ? -1.411 -3.198 11.850 1.00 82.06 317 TRP A N 1
ATOM 2404 C CA . TRP A 1 317 ? -1.977 -1.890 12.162 1.00 82.06 317 TRP A CA 1
ATOM 2405 C C . TRP A 1 317 ? -3.457 -1.787 11.809 1.00 82.06 317 TRP A C 1
ATOM 2407 O O . TRP A 1 317 ? -4.216 -1.224 12.597 1.00 82.06 317 TRP A O 1
ATOM 2417 N N . ALA A 1 318 ? -3.892 -2.370 10.688 1.00 81.62 318 ALA A N 1
ATOM 2418 C CA . ALA A 1 318 ? -5.309 -2.440 10.345 1.00 81.62 318 ALA A CA 1
ATOM 2419 C C . ALA A 1 318 ? -6.115 -3.121 11.467 1.00 81.62 318 ALA A C 1
ATOM 2421 O O . ALA A 1 318 ? -7.101 -2.557 11.944 1.00 81.62 318 ALA A O 1
ATOM 2422 N N . VAL A 1 319 ? -5.643 -4.264 11.977 1.00 87.19 319 VAL A N 1
ATOM 2423 C CA . VAL A 1 319 ? -6.282 -4.976 13.098 1.00 87.19 319 VAL A CA 1
ATOM 2424 C C . VAL A 1 319 ? -6.359 -4.097 14.356 1.00 87.19 319 VAL A C 1
ATOM 2426 O O . VAL A 1 319 ? -7.426 -3.963 14.960 1.00 87.19 319 VAL A O 1
ATOM 2429 N N . VAL A 1 320 ? -5.247 -3.463 14.745 1.00 82.50 320 VAL A N 1
ATOM 2430 C CA . VAL A 1 320 ? -5.164 -2.612 15.950 1.00 82.50 320 VAL A CA 1
ATOM 2431 C C . VAL A 1 320 ? -6.104 -1.408 15.859 1.00 82.50 320 VAL A C 1
ATOM 2433 O O . VAL A 1 320 ? -6.756 -1.033 16.841 1.00 82.50 320 VAL A O 1
ATOM 2436 N N . VAL A 1 321 ? -6.215 -0.809 14.673 1.00 81.81 321 VAL A N 1
ATOM 2437 C CA . VAL A 1 321 ? -7.125 0.309 14.411 1.00 81.81 321 VAL A CA 1
ATOM 2438 C C . VAL A 1 321 ? -8.570 -0.085 14.707 1.00 81.81 321 VAL A C 1
ATOM 2440 O O . VAL A 1 321 ? -9.259 0.633 15.439 1.00 81.81 321 VAL A O 1
ATOM 2443 N N . TRP A 1 322 ? -9.005 -1.242 14.206 1.00 84.88 322 TRP A N 1
ATOM 2444 C CA . TRP A 1 322 ? -10.346 -1.769 14.455 1.00 84.88 322 TRP A CA 1
ATOM 2445 C C . TRP A 1 322 ? -10.583 -2.118 15.925 1.00 84.88 322 TRP A C 1
ATOM 2447 O O . TRP A 1 322 ? -11.662 -1.839 16.452 1.00 84.88 322 TRP A O 1
ATOM 2457 N N . GLY A 1 323 ? -9.566 -2.620 16.627 1.00 81.44 323 GLY A N 1
ATOM 2458 C CA . GLY A 1 323 ? -9.624 -2.846 18.072 1.00 81.44 323 GLY A CA 1
ATOM 2459 C C . GLY A 1 323 ? -9.989 -1.591 18.874 1.00 81.44 323 GLY A C 1
ATOM 2460 O O . GLY A 1 323 ? -10.743 -1.666 19.843 1.00 81.44 323 GLY A O 1
ATOM 2461 N N . GLY A 1 324 ? -9.551 -0.407 18.436 1.00 78.25 324 GLY A N 1
ATOM 2462 C CA . GLY A 1 324 ? -9.915 0.860 19.082 1.00 78.25 324 GLY A CA 1
ATOM 2463 C C . GLY A 1 324 ? -11.407 1.206 19.000 1.00 78.25 324 GLY A C 1
ATOM 2464 O O . GLY A 1 324 ? -11.919 1.914 19.872 1.00 78.25 324 GLY A O 1
ATOM 2465 N N . PHE A 1 325 ? -12.127 0.690 17.997 1.00 78.12 325 PHE A N 1
ATOM 2466 C CA . PHE A 1 325 ? -13.573 0.896 17.851 1.00 78.12 325 PHE A CA 1
ATOM 2467 C C . PHE A 1 325 ? -14.405 0.051 18.822 1.00 78.12 325 PHE A C 1
ATOM 2469 O O . PHE A 1 325 ? -15.515 0.449 19.171 1.00 78.12 325 PHE A O 1
ATOM 2476 N N . ALA A 1 326 ? -13.851 -1.047 19.344 1.00 79.75 326 ALA A N 1
ATOM 2477 C CA . ALA A 1 326 ? -14.497 -1.856 20.377 1.00 79.75 326 ALA A CA 1
ATOM 2478 C C . ALA A 1 326 ? -14.718 -1.077 21.691 1.00 79.75 326 ALA A C 1
ATOM 2480 O O . ALA A 1 326 ? -15.611 -1.399 22.481 1.00 79.75 326 ALA A O 1
ATOM 2481 N N . TYR A 1 327 ? -13.919 -0.031 21.939 1.00 75.19 327 TYR A N 1
ATOM 2482 C CA . TYR A 1 327 ? -14.018 0.780 23.147 1.00 75.19 327 TYR A CA 1
ATOM 2483 C C . TYR A 1 327 ? -15.044 1.914 22.990 1.00 75.19 327 TYR A C 1
ATOM 2485 O O . TYR A 1 327 ? -14.716 3.068 22.699 1.00 75.19 327 TYR A O 1
ATOM 2493 N N . VAL A 1 328 ? -16.317 1.590 23.224 1.00 67.62 328 VAL A N 1
ATOM 2494 C CA . VAL A 1 328 ? -17.407 2.576 23.275 1.00 67.62 328 VAL A CA 1
ATOM 2495 C C . VAL A 1 328 ? -17.592 3.061 24.716 1.00 67.62 328 VAL A C 1
ATOM 2497 O O . VAL A 1 328 ? -18.079 2.316 25.569 1.00 67.62 328 VAL A O 1
ATOM 2500 N N . ARG A 1 329 ? -17.202 4.315 24.986 1.00 67.94 329 ARG A N 1
ATOM 2501 C CA . ARG A 1 329 ? -17.568 5.062 26.203 1.00 67.94 329 ARG A CA 1
ATOM 2502 C C . ARG A 1 329 ? -18.851 5.857 25.950 1.00 67.94 329 ARG A C 1
ATOM 2504 O O . ARG A 1 329 ? -18.955 6.517 24.918 1.00 67.94 329 ARG A O 1
ATOM 2511 N N . ASP A 1 330 ? -19.762 5.869 26.922 1.00 63.31 330 ASP A N 1
ATOM 2512 C CA . ASP A 1 330 ? -21.117 6.435 26.772 1.00 63.31 330 ASP A CA 1
ATOM 2513 C C . ASP A 1 330 ? -21.159 7.965 26.609 1.00 63.31 330 ASP A C 1
ATOM 2515 O O . ASP A 1 330 ? -22.144 8.524 26.128 1.00 63.31 330 ASP A O 1
ATOM 2519 N N . ARG A 1 331 ? -20.078 8.682 26.947 1.00 70.56 331 ARG A N 1
ATOM 2520 C CA . ARG A 1 331 ? -20.024 10.140 26.768 1.00 70.56 331 ARG A CA 1
ATOM 2521 C C . ARG A 1 331 ? -19.695 10.505 25.320 1.00 70.56 331 ARG A C 1
ATOM 2523 O O . ARG A 1 331 ? -18.542 10.452 24.890 1.00 70.56 331 ARG A O 1
ATOM 2530 N N . ILE A 1 332 ? -20.718 10.934 24.583 1.00 68.81 332 ILE A N 1
ATOM 2531 C CA . ILE A 1 332 ? -20.589 11.451 23.218 1.00 68.81 332 ILE A CA 1
ATOM 2532 C C . ILE A 1 332 ? -20.008 12.867 23.275 1.00 68.81 332 ILE A C 1
ATOM 2534 O O . ILE A 1 332 ? -20.674 13.826 23.659 1.00 68.81 332 ILE A O 1
ATOM 2538 N N . TRP A 1 333 ? -18.747 13.009 22.879 1.00 77.25 333 TRP A N 1
ATOM 2539 C CA . TRP A 1 333 ? -18.115 14.315 22.727 1.00 77.25 333 TRP A CA 1
ATOM 2540 C C . TRP A 1 333 ? -18.595 15.010 21.439 1.00 77.25 333 TRP A C 1
ATOM 2542 O O . TRP A 1 333 ? -18.470 14.461 20.340 1.00 77.25 333 TRP A O 1
ATOM 2552 N N . LYS A 1 334 ? -19.129 16.232 21.562 1.00 82.69 334 LYS A N 1
ATOM 2553 C CA . LYS A 1 334 ? -19.689 17.014 20.441 1.00 82.69 334 LYS A CA 1
ATOM 2554 C C . LYS A 1 334 ? -18.700 17.960 19.739 1.00 82.69 334 LYS A C 1
ATOM 2556 O O . LYS A 1 334 ? -19.045 18.445 18.672 1.00 82.69 334 LYS A O 1
ATOM 2561 N N . GLY A 1 335 ? -17.515 18.201 20.303 1.00 82.56 335 GLY A N 1
ATOM 2562 C CA . GLY A 1 335 ? -16.538 19.149 19.742 1.00 82.56 335 GLY A CA 1
ATOM 2563 C C . GLY A 1 335 ? -15.913 18.696 18.417 1.00 82.56 335 GLY A C 1
ATOM 2564 O O . GLY A 1 335 ? -16.077 17.543 18.017 1.00 82.56 335 GLY A O 1
ATOM 2565 N N . ASP A 1 336 ? -15.205 19.583 17.727 1.00 86.69 336 ASP A N 1
ATOM 2566 C CA . ASP A 1 336 ? -14.628 19.310 16.403 1.00 86.69 336 ASP A CA 1
ATOM 2567 C C . ASP A 1 336 ? -13.121 19.019 16.473 1.00 86.69 336 ASP A C 1
ATOM 2569 O O . ASP A 1 336 ? -12.468 19.259 17.487 1.00 86.69 336 ASP A O 1
ATOM 2573 N N . LEU A 1 337 ? -12.529 18.490 15.396 1.00 85.25 337 LEU A N 1
ATOM 2574 C CA . LEU A 1 337 ? -11.097 18.183 15.356 1.00 85.25 337 LEU A CA 1
ATOM 2575 C C . LEU A 1 337 ? -10.226 19.433 15.592 1.00 85.25 337 LEU A C 1
ATOM 2577 O O . LEU A 1 337 ? -9.113 19.319 16.103 1.00 85.25 337 LEU A O 1
ATOM 2581 N N . ALA A 1 338 ? -10.743 20.623 15.272 1.00 87.81 338 ALA A N 1
ATOM 2582 C CA . ALA A 1 338 ? -10.104 21.901 15.581 1.00 87.81 338 ALA A CA 1
ATOM 2583 C C . ALA A 1 338 ? -9.804 22.078 17.083 1.00 87.81 338 ALA A C 1
ATOM 2585 O O . ALA A 1 338 ? -8.782 22.670 17.431 1.00 87.81 338 ALA A O 1
ATOM 2586 N N . ASP A 1 339 ? -10.604 21.472 17.966 1.00 88.94 339 ASP A N 1
ATOM 2587 C CA . ASP A 1 339 ? -10.426 21.548 19.421 1.00 88.94 339 ASP A CA 1
ATOM 2588 C C . ASP A 1 339 ? -9.163 20.811 19.905 1.00 88.94 339 ASP A C 1
ATOM 2590 O O . ASP A 1 339 ? -8.682 21.040 21.017 1.00 88.94 339 ASP A O 1
ATOM 2594 N N . PHE A 1 340 ? -8.591 19.920 19.084 1.00 86.50 340 PHE A N 1
ATOM 2595 C CA . PHE A 1 340 ? -7.320 19.258 19.397 1.00 86.50 340 PHE A CA 1
ATOM 2596 C C . PHE A 1 340 ? -6.102 20.155 19.148 1.00 86.50 340 PHE A C 1
ATOM 2598 O O . PHE A 1 340 ? -5.018 19.832 19.641 1.00 86.50 340 PHE A O 1
ATOM 2605 N N . GLY A 1 341 ? -6.289 21.291 18.468 1.00 91.31 341 GLY A N 1
ATOM 2606 C CA . GLY A 1 341 ? -5.259 22.275 18.154 1.00 91.31 341 GLY A CA 1
ATOM 2607 C C . GLY A 1 341 ? -4.681 22.141 16.742 1.00 91.31 341 GLY A C 1
ATOM 2608 O O . GLY A 1 341 ? -4.982 21.212 15.988 1.00 91.31 341 GLY A O 1
ATOM 2609 N N . ARG A 1 342 ? -3.802 23.087 16.386 1.00 93.06 342 ARG A N 1
ATOM 2610 C CA . ARG A 1 342 ? -3.165 23.169 15.057 1.00 93.06 342 ARG A CA 1
ATOM 2611 C C . ARG A 1 342 ? -2.311 21.943 14.718 1.00 93.06 342 ARG A C 1
ATOM 2613 O O . ARG A 1 342 ? -2.176 21.616 13.547 1.00 93.06 342 ARG A O 1
ATOM 2620 N N . SER A 1 343 ? -1.775 21.236 15.714 1.00 89.06 343 SER A N 1
ATOM 2621 C CA . SER A 1 343 ? -0.947 20.041 15.501 1.00 89.06 343 SER A CA 1
ATOM 2622 C C . SER A 1 343 ? -1.734 18.883 14.879 1.00 89.06 343 SER A C 1
ATOM 2624 O O . SER A 1 343 ? -1.281 18.302 13.897 1.00 89.06 343 SER A O 1
ATOM 2626 N N . ALA A 1 344 ? -2.942 18.587 15.370 1.00 90.44 344 ALA A N 1
ATOM 2627 C CA . ALA A 1 344 ? -3.803 17.553 14.786 1.00 90.44 344 ALA A CA 1
ATOM 2628 C C . ALA A 1 344 ? -4.198 17.896 13.339 1.00 90.44 344 ALA A C 1
ATOM 2630 O O . ALA A 1 344 ? -4.275 17.021 12.470 1.00 90.44 344 ALA A O 1
ATOM 2631 N N . GLN A 1 345 ? -4.399 19.187 13.061 1.00 93.44 345 GLN A N 1
ATOM 2632 C CA . GLN A 1 345 ? -4.623 19.665 11.704 1.00 93.44 345 GLN A CA 1
ATOM 2633 C C . GLN A 1 345 ? -3.364 19.489 10.842 1.00 93.44 345 GLN A C 1
ATOM 2635 O O . GLN A 1 345 ? -3.464 18.905 9.772 1.00 93.44 345 GLN A O 1
ATOM 2640 N N . ALA A 1 346 ? -2.185 19.909 11.289 1.00 92.88 346 ALA A N 1
ATOM 2641 C CA . ALA A 1 346 ? -0.953 19.741 10.519 1.00 92.88 346 ALA A CA 1
ATOM 2642 C C . ALA A 1 346 ? -0.690 18.264 10.171 1.00 92.88 346 ALA A C 1
ATOM 2644 O O . ALA A 1 346 ? -0.470 17.941 9.006 1.00 92.88 346 ALA A O 1
ATOM 2645 N N . VAL A 1 347 ? -0.825 17.359 11.148 1.00 92.94 347 VAL A N 1
ATOM 2646 C CA . VAL A 1 347 ? -0.647 15.909 10.950 1.00 92.94 347 VAL A CA 1
ATOM 2647 C C . VAL A 1 347 ? -1.612 15.362 9.897 1.00 92.94 347 VAL A C 1
ATOM 2649 O O . VAL A 1 347 ? -1.193 14.663 8.981 1.00 92.94 347 VAL A O 1
ATOM 2652 N N . THR A 1 348 ? -2.901 15.701 9.978 1.00 94.75 348 THR A N 1
ATOM 2653 C CA . THR A 1 348 ? -3.893 15.210 9.002 1.00 94.75 348 THR A CA 1
ATOM 2654 C C . THR A 1 348 ? -3.695 15.786 7.602 1.00 94.75 348 THR A C 1
ATOM 2656 O O . THR A 1 348 ? -3.942 15.070 6.636 1.00 94.75 348 THR A O 1
ATOM 2659 N N . THR A 1 349 ? -3.221 17.032 7.464 1.00 95.88 349 THR A N 1
ATOM 2660 C CA . THR A 1 349 ? -2.843 17.590 6.150 1.00 95.88 349 THR A CA 1
ATOM 2661 C C . THR A 1 349 ? -1.633 16.874 5.571 1.00 95.88 349 THR A C 1
ATOM 2663 O O . THR A 1 349 ? -1.679 16.476 4.412 1.00 95.88 349 THR A O 1
ATOM 2666 N N . LEU A 1 350 ? -0.571 16.693 6.362 1.00 95.81 350 LEU A N 1
ATOM 2667 C CA . LEU A 1 350 ? 0.652 16.036 5.899 1.00 95.81 350 LEU A CA 1
ATOM 2668 C C . LEU A 1 350 ? 0.362 14.605 5.444 1.00 95.81 350 LEU A C 1
ATOM 2670 O O . LEU A 1 350 ? 0.719 14.241 4.330 1.00 95.81 350 LEU A O 1
ATOM 2674 N N . LEU A 1 351 ? -0.375 13.833 6.250 1.00 94.75 351 LEU A N 1
ATOM 2675 C CA . LEU A 1 351 ? -0.777 12.477 5.877 1.00 94.75 351 LEU A CA 1
ATOM 2676 C C . LEU A 1 351 ? -1.632 12.467 4.603 1.00 94.75 351 LEU A C 1
ATOM 2678 O O . LEU A 1 351 ? -1.434 11.602 3.756 1.00 94.75 351 LEU A O 1
ATOM 2682 N N . ALA A 1 352 ? -2.569 13.411 4.448 1.00 96.69 352 ALA A N 1
ATOM 2683 C CA . ALA A 1 352 ? -3.413 13.497 3.255 1.00 96.69 352 ALA A CA 1
ATOM 2684 C C . ALA A 1 352 ? -2.602 13.828 1.993 1.00 96.69 352 ALA A C 1
ATOM 2686 O O . ALA A 1 352 ? -2.816 13.208 0.954 1.00 96.69 352 ALA A O 1
ATOM 2687 N N . LEU A 1 353 ? -1.643 14.753 2.087 1.00 96.62 353 LEU A N 1
ATOM 2688 C CA . LEU A 1 353 ? -0.741 15.090 0.986 1.00 96.62 353 LEU A CA 1
ATOM 2689 C C . LEU A 1 353 ? 0.116 13.879 0.593 1.00 96.62 353 LEU A C 1
ATOM 2691 O O . LEU A 1 353 ? 0.163 13.508 -0.578 1.00 96.62 353 LEU A O 1
ATOM 2695 N N . SER A 1 354 ? 0.738 13.222 1.577 1.00 95.56 354 SER A N 1
ATOM 2696 C CA . SER A 1 354 ? 1.522 12.005 1.354 1.00 95.56 354 SER A CA 1
ATOM 2697 C C . SER A 1 354 ? 0.677 10.884 0.753 1.00 95.56 354 SER A C 1
ATOM 2699 O O . SER A 1 354 ? 1.168 10.145 -0.093 1.00 95.56 354 SER A O 1
ATOM 2701 N N . PHE A 1 355 ? -0.595 10.769 1.146 1.00 95.44 355 PHE A N 1
ATOM 2702 C CA . PHE A 1 355 ? -1.516 9.779 0.594 1.00 95.44 355 PHE A CA 1
ATOM 2703 C C . PHE A 1 355 ? -1.830 10.059 -0.875 1.00 95.44 355 PHE A C 1
ATOM 2705 O O . PHE A 1 355 ? -1.779 9.136 -1.682 1.00 95.44 355 PHE A O 1
ATOM 2712 N N . VAL A 1 356 ? -2.093 11.319 -1.240 1.00 96.69 356 VAL A N 1
ATOM 2713 C CA . VAL A 1 356 ? -2.306 11.708 -2.643 1.00 96.69 356 VAL A CA 1
ATOM 2714 C C . VAL A 1 356 ? -1.077 11.374 -3.485 1.00 96.69 356 VAL A C 1
ATOM 2716 O O . VAL A 1 356 ? -1.218 10.757 -4.535 1.00 96.69 356 VAL A O 1
ATOM 2719 N N . ILE A 1 357 ? 0.126 11.690 -2.997 1.00 94.12 357 ILE A N 1
ATOM 2720 C CA . ILE A 1 357 ? 1.379 11.339 -3.680 1.00 94.12 357 ILE A CA 1
ATOM 2721 C C . ILE A 1 357 ? 1.510 9.816 -3.823 1.00 94.12 357 ILE A C 1
ATOM 2723 O O . ILE A 1 357 ? 1.743 9.326 -4.925 1.00 94.12 357 ILE A O 1
ATOM 2727 N N . ALA A 1 358 ? 1.321 9.061 -2.737 1.00 92.12 358 ALA A N 1
ATOM 2728 C CA . ALA A 1 358 ? 1.464 7.607 -2.737 1.00 92.12 358 ALA A CA 1
ATOM 2729 C C . ALA A 1 358 ? 0.478 6.925 -3.696 1.00 92.12 358 ALA A C 1
ATOM 2731 O O . ALA A 1 358 ? 0.879 6.046 -4.453 1.00 92.12 358 ALA A O 1
ATOM 2732 N N . VAL A 1 359 ? -0.789 7.350 -3.715 1.00 92.94 359 VAL A N 1
ATOM 2733 C CA . VAL A 1 359 ? -1.799 6.814 -4.640 1.00 92.94 359 VAL A CA 1
ATOM 2734 C C . VAL A 1 359 ? -1.474 7.187 -6.086 1.00 92.94 359 VAL A C 1
ATOM 2736 O O . VAL A 1 359 ? -1.543 6.319 -6.953 1.00 92.94 359 VAL A O 1
ATOM 2739 N N . SER A 1 360 ? -1.063 8.427 -6.363 1.00 93.25 360 SER A N 1
ATOM 2740 C CA . SER A 1 360 ? -0.661 8.837 -7.715 1.00 93.25 360 SER A CA 1
ATOM 2741 C C . SER A 1 360 ? 0.528 8.024 -8.230 1.00 93.25 360 SER A C 1
ATOM 2743 O O . SER A 1 360 ? 0.495 7.539 -9.359 1.00 93.25 360 SER A O 1
ATOM 2745 N N . VAL A 1 361 ? 1.543 7.806 -7.387 1.00 89.88 361 VAL A N 1
ATOM 2746 C CA . VAL A 1 361 ? 2.696 6.953 -7.712 1.00 89.88 361 VAL A CA 1
ATOM 2747 C C . VAL A 1 361 ? 2.274 5.494 -7.878 1.00 89.88 361 VAL A C 1
ATOM 2749 O O . VAL A 1 361 ? 2.745 4.839 -8.798 1.00 89.88 361 VAL A O 1
ATOM 2752 N N . ALA A 1 362 ? 1.362 4.980 -7.049 1.00 87.50 362 ALA A N 1
ATOM 2753 C CA . ALA A 1 362 ? 0.861 3.611 -7.174 1.00 87.50 362 ALA A CA 1
ATOM 2754 C C . ALA A 1 362 ? 0.106 3.389 -8.492 1.00 87.50 362 ALA A C 1
ATOM 2756 O O . ALA A 1 362 ? 0.270 2.346 -9.120 1.00 87.50 362 ALA A O 1
ATOM 2757 N N . VAL A 1 363 ? -0.687 4.371 -8.934 1.00 89.31 363 VAL A N 1
ATOM 2758 C CA . VAL A 1 363 ? -1.382 4.326 -10.230 1.00 89.31 363 VAL A CA 1
ATOM 2759 C C . VAL A 1 363 ? -0.377 4.319 -11.378 1.00 89.31 363 VAL A C 1
ATOM 2761 O O . VAL A 1 363 ? -0.502 3.499 -12.277 1.00 89.31 363 VAL A O 1
ATOM 2764 N N . ILE A 1 364 ? 0.636 5.183 -11.318 1.00 87.50 364 ILE A N 1
ATOM 2765 C CA . ILE A 1 364 ? 1.748 5.237 -12.276 1.00 87.50 364 ILE A CA 1
ATOM 2766 C C . ILE A 1 364 ? 2.493 3.890 -12.320 1.00 87.50 364 ILE A C 1
ATOM 2768 O O . ILE A 1 364 ? 2.639 3.301 -13.384 1.00 87.50 364 ILE A O 1
ATOM 2772 N N . ALA A 1 365 ? 2.919 3.368 -11.171 1.00 82.75 365 ALA A N 1
ATOM 2773 C CA . ALA A 1 365 ? 3.713 2.143 -11.075 1.00 82.75 365 ALA A CA 1
ATOM 2774 C C . ALA A 1 365 ? 2.910 0.860 -11.361 1.00 82.75 365 ALA A C 1
ATOM 2776 O O . ALA A 1 365 ? 3.484 -0.176 -11.690 1.00 82.75 365 ALA A O 1
ATOM 2777 N N . GLY A 1 366 ? 1.584 0.894 -11.200 1.00 82.44 366 GLY A N 1
ATOM 2778 C CA . GLY A 1 366 ? 0.704 -0.249 -11.450 1.00 82.44 366 GLY A CA 1
ATOM 2779 C C . GLY A 1 366 ? 0.520 -0.573 -12.933 1.00 82.44 366 GLY A C 1
ATOM 2780 O O . GLY A 1 366 ? 0.061 -1.668 -13.275 1.00 82.44 366 GLY A O 1
ATOM 2781 N N . GLU A 1 367 ? 0.887 0.358 -13.804 1.00 83.00 367 GLU A N 1
ATOM 2782 C CA . GLU A 1 367 ? 0.704 0.240 -15.234 1.00 83.00 367 GLU A CA 1
ATOM 2783 C C . GLU A 1 367 ? 1.646 -0.785 -15.902 1.00 83.00 367 GLU A C 1
ATOM 2785 O O . GLU A 1 367 ? 2.809 -0.905 -15.511 1.00 83.00 367 GLU A O 1
ATOM 2790 N N . PRO A 1 368 ? 1.192 -1.501 -16.953 1.00 78.00 368 PRO A N 1
ATOM 2791 C CA . PRO A 1 368 ? 2.013 -2.504 -17.643 1.00 78.00 368 PRO A CA 1
ATOM 2792 C C . PRO A 1 368 ? 3.331 -1.952 -18.205 1.00 78.00 368 PRO A C 1
ATOM 2794 O O . PRO A 1 368 ? 4.365 -2.605 -18.131 1.00 78.00 368 PRO A O 1
ATOM 2797 N N . TRP A 1 369 ? 3.306 -0.726 -18.716 1.00 74.00 369 TRP A N 1
ATOM 2798 C CA . TRP A 1 369 ? 4.447 -0.047 -19.329 1.00 74.00 369 TRP A CA 1
ATOM 2799 C C . TRP A 1 369 ? 5.457 0.455 -18.297 1.00 74.00 369 TRP A C 1
ATOM 2801 O O . TRP A 1 369 ? 6.649 0.430 -18.572 1.00 74.00 369 TRP A O 1
ATOM 2811 N N . ALA A 1 370 ? 5.026 0.804 -17.079 1.00 73.62 370 ALA A N 1
ATOM 2812 C CA . ALA A 1 370 ? 5.960 1.078 -15.986 1.00 73.62 370 ALA A CA 1
ATOM 2813 C C . ALA A 1 370 ? 6.816 -0.159 -15.663 1.00 73.62 370 ALA A C 1
ATOM 2815 O O . ALA A 1 370 ? 8.007 -0.028 -15.387 1.00 73.62 370 ALA A O 1
ATOM 2816 N N . ARG A 1 371 ? 6.226 -1.363 -15.745 1.00 73.12 371 ARG A N 1
ATOM 2817 C CA . ARG A 1 371 ? 6.971 -2.625 -15.593 1.00 73.12 371 ARG A CA 1
ATOM 2818 C C . ARG A 1 371 ? 7.901 -2.867 -16.771 1.00 73.12 371 ARG A C 1
ATOM 2820 O O . ARG A 1 371 ? 9.047 -3.216 -16.559 1.00 73.12 371 ARG A O 1
ATOM 2827 N N . ALA A 1 372 ? 7.436 -2.607 -17.987 1.00 71.94 372 ALA A N 1
ATOM 2828 C CA . ALA A 1 372 ? 8.241 -2.800 -19.185 1.00 71.94 372 ALA A CA 1
ATOM 2829 C C . ALA A 1 372 ? 9.480 -1.873 -19.208 1.00 71.94 372 ALA A C 1
ATOM 2831 O O . ALA A 1 372 ? 10.588 -2.330 -19.484 1.00 71.94 372 ALA A O 1
ATOM 2832 N N . ILE A 1 373 ? 9.321 -0.598 -18.824 1.00 71.00 373 ILE A N 1
ATOM 2833 C CA . ILE A 1 373 ? 10.440 0.341 -18.628 1.00 71.00 373 ILE A CA 1
ATOM 2834 C C . ILE A 1 373 ? 11.368 -0.173 -17.523 1.00 71.00 373 ILE A C 1
ATOM 2836 O O . ILE A 1 373 ? 12.587 -0.119 -17.663 1.00 71.00 373 ILE A O 1
ATOM 2840 N N . HIS A 1 374 ? 10.816 -0.681 -16.419 1.00 71.00 374 HIS A N 1
ATOM 2841 C CA . HIS A 1 374 ? 11.612 -1.227 -15.320 1.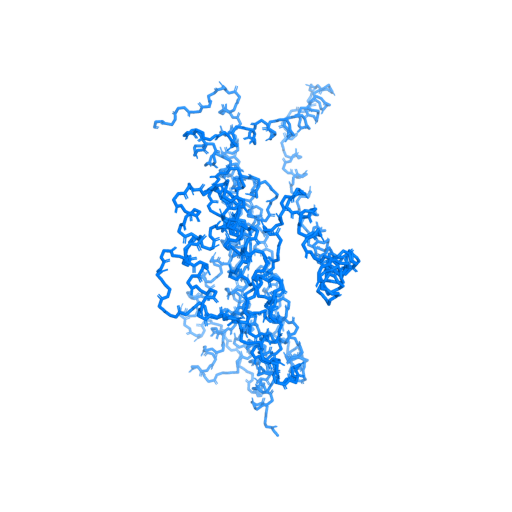00 71.00 374 HIS A CA 1
ATOM 2842 C C . HIS A 1 374 ? 12.460 -2.434 -15.749 1.00 71.00 374 HIS A C 1
ATOM 2844 O O . HIS A 1 374 ? 13.667 -2.437 -15.504 1.00 71.00 374 H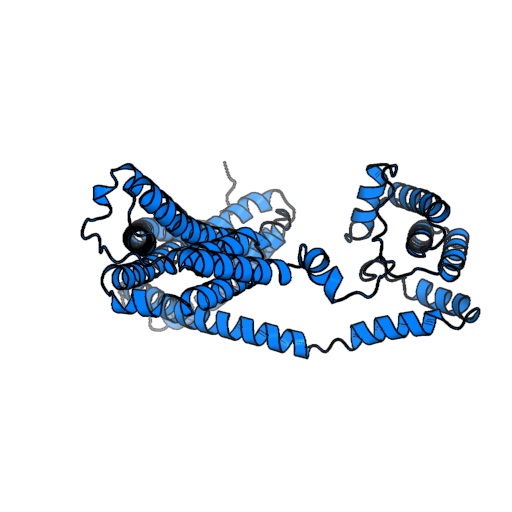IS A O 1
ATOM 2850 N N . ASP A 1 375 ? 11.855 -3.403 -16.433 1.00 71.75 375 ASP A N 1
ATOM 2851 C CA . ASP A 1 375 ? 12.526 -4.612 -16.911 1.00 71.75 375 ASP A CA 1
ATOM 2852 C C . ASP A 1 375 ? 13.640 -4.273 -17.919 1.00 71.75 375 ASP A C 1
ATOM 2854 O O . ASP A 1 375 ? 14.719 -4.867 -17.875 1.00 71.75 375 ASP A O 1
ATOM 2858 N N . GLY A 1 376 ? 13.421 -3.270 -18.781 1.00 67.44 376 GLY A N 1
ATOM 2859 C CA . GLY A 1 376 ? 14.409 -2.817 -19.767 1.00 67.44 376 GLY A CA 1
ATOM 2860 C C . GLY A 1 376 ? 15.590 -2.043 -19.170 1.00 67.44 376 GLY A C 1
ATOM 2861 O O . GLY A 1 376 ? 16.722 -2.176 -19.625 1.00 67.44 376 GLY A O 1
ATOM 2862 N N . THR A 1 377 ? 15.371 -1.274 -18.103 1.00 63.69 377 THR A N 1
ATOM 2863 C CA . THR A 1 377 ? 16.359 -0.292 -17.616 1.00 63.69 377 THR A CA 1
ATOM 2864 C C . THR A 1 377 ? 17.396 -0.847 -16.636 1.00 63.69 377 THR A C 1
ATOM 2866 O O . THR A 1 377 ? 18.215 -0.088 -16.120 1.00 63.69 377 THR A O 1
ATOM 2869 N N . ARG A 1 378 ? 17.393 -2.160 -16.352 1.00 61.38 378 ARG A N 1
ATOM 2870 C CA . ARG A 1 378 ? 18.268 -2.837 -15.361 1.00 61.38 378 ARG A CA 1
ATOM 2871 C C . ARG A 1 378 ? 18.297 -2.190 -13.965 1.00 61.38 378 ARG A C 1
ATOM 2873 O O . ARG A 1 378 ? 19.082 -2.630 -13.119 1.00 61.38 378 ARG A O 1
ATOM 2880 N N . PHE A 1 379 ? 17.458 -1.187 -13.677 1.00 56.84 379 PHE A N 1
ATOM 2881 C CA . PHE A 1 379 ? 17.260 -0.701 -12.317 1.00 56.84 379 PHE A CA 1
ATOM 2882 C C . PHE A 1 379 ? 16.849 -1.920 -11.496 1.00 56.84 379 PHE A C 1
ATOM 2884 O O . PHE A 1 379 ? 15.952 -2.656 -11.902 1.00 56.84 379 PHE A O 1
ATOM 2891 N N . GLY A 1 380 ? 17.572 -2.202 -10.407 1.00 52.16 380 GLY A N 1
ATOM 2892 C CA . GLY A 1 380 ? 17.477 -3.472 -9.683 1.00 52.16 380 GLY A CA 1
ATOM 2893 C C . GLY A 1 380 ? 16.031 -3.933 -9.464 1.00 52.16 380 GLY A C 1
ATOM 2894 O O . GLY A 1 380 ? 15.122 -3.108 -9.360 1.00 52.16 380 GLY A O 1
ATOM 2895 N N . GLN A 1 381 ? 15.823 -5.253 -9.386 1.00 54.84 381 GLN A N 1
ATOM 2896 C CA . GLN A 1 381 ? 14.526 -5.961 -9.302 1.00 54.84 381 GLN A CA 1
ATOM 2897 C C . GLN A 1 381 ? 13.506 -5.421 -8.267 1.00 54.84 381 GLN A C 1
ATOM 2899 O O . GLN A 1 381 ? 12.375 -5.895 -8.182 1.00 54.84 381 GLN A O 1
ATOM 2904 N N . GLU A 1 382 ? 13.873 -4.430 -7.465 1.00 52.97 382 GLU A N 1
ATOM 2905 C CA . GLU A 1 382 ? 13.025 -3.768 -6.487 1.00 52.97 382 GLU A CA 1
ATOM 2906 C C . GLU A 1 382 ? 12.007 -2.799 -7.103 1.00 52.97 382 GLU A C 1
ATOM 2908 O O . GLU A 1 382 ? 10.955 -2.586 -6.502 1.00 52.97 382 GLU A O 1
ATOM 2913 N N . VAL A 1 383 ? 12.231 -2.250 -8.305 1.00 46.28 383 VAL A N 1
ATOM 2914 C CA . VAL A 1 383 ? 11.268 -1.294 -8.884 1.00 46.28 383 VAL A CA 1
ATOM 2915 C C . VAL A 1 383 ? 10.006 -1.978 -9.437 1.00 46.28 383 VAL A C 1
ATOM 2917 O O . VAL A 1 383 ? 8.925 -1.410 -9.315 1.00 46.28 383 VAL A O 1
ATOM 2920 N N . GLY A 1 384 ? 10.039 -3.257 -9.819 1.00 49.22 384 GLY A N 1
ATOM 2921 C CA . GLY A 1 384 ? 8.826 -4.057 -10.067 1.00 49.22 384 GLY A CA 1
ATOM 2922 C C . GLY A 1 384 ? 7.943 -4.218 -8.815 1.00 49.22 384 GLY A C 1
ATOM 2923 O O . GLY A 1 384 ? 6.720 -4.340 -8.908 1.00 49.22 384 GLY A O 1
ATOM 2924 N N . ARG A 1 385 ? 8.540 -4.104 -7.616 1.00 54.72 385 ARG A N 1
ATOM 2925 C CA . ARG A 1 385 ? 7.830 -4.013 -6.327 1.00 54.72 385 ARG A CA 1
ATOM 2926 C C . ARG A 1 385 ? 7.356 -2.594 -5.991 1.00 54.72 385 ARG A C 1
ATOM 2928 O O . ARG A 1 385 ? 6.646 -2.428 -5.000 1.00 54.72 385 ARG A O 1
ATOM 2935 N N . THR A 1 386 ? 7.673 -1.554 -6.762 1.00 56.84 386 THR A N 1
ATOM 2936 C CA . THR A 1 386 ? 7.282 -0.173 -6.401 1.00 56.84 386 THR A CA 1
ATOM 2937 C C . THR A 1 386 ? 5.779 0.053 -6.409 1.00 56.84 386 THR A C 1
ATOM 2939 O O . THR A 1 386 ? 5.290 0.794 -5.560 1.00 56.84 386 THR A O 1
ATOM 2942 N N . SER A 1 387 ? 5.021 -0.638 -7.267 1.00 65.44 387 SER A N 1
ATOM 2943 C CA . SER A 1 387 ? 3.553 -0.610 -7.206 1.00 65.44 387 SER A CA 1
ATOM 2944 C C . SER A 1 387 ? 3.043 -1.155 -5.867 1.00 65.44 387 SER A C 1
ATOM 2946 O O . SER A 1 387 ? 2.185 -0.536 -5.231 1.00 65.44 387 SER A O 1
ATOM 2948 N N . THR A 1 388 ? 3.637 -2.250 -5.378 1.00 71.06 388 THR A N 1
ATOM 2949 C CA . THR A 1 388 ? 3.326 -2.809 -4.056 1.00 71.06 388 THR A CA 1
ATOM 2950 C C . THR A 1 388 ? 3.773 -1.887 -2.927 1.00 71.06 388 THR A C 1
ATOM 2952 O O . THR A 1 388 ? 3.023 -1.724 -1.972 1.00 71.06 388 THR A O 1
ATOM 2955 N N . LEU A 1 389 ? 4.920 -1.207 -3.054 1.00 76.81 389 LEU A N 1
ATOM 2956 C CA . LEU A 1 389 ? 5.435 -0.281 -2.043 1.00 76.81 389 LEU A CA 1
ATOM 2957 C C . LEU A 1 389 ? 4.598 0.998 -1.948 1.00 76.81 389 LEU A C 1
ATOM 2959 O O . LEU A 1 389 ? 4.255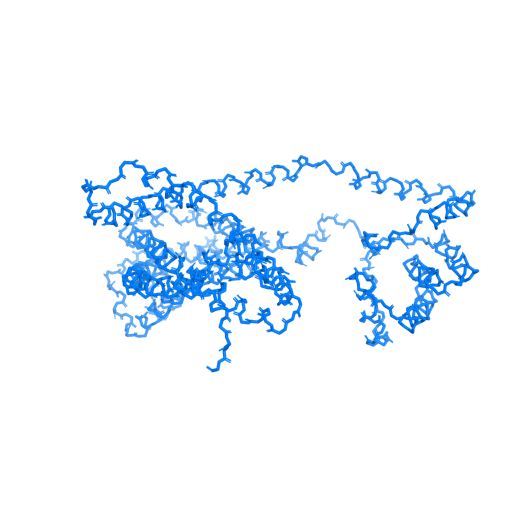 1.415 -0.848 1.00 76.81 389 LEU A O 1
ATOM 2963 N N . ALA A 1 390 ? 4.228 1.609 -3.073 1.00 82.81 390 ALA A N 1
ATOM 2964 C CA . ALA A 1 390 ? 3.394 2.808 -3.091 1.00 82.81 390 ALA A CA 1
ATOM 2965 C C . ALA A 1 390 ? 1.971 2.507 -2.590 1.00 82.81 390 ALA A C 1
ATOM 2967 O O . ALA A 1 390 ? 1.421 3.253 -1.778 1.00 82.81 390 ALA A O 1
ATOM 2968 N N . THR A 1 391 ? 1.408 1.361 -2.989 1.00 82.38 391 THR A N 1
ATOM 2969 C CA . THR A 1 391 ? 0.115 0.880 -2.475 1.00 82.38 391 THR A CA 1
ATOM 2970 C C . THR A 1 391 ? 0.196 0.584 -0.978 1.00 82.38 391 THR A C 1
ATOM 2972 O O . THR A 1 391 ? -0.662 1.012 -0.206 1.00 82.38 391 THR A O 1
ATOM 2975 N N . ALA A 1 392 ? 1.255 -0.094 -0.535 1.00 80.12 392 ALA A N 1
ATOM 2976 C CA . ALA A 1 392 ? 1.530 -0.332 0.874 1.00 80.12 392 ALA A CA 1
ATOM 2977 C C . ALA A 1 392 ? 1.671 0.965 1.671 1.00 80.12 392 ALA A C 1
ATOM 2979 O O . ALA A 1 392 ? 1.137 1.062 2.773 1.00 80.12 392 ALA A O 1
ATOM 2980 N N . LEU A 1 393 ? 2.360 1.964 1.117 1.00 85.94 393 LEU A N 1
ATOM 2981 C CA . LEU A 1 393 ? 2.531 3.267 1.739 1.00 85.94 393 LEU A CA 1
ATOM 2982 C C . LEU A 1 393 ? 1.181 3.976 1.886 1.00 85.94 393 LEU A C 1
ATOM 2984 O O . LEU A 1 393 ? 0.905 4.525 2.948 1.00 85.94 393 LEU A O 1
ATOM 2988 N N . ALA A 1 394 ? 0.304 3.908 0.881 1.00 88.19 394 ALA A N 1
ATOM 2989 C CA . ALA A 1 394 ? -1.049 4.456 0.976 1.00 88.19 394 ALA A CA 1
ATOM 2990 C C . ALA A 1 394 ? -1.866 3.787 2.100 1.00 88.19 394 ALA A C 1
ATOM 2992 O O . ALA A 1 394 ? -2.478 4.481 2.918 1.00 88.19 394 ALA A O 1
ATOM 2993 N N . TRP A 1 395 ? -1.822 2.453 2.202 1.00 84.31 395 TRP A N 1
ATOM 2994 C CA . TRP A 1 395 ? -2.459 1.707 3.297 1.00 84.31 395 TRP A CA 1
ATOM 2995 C C . TRP A 1 395 ? -1.855 2.036 4.662 1.00 84.31 395 TRP A C 1
ATOM 2997 O O . TRP A 1 395 ? -2.581 2.219 5.642 1.00 84.31 395 TRP A O 1
ATOM 3007 N N . PHE A 1 396 ? -0.533 2.161 4.727 1.00 84.06 396 PHE A N 1
ATOM 3008 C CA . PHE A 1 396 ? 0.179 2.538 5.936 1.00 84.06 396 PHE A CA 1
ATOM 3009 C C . PHE A 1 396 ? -0.224 3.940 6.405 1.00 84.06 396 PHE A C 1
ATOM 3011 O O . PHE A 1 396 ? -0.582 4.111 7.569 1.00 84.06 396 PHE A O 1
ATOM 3018 N N . LEU A 1 397 ? -0.271 4.925 5.505 1.00 89.44 397 LEU A N 1
ATOM 3019 C CA . LEU A 1 397 ? -0.716 6.288 5.812 1.00 89.44 397 LEU A CA 1
ATOM 3020 C C . LEU A 1 397 ? -2.162 6.310 6.317 1.00 89.44 397 LEU A C 1
ATOM 3022 O O . LEU A 1 397 ? -2.452 6.982 7.307 1.00 89.44 397 LEU A O 1
ATOM 3026 N N . LEU A 1 398 ? -3.056 5.530 5.702 1.00 87.38 398 LEU A N 1
ATOM 3027 C CA . LEU A 1 398 ? -4.434 5.397 6.173 1.00 87.38 398 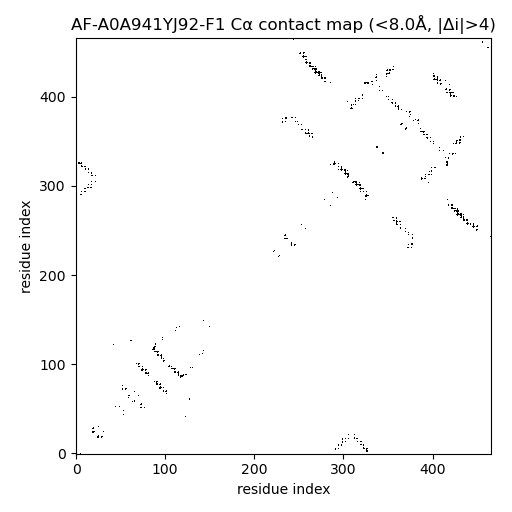LEU A CA 1
ATOM 3028 C C . LEU A 1 398 ? -4.495 4.806 7.591 1.00 87.38 398 LEU A C 1
ATOM 3030 O O . LEU A 1 398 ? -5.243 5.300 8.439 1.00 87.38 398 LEU A O 1
ATOM 3034 N N . SER A 1 399 ? -3.675 3.791 7.874 1.00 85.19 399 SER A N 1
ATOM 3035 C CA . SER A 1 399 ? -3.580 3.199 9.210 1.00 85.19 399 SER A CA 1
ATOM 3036 C C . SER A 1 399 ? -3.052 4.205 10.242 1.00 85.19 399 SER A C 1
ATOM 3038 O O . SER A 1 399 ? -3.634 4.340 11.321 1.00 85.19 399 SER A O 1
ATOM 3040 N N . LEU A 1 400 ? -2.044 5.011 9.881 1.00 87.94 400 LEU A N 1
ATOM 3041 C CA . LEU A 1 400 ? -1.479 6.052 10.739 1.00 87.94 400 LEU A CA 1
ATOM 3042 C C . LEU A 1 400 ? -2.505 7.117 11.131 1.00 87.94 400 LEU A C 1
ATOM 3044 O O . LEU A 1 400 ? -2.484 7.578 12.269 1.00 87.94 400 LEU A O 1
ATOM 3048 N N . VAL A 1 401 ? -3.428 7.491 10.239 1.00 91.94 401 VAL A N 1
ATOM 3049 C CA . VAL A 1 401 ? -4.505 8.446 10.565 1.00 91.94 401 VAL A CA 1
ATOM 3050 C C . VAL A 1 401 ? -5.366 7.924 11.711 1.00 91.94 401 VAL A C 1
ATOM 3052 O O . VAL A 1 401 ? -5.699 8.664 12.640 1.00 91.94 401 VAL A O 1
ATOM 3055 N N . ALA A 1 402 ? -5.724 6.644 11.663 1.00 88.44 402 ALA A N 1
ATOM 3056 C CA . ALA A 1 402 ? -6.562 6.046 12.685 1.00 88.44 402 ALA A CA 1
ATOM 3057 C C . ALA A 1 402 ? -5.803 5.833 14.006 1.00 88.44 402 ALA A C 1
ATOM 3059 O O . ALA A 1 402 ? -6.363 6.097 15.073 1.00 88.44 402 ALA A O 1
ATOM 3060 N N . VAL A 1 403 ? -4.520 5.459 13.945 1.00 87.62 403 VAL A N 1
ATOM 3061 C CA . VAL A 1 403 ? -3.629 5.382 15.118 1.00 87.62 403 VAL A CA 1
ATOM 3062 C C . VAL A 1 403 ? -3.467 6.750 15.769 1.00 87.62 403 VAL A C 1
ATOM 3064 O O . VAL A 1 403 ? -3.657 6.883 16.977 1.00 87.62 403 VAL A O 1
ATOM 3067 N N . ALA A 1 404 ? -3.203 7.791 14.979 1.00 89.38 404 ALA A N 1
ATOM 3068 C CA . ALA A 1 404 ? -3.146 9.160 15.472 1.00 89.38 404 ALA A CA 1
ATOM 3069 C C . ALA A 1 404 ? -4.464 9.538 16.168 1.00 89.38 404 ALA A C 1
ATOM 3071 O O . ALA A 1 404 ? -4.440 10.114 17.254 1.00 89.38 404 ALA A O 1
ATOM 3072 N N . GLY A 1 405 ? -5.609 9.113 15.620 1.00 90.19 405 GLY A N 1
ATOM 3073 C CA . GLY A 1 405 ? -6.925 9.238 16.254 1.00 90.19 405 GLY A CA 1
ATOM 3074 C C . GLY A 1 405 ? -6.996 8.639 17.651 1.00 90.19 405 GLY A C 1
ATOM 3075 O O . GLY A 1 405 ? -7.490 9.289 18.575 1.00 90.19 405 GLY A O 1
ATOM 3076 N N . GLN A 1 406 ? -6.467 7.431 17.829 1.00 89.50 406 GLN A N 1
ATOM 3077 C CA . GLN A 1 406 ? -6.408 6.775 19.134 1.00 89.50 406 GLN A CA 1
ATOM 3078 C C . GLN A 1 406 ? -5.469 7.510 20.103 1.00 89.50 406 GLN A C 1
ATOM 3080 O O . GLN A 1 406 ? -5.844 7.738 21.254 1.00 89.50 406 GLN A O 1
ATOM 3085 N N . VAL A 1 407 ? -4.294 7.949 19.638 1.00 88.56 407 VAL A N 1
ATOM 3086 C CA . VAL A 1 407 ? -3.321 8.700 20.452 1.00 88.56 407 VAL A CA 1
ATOM 3087 C C . VAL A 1 407 ? -3.913 10.031 20.922 1.00 88.56 407 VAL A C 1
ATOM 3089 O O . VAL A 1 407 ? -3.909 10.324 22.119 1.00 88.56 407 VAL A O 1
ATOM 3092 N N . PHE A 1 408 ? -4.500 10.821 20.019 1.00 90.25 408 PHE A N 1
ATOM 3093 C CA . PHE A 1 408 ? -5.150 12.086 20.379 1.00 90.25 408 PHE A CA 1
ATOM 3094 C C . PHE A 1 408 ? -6.338 11.874 21.322 1.00 90.25 408 PHE A C 1
ATOM 3096 O O . PHE A 1 408 ? -6.540 12.664 22.251 1.00 90.25 408 PHE A O 1
ATOM 3103 N N . ALA A 1 409 ? -7.107 10.798 21.130 1.00 90.12 409 ALA A N 1
ATOM 3104 C CA . ALA A 1 409 ? -8.183 10.439 22.043 1.00 90.12 409 ALA A CA 1
ATOM 3105 C C . ALA A 1 409 ? -7.667 10.125 23.448 1.00 90.12 409 ALA A C 1
ATOM 3107 O O . ALA A 1 409 ? -8.241 10.619 24.419 1.00 90.12 409 ALA A O 1
ATOM 3108 N N . TYR A 1 410 ? -6.581 9.355 23.554 1.00 88.25 410 TYR A N 1
ATOM 3109 C CA . TYR A 1 410 ? -5.948 9.019 24.825 1.00 88.25 410 TYR A CA 1
ATOM 3110 C C . TYR A 1 410 ? -5.468 10.279 25.553 1.00 88.25 410 TYR A C 1
ATOM 3112 O O . TYR A 1 410 ? -5.895 10.539 26.681 1.00 88.25 410 TYR A O 1
ATOM 3120 N N . VAL A 1 411 ? -4.688 11.125 24.870 1.00 87.94 411 VAL A N 1
ATOM 3121 C CA . VAL A 1 411 ? -4.144 12.377 25.426 1.00 87.94 411 VAL A CA 1
ATOM 3122 C C . VAL A 1 411 ? -5.255 13.300 25.936 1.00 87.94 411 VAL A C 1
ATOM 3124 O O . VAL A 1 411 ? -5.138 13.892 27.006 1.00 87.94 411 VAL A O 1
ATOM 3127 N N . ARG A 1 412 ? -6.374 13.405 25.209 1.00 87.88 412 ARG A N 1
ATOM 3128 C CA . ARG A 1 412 ? -7.509 14.266 25.593 1.00 87.88 412 ARG A CA 1
ATOM 3129 C C . ARG A 1 412 ? -8.593 13.550 26.405 1.00 87.88 412 ARG A C 1
ATOM 3131 O O . ARG A 1 412 ? -9.652 14.135 26.637 1.00 87.88 412 ARG A O 1
ATOM 3138 N N . ARG A 1 413 ? -8.361 12.301 26.831 1.00 88.75 413 ARG A N 1
ATOM 3139 C CA . ARG A 1 413 ? -9.313 11.466 27.589 1.00 88.75 413 ARG A CA 1
ATOM 3140 C C . ARG A 1 413 ? -10.700 11.370 26.923 1.00 88.75 413 ARG A C 1
ATOM 3142 O O . ARG A 1 413 ? -11.733 11.386 27.597 1.00 88.75 413 ARG A O 1
ATOM 3149 N N . ARG A 1 414 ? -10.738 11.294 25.588 1.00 89.44 414 ARG A N 1
ATOM 3150 C CA . ARG A 1 414 ? -11.955 11.164 24.764 1.00 89.44 414 ARG A CA 1
ATOM 3151 C C . ARG A 1 414 ? -12.145 9.723 24.279 1.00 89.44 414 ARG A C 1
ATOM 3153 O O . ARG A 1 414 ? -11.237 8.906 24.361 1.00 89.44 414 ARG A O 1
ATOM 3160 N N . THR A 1 415 ? -13.338 9.406 23.778 1.00 87.31 415 THR A N 1
ATOM 3161 C CA . THR A 1 415 ? -13.651 8.078 23.226 1.00 87.31 415 THR A CA 1
ATOM 3162 C C . THR A 1 415 ? -12.888 7.850 21.909 1.00 87.31 415 THR A C 1
ATOM 3164 O O . THR A 1 415 ? -13.162 8.580 20.950 1.00 87.31 415 THR A O 1
ATOM 3167 N N . PRO A 1 416 ? -11.988 6.847 21.818 1.00 87.62 416 PRO A N 1
ATOM 3168 C CA . PRO A 1 416 ? -11.122 6.626 20.653 1.00 87.62 416 PRO A CA 1
ATOM 3169 C C . PRO A 1 416 ? -11.865 6.517 19.325 1.00 87.62 416 PRO A C 1
ATOM 3171 O O . PRO A 1 416 ? -11.508 7.205 18.374 1.00 87.62 416 PRO A O 1
ATOM 3174 N N . ALA A 1 417 ? -12.960 5.754 19.287 1.00 85.75 417 ALA A N 1
ATOM 3175 C CA . ALA A 1 417 ? -13.775 5.560 18.088 1.00 85.75 417 ALA A CA 1
ATOM 3176 C C . ALA A 1 417 ? -14.268 6.880 17.461 1.00 85.75 417 ALA A C 1
ATOM 3178 O O . ALA A 1 417 ? -14.263 7.044 16.244 1.00 85.75 417 ALA A O 1
ATOM 3179 N N . VAL A 1 418 ? -14.685 7.843 18.292 1.00 88.62 418 VAL A N 1
ATOM 3180 C CA . VAL A 1 418 ? -15.227 9.129 17.817 1.00 88.62 418 VAL A CA 1
ATOM 3181 C C . VAL A 1 418 ? -14.120 10.007 17.250 1.00 88.62 418 VAL A C 1
ATOM 3183 O O . VAL A 1 418 ? -14.301 10.637 16.209 1.00 88.62 418 VAL A O 1
ATOM 3186 N N . VAL A 1 419 ? -12.974 10.049 17.928 1.00 91.38 419 VAL A N 1
ATOM 3187 C CA . VAL A 1 419 ? -11.826 10.849 17.487 1.00 91.38 419 VAL A CA 1
ATOM 3188 C C . VAL A 1 419 ? -11.221 10.257 16.219 1.00 91.38 419 VAL A C 1
ATOM 3190 O O . VAL A 1 419 ? -10.982 11.002 15.276 1.00 91.38 419 VAL A O 1
ATOM 3193 N N . ALA A 1 420 ? -11.066 8.932 16.150 1.00 90.69 420 ALA A N 1
ATOM 3194 C CA . ALA A 1 420 ? -10.614 8.236 14.950 1.00 90.69 420 ALA A CA 1
ATOM 3195 C C . ALA A 1 420 ? -11.551 8.498 13.761 1.00 90.69 420 ALA A C 1
ATOM 3197 O O . ALA A 1 420 ? -11.083 8.914 12.707 1.00 90.69 420 ALA A O 1
ATOM 3198 N N . ALA A 1 421 ? -12.873 8.374 13.939 1.00 91.25 421 ALA A N 1
ATOM 3199 C CA . ALA A 1 421 ? -13.848 8.688 12.890 1.00 91.25 421 ALA A CA 1
ATOM 3200 C C . ALA A 1 421 ? -13.743 10.143 12.394 1.00 91.25 421 ALA A C 1
ATOM 3202 O O . ALA A 1 421 ? -13.750 10.396 11.189 1.00 91.25 421 ALA A O 1
ATOM 3203 N N . ARG A 1 422 ? -13.593 11.112 13.310 1.00 93.31 422 ARG A N 1
ATOM 3204 C CA . ARG A 1 422 ? -13.399 12.527 12.949 1.00 93.31 422 ARG A CA 1
ATOM 3205 C C . ARG A 1 422 ? -12.054 12.788 12.271 1.00 93.31 422 ARG A C 1
ATOM 3207 O O . ARG A 1 422 ? -12.002 13.608 11.356 1.00 93.31 422 ARG A O 1
ATOM 3214 N N . MET A 1 423 ? -10.988 12.093 12.667 1.00 94.19 423 MET A N 1
ATOM 3215 C CA . MET A 1 423 ? -9.696 12.176 11.981 1.00 94.19 423 MET A CA 1
ATOM 3216 C C . MET A 1 423 ? -9.767 11.590 10.577 1.00 94.19 423 MET A C 1
ATOM 3218 O O . MET A 1 423 ? -9.313 12.253 9.652 1.00 94.19 423 MET A O 1
ATOM 3222 N N . VAL A 1 424 ? -10.410 10.433 10.391 1.00 94.25 424 VAL A N 1
ATOM 3223 C CA . VAL A 1 424 ? -10.660 9.843 9.063 1.00 94.25 424 VAL A CA 1
ATOM 3224 C C . VAL A 1 424 ? -11.496 10.788 8.200 1.00 94.25 424 VAL A C 1
ATOM 3226 O O . VAL A 1 424 ? -11.149 11.023 7.048 1.00 94.25 424 VAL A O 1
ATOM 3229 N N . ARG A 1 425 ? -12.538 11.414 8.764 1.00 95.62 425 ARG A N 1
ATOM 3230 C CA . ARG A 1 425 ? -13.323 12.443 8.068 1.00 95.62 425 ARG A CA 1
ATOM 3231 C C . ARG A 1 425 ? -12.452 13.622 7.629 1.00 95.62 425 ARG A C 1
ATOM 3233 O O . ARG A 1 425 ? -12.509 14.019 6.470 1.00 95.62 425 ARG A O 1
ATOM 3240 N N . SER A 1 426 ? -11.666 14.201 8.540 1.00 95.81 426 SER A N 1
ATOM 3241 C CA . SER A 1 426 ? -10.827 15.368 8.227 1.00 95.81 426 SER A CA 1
ATOM 3242 C C . SER A 1 426 ? -9.724 15.026 7.227 1.00 95.81 426 SER A C 1
ATOM 3244 O O . SER A 1 426 ? -9.463 15.812 6.322 1.00 95.81 426 SER A O 1
ATOM 3246 N N . PHE A 1 427 ? -9.118 13.845 7.355 1.00 96.75 427 PHE A N 1
ATOM 3247 C CA . PHE A 1 427 ? -8.169 13.303 6.391 1.00 96.75 427 PHE A CA 1
ATOM 3248 C C . PHE A 1 427 ? -8.812 13.132 5.014 1.00 96.75 427 PHE A C 1
ATOM 3250 O O . PHE A 1 427 ? -8.277 13.648 4.043 1.00 96.75 427 PHE A O 1
ATOM 3257 N N . GLY A 1 428 ? -9.982 12.490 4.934 1.00 96.81 428 GLY A N 1
ATOM 3258 C CA . GLY A 1 428 ? -10.706 12.283 3.680 1.00 96.81 428 GLY A CA 1
ATOM 3259 C C . GLY A 1 428 ? -11.055 13.597 2.985 1.00 96.81 428 GLY A C 1
ATOM 3260 O O . GLY A 1 428 ? -10.795 13.748 1.796 1.00 96.81 428 GLY A O 1
ATOM 3261 N N . LEU A 1 429 ? -11.538 14.595 3.739 1.00 97.50 429 LEU A N 1
ATOM 3262 C CA . LEU A 1 429 ? -11.811 15.937 3.210 1.00 97.50 429 LEU A CA 1
ATOM 3263 C C . LEU A 1 429 ? -10.551 16.579 2.616 1.00 97.50 429 LEU A C 1
ATOM 3265 O O . LEU A 1 429 ? -10.597 17.137 1.524 1.00 97.50 429 LEU A O 1
ATOM 3269 N N . ARG A 1 430 ? -9.420 16.498 3.323 1.00 97.62 430 ARG A N 1
ATOM 3270 C CA . ARG A 1 430 ? -8.151 17.077 2.861 1.00 97.62 430 ARG A CA 1
ATOM 3271 C C . ARG A 1 430 ? -7.589 16.321 1.670 1.00 97.62 430 ARG A C 1
ATOM 3273 O O . ARG A 1 430 ? -7.173 16.963 0.722 1.00 97.62 430 ARG A O 1
ATOM 3280 N N . ALA A 1 431 ? -7.623 14.991 1.682 1.00 97.50 431 ALA A N 1
ATOM 3281 C CA . ALA A 1 431 ? -7.194 14.166 0.556 1.00 97.50 431 ALA A CA 1
ATOM 3282 C C . ALA A 1 431 ? -8.049 14.450 -0.688 1.00 97.50 431 ALA A C 1
ATOM 3284 O O . ALA A 1 431 ? -7.504 14.591 -1.777 1.00 97.50 431 ALA A O 1
ATOM 3285 N N . MET A 1 432 ? -9.365 14.630 -0.514 1.00 98.19 432 MET A N 1
ATOM 3286 C CA . MET A 1 432 ? -10.279 15.050 -1.577 1.00 98.19 432 MET A CA 1
ATOM 3287 C C . MET A 1 432 ? -9.882 16.411 -2.154 1.00 98.19 432 MET A C 1
ATOM 3289 O O . MET A 1 432 ? -9.668 16.524 -3.357 1.00 98.19 432 MET A O 1
ATOM 3293 N N . VAL A 1 433 ? -9.744 17.436 -1.306 1.00 98.00 433 VAL A N 1
ATOM 3294 C CA . VAL A 1 433 ? -9.388 18.793 -1.749 1.00 98.00 433 VAL A CA 1
ATOM 3295 C C . VAL A 1 433 ? -7.997 18.820 -2.386 1.00 98.00 433 VAL A C 1
ATOM 3297 O O . VAL A 1 433 ? -7.850 19.335 -3.489 1.00 98.00 433 VAL A O 1
ATOM 3300 N N . CYS A 1 434 ? -6.986 18.233 -1.743 1.00 97.12 434 CYS A N 1
ATOM 3301 C CA . CYS A 1 434 ? -5.624 18.166 -2.270 1.00 97.12 434 CYS A CA 1
ATOM 3302 C C . CYS A 1 434 ? -5.562 17.395 -3.591 1.00 97.12 434 CYS A C 1
ATOM 3304 O O . CYS A 1 434 ? -4.916 17.868 -4.517 1.00 97.12 434 CYS A O 1
ATOM 3306 N N . GLY A 1 435 ? -6.245 16.252 -3.703 1.00 97.00 435 GLY A N 1
ATOM 3307 C CA . GLY A 1 435 ? -6.288 15.457 -4.932 1.00 97.00 435 GLY A CA 1
ATOM 3308 C C . GLY A 1 435 ? -6.956 16.198 -6.090 1.00 97.00 435 GLY A C 1
ATOM 3309 O O . GLY A 1 435 ? -6.427 16.202 -7.199 1.00 97.00 435 GLY A O 1
ATOM 3310 N N . LEU A 1 436 ? -8.067 16.899 -5.829 1.00 96.88 436 LEU A N 1
ATOM 3311 C CA . LEU A 1 436 ? -8.751 17.721 -6.833 1.00 96.88 436 LEU A CA 1
ATOM 3312 C C . LEU A 1 436 ? -7.905 18.924 -7.264 1.00 96.88 436 LEU A C 1
ATOM 3314 O O . LEU A 1 436 ? -7.730 19.142 -8.460 1.00 96.88 436 LEU A O 1
ATOM 3318 N N . VAL A 1 437 ? -7.341 19.675 -6.314 1.00 97.31 437 VAL A N 1
ATOM 3319 C CA . VAL A 1 437 ? -6.463 20.819 -6.615 1.00 97.31 437 VAL A CA 1
ATOM 3320 C C . VAL A 1 437 ? -5.231 20.356 -7.391 1.00 97.31 437 VAL A C 1
ATOM 3322 O O . VAL A 1 437 ? -4.905 20.946 -8.418 1.00 97.31 437 VAL A O 1
ATOM 3325 N N . ALA A 1 438 ? -4.586 19.269 -6.956 1.00 95.69 438 ALA A N 1
ATOM 3326 C CA . ALA A 1 438 ? -3.460 18.677 -7.668 1.00 95.69 438 ALA A CA 1
ATOM 3327 C C . ALA A 1 438 ? -3.866 18.254 -9.081 1.00 95.69 438 ALA A C 1
ATOM 3329 O O . ALA A 1 438 ? -3.166 18.588 -10.024 1.00 95.69 438 ALA A O 1
ATOM 3330 N N . SER A 1 439 ? -5.018 17.606 -9.267 1.00 95.81 439 SER A N 1
ATOM 3331 C CA . SER A 1 439 ? -5.505 17.239 -10.601 1.00 95.81 439 SER A CA 1
ATOM 3332 C C . SER A 1 439 ? -5.703 18.463 -11.501 1.00 95.81 439 SER A C 1
ATOM 3334 O O . SER A 1 439 ? -5.277 18.440 -12.654 1.00 95.81 439 SER A O 1
ATOM 3336 N N . VAL A 1 440 ? -6.310 19.541 -10.994 1.00 96.44 440 VAL A N 1
ATOM 3337 C CA . VAL A 1 440 ? -6.536 20.778 -11.765 1.00 96.44 440 VAL A CA 1
ATOM 3338 C C . VAL A 1 440 ? -5.217 21.437 -12.168 1.00 96.44 440 VAL A C 1
ATOM 3340 O O . VAL A 1 440 ? -5.084 21.863 -13.309 1.00 96.44 440 VAL A O 1
ATOM 3343 N N . VAL A 1 441 ? -4.234 21.491 -11.265 1.00 96.25 441 VAL A N 1
ATOM 3344 C CA . VAL A 1 441 ? -2.920 22.101 -11.532 1.00 96.25 441 VAL A CA 1
ATOM 3345 C C . VAL A 1 441 ? -2.050 21.215 -12.426 1.00 96.25 441 VAL A C 1
ATOM 3347 O O . VAL A 1 441 ? -1.365 21.714 -13.314 1.00 96.25 441 VAL A O 1
ATOM 3350 N N . LEU A 1 442 ? -2.075 19.898 -12.222 1.00 93.69 442 LEU A N 1
ATOM 3351 C CA . LEU A 1 442 ? -1.238 18.957 -12.960 1.00 93.69 442 LEU A CA 1
ATOM 3352 C C . LEU A 1 442 ? -1.741 18.720 -14.379 1.00 93.69 442 LEU A C 1
ATOM 3354 O O . LEU A 1 442 ? -0.916 18.485 -15.249 1.00 93.69 442 LEU A O 1
ATOM 3358 N N . THR A 1 443 ? -3.047 18.816 -14.644 1.00 93.00 443 THR A N 1
ATOM 3359 C CA . THR A 1 443 ? -3.603 18.624 -15.996 1.00 93.00 443 THR A CA 1
ATOM 3360 C C . THR A 1 443 ? -2.942 19.522 -17.058 1.00 93.00 443 THR A C 1
ATOM 3362 O O . THR A 1 443 ? -2.438 18.974 -18.037 1.00 93.00 443 THR A O 1
ATOM 3365 N N . PRO A 1 444 ? -2.864 20.862 -16.910 1.00 95.19 444 PRO A N 1
ATOM 3366 C CA . PRO A 1 444 ? -2.204 21.708 -17.906 1.00 95.19 444 PRO A CA 1
ATOM 3367 C C . PRO A 1 444 ? -0.693 21.456 -17.997 1.00 95.19 444 PRO A C 1
ATOM 3369 O O . PRO A 1 444 ? -0.143 21.515 -19.092 1.00 95.19 444 PRO A O 1
ATOM 3372 N N . ILE A 1 445 ? -0.025 21.131 -16.883 1.00 92.12 445 ILE A N 1
ATOM 3373 C CA . ILE A 1 445 ? 1.408 20.782 -16.878 1.00 92.12 445 ILE A CA 1
ATOM 3374 C C . ILE A 1 445 ? 1.641 19.499 -17.681 1.00 92.12 445 ILE A C 1
ATOM 3376 O O . ILE A 1 445 ? 2.527 19.447 -18.527 1.00 92.12 445 ILE A O 1
ATOM 3380 N N . CYS A 1 446 ? 0.805 18.489 -17.449 1.00 91.06 446 CYS A N 1
ATOM 3381 C CA . CYS A 1 446 ? 0.831 17.213 -18.144 1.00 91.06 446 CYS A CA 1
ATOM 3382 C C . CYS A 1 446 ? 0.579 17.384 -19.645 1.00 91.06 446 CYS A C 1
ATOM 3384 O O . CYS A 1 446 ? 1.333 16.839 -20.439 1.00 91.06 446 CYS A O 1
ATOM 3386 N N . LEU A 1 447 ? -0.412 18.194 -20.037 1.00 87.56 447 LEU A N 1
ATOM 3387 C CA . LEU A 1 447 ? -0.677 18.508 -21.446 1.00 87.56 447 LEU A CA 1
ATOM 3388 C C . LEU A 1 447 ? 0.491 19.256 -22.101 1.00 87.56 447 LEU A C 1
ATOM 3390 O O . LEU A 1 447 ? 0.836 18.970 -23.241 1.00 87.56 447 LEU A O 1
ATOM 3394 N N . ALA A 1 448 ? 1.120 20.197 -21.393 1.00 89.50 448 ALA A N 1
ATOM 3395 C CA . ALA A 1 448 ? 2.284 20.920 -21.902 1.00 89.50 448 ALA A CA 1
ATOM 3396 C C . ALA A 1 448 ? 3.529 20.027 -22.031 1.00 89.50 448 ALA A C 1
ATOM 3398 O O . ALA A 1 448 ? 4.358 20.246 -22.913 1.00 89.50 448 ALA A O 1
ATOM 3399 N N . TRP A 1 449 ? 3.692 19.036 -21.152 1.00 87.25 449 TRP A N 1
ATOM 3400 C CA . TRP A 1 449 ? 4.738 18.025 -21.293 1.00 87.25 449 TRP A CA 1
ATOM 3401 C C . TRP A 1 449 ? 4.453 17.094 -22.462 1.00 87.25 449 TRP A C 1
ATOM 3403 O O . TRP A 1 449 ? 5.343 16.889 -23.276 1.00 87.25 449 TRP A O 1
ATOM 3413 N N . ASP A 1 450 ? 3.222 16.607 -22.588 1.00 86.06 450 ASP A N 1
ATOM 3414 C CA . ASP A 1 450 ? 2.804 15.723 -23.676 1.00 86.06 450 ASP A CA 1
ATOM 3415 C C . ASP A 1 450 ? 3.022 16.377 -25.051 1.00 86.06 450 ASP A C 1
ATOM 3417 O O . ASP A 1 450 ? 3.670 15.799 -25.919 1.00 86.06 450 ASP A O 1
ATOM 3421 N N . THR A 1 451 ? 2.625 17.644 -25.223 1.00 85.19 451 THR A N 1
ATOM 3422 C CA . THR A 1 451 ? 2.855 18.369 -26.486 1.00 85.19 451 THR A CA 1
ATOM 3423 C C . THR A 1 451 ? 4.336 18.554 -26.801 1.00 85.19 451 THR A C 1
ATOM 3425 O O . THR A 1 451 ? 4.741 18.372 -27.948 1.00 85.19 451 THR A O 1
ATOM 3428 N N . ARG A 1 452 ? 5.171 18.875 -25.803 1.00 86.38 452 ARG A N 1
ATOM 3429 C CA . ARG A 1 452 ? 6.629 18.980 -25.989 1.00 86.38 452 ARG A CA 1
ATOM 3430 C C . ARG A 1 452 ? 7.254 17.643 -26.373 1.00 86.38 452 ARG A C 1
ATOM 3432 O O . ARG A 1 452 ? 8.108 17.622 -27.252 1.00 86.38 452 ARG A O 1
ATOM 3439 N N . LEU A 1 453 ? 6.815 16.550 -25.746 1.00 81.50 453 LEU A N 1
ATOM 3440 C CA . LEU A 1 453 ? 7.276 15.197 -26.064 1.00 81.50 453 LEU A CA 1
ATOM 3441 C C . LEU A 1 453 ? 6.895 14.827 -27.506 1.00 81.50 453 LEU A C 1
ATOM 3443 O O . LEU A 1 453 ? 7.751 14.370 -28.258 1.00 81.50 453 LEU A O 1
ATOM 3447 N N . CYS A 1 454 ? 5.658 15.104 -27.932 1.00 80.50 454 CYS A N 1
ATOM 3448 C CA . CYS A 1 454 ? 5.226 14.876 -29.313 1.00 80.50 454 CYS A CA 1
ATOM 3449 C C . CYS A 1 454 ? 6.020 15.706 -30.331 1.00 80.50 454 CYS A C 1
ATOM 3451 O O . CYS A 1 454 ? 6.381 15.188 -31.385 1.00 80.50 454 CYS A O 1
ATOM 3453 N N . HIS A 1 455 ? 6.308 16.978 -30.034 1.00 82.50 455 HIS A N 1
ATOM 3454 C CA . HIS A 1 455 ? 7.112 17.825 -30.919 1.00 82.50 455 HIS A CA 1
ATOM 3455 C C . HIS A 1 455 ? 8.556 17.334 -31.048 1.00 82.50 455 HIS A C 1
ATOM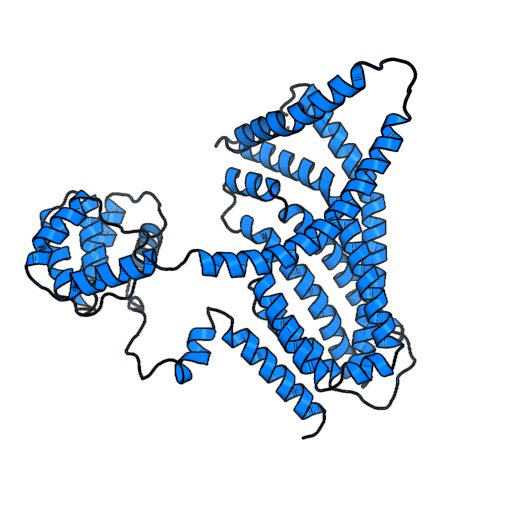 3457 O O . HIS A 1 455 ? 9.063 17.282 -32.165 1.00 82.50 455 HIS A O 1
ATOM 3463 N N . ALA A 1 456 ? 9.187 16.932 -29.940 1.00 78.81 456 ALA A N 1
ATOM 3464 C CA . ALA A 1 456 ? 10.537 16.371 -29.960 1.00 78.81 456 ALA A CA 1
ATOM 3465 C C . ALA A 1 456 ? 10.599 15.086 -30.806 1.00 78.81 456 ALA A C 1
ATOM 3467 O O . ALA A 1 456 ? 11.458 14.956 -31.675 1.00 78.81 456 ALA A O 1
ATOM 3468 N N . LEU A 1 457 ? 9.623 14.184 -30.632 1.00 76.00 457 LEU A N 1
ATOM 3469 C CA . LEU A 1 457 ? 9.520 12.959 -31.432 1.00 76.00 457 LEU A CA 1
ATOM 3470 C C . LEU A 1 457 ? 9.305 13.253 -32.924 1.00 76.00 457 LEU A C 1
ATOM 3472 O O . LEU A 1 457 ? 9.914 12.605 -33.771 1.00 76.00 457 LEU A O 1
ATOM 3476 N N . ALA A 1 458 ? 8.469 14.240 -33.261 1.00 75.69 458 ALA A N 1
ATOM 3477 C CA . ALA A 1 458 ? 8.200 14.615 -34.650 1.00 75.69 458 ALA A CA 1
ATOM 3478 C C . ALA A 1 458 ? 9.403 15.272 -35.345 1.00 75.69 458 ALA A C 1
ATOM 3480 O O . ALA A 1 458 ? 9.548 15.147 -36.560 1.00 75.69 458 ALA A O 1
ATOM 3481 N N . ALA A 1 459 ? 10.258 15.968 -34.594 1.00 82.38 459 ALA A N 1
ATOM 3482 C CA . ALA A 1 459 ? 11.444 16.626 -35.130 1.00 82.38 459 ALA A CA 1
ATOM 3483 C C . ALA A 1 459 ? 12.599 15.650 -35.426 1.00 82.38 459 ALA A C 1
ATOM 3485 O O . ALA A 1 459 ? 13.591 16.055 -36.026 1.00 82.38 459 ALA A O 1
ATOM 3486 N N . GLY A 1 460 ? 12.505 14.383 -34.997 1.00 78.25 460 GLY A N 1
ATOM 3487 C CA . GLY A 1 460 ? 13.639 13.452 -35.043 1.00 78.25 460 GLY A CA 1
ATOM 3488 C C . GLY A 1 460 ? 14.802 13.884 -34.143 1.00 78.25 460 GLY A C 1
ATOM 3489 O O . GLY A 1 460 ? 15.875 13.289 -34.186 1.00 78.25 460 GLY A O 1
ATOM 3490 N N . GLU A 1 461 ? 14.583 14.902 -33.310 1.00 73.62 461 GLU A N 1
ATOM 3491 C CA . GLU A 1 461 ? 15.482 15.314 -32.248 1.00 73.62 461 GLU A CA 1
ATOM 3492 C C . GLU A 1 461 ? 15.329 14.286 -31.119 1.00 73.62 461 GLU A C 1
ATOM 3494 O O . GLU A 1 461 ? 14.657 14.524 -30.117 1.00 73.62 461 GLU A O 1
ATOM 3499 N N . 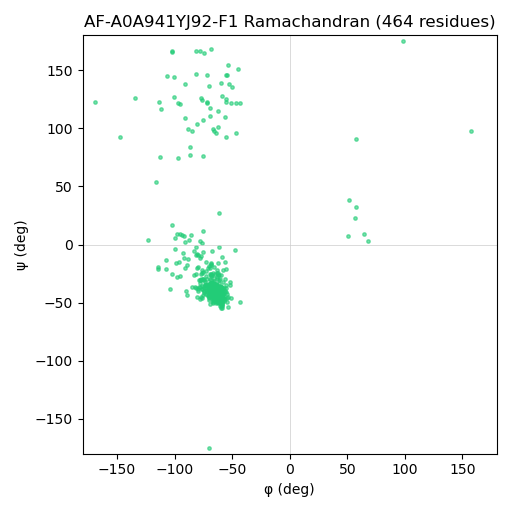MET A 1 462 ? 15.916 13.095 -31.274 1.00 56.66 462 MET A N 1
ATOM 3500 C CA . MET A 1 462 ? 16.304 12.332 -30.088 1.00 56.66 462 MET A CA 1
ATOM 3501 C C . MET A 1 462 ? 17.422 13.138 -29.433 1.00 56.66 462 MET A C 1
ATOM 3503 O O . MET A 1 462 ? 18.539 13.188 -29.933 1.00 56.66 462 MET A O 1
ATOM 3507 N N . TRP A 1 463 ? 17.036 13.893 -28.405 1.00 54.69 463 TRP A N 1
ATOM 3508 C CA . TRP A 1 463 ? 17.810 14.968 -27.797 1.00 54.69 463 TRP A CA 1
ATOM 3509 C C . TRP A 1 463 ? 19.240 14.554 -27.429 1.00 54.69 463 TRP A C 1
ATOM 3511 O O . TRP A 1 463 ? 19.446 13.688 -26.579 1.00 54.69 463 TRP A O 1
ATOM 3521 N N . ASP A 1 464 ? 20.211 15.275 -27.991 1.00 49.53 464 ASP A N 1
ATOM 3522 C CA . ASP A 1 464 ? 21.502 15.512 -27.349 1.00 49.53 464 ASP A CA 1
ATOM 3523 C C . ASP A 1 464 ? 21.232 16.331 -26.070 1.00 49.53 464 ASP A C 1
ATOM 3525 O O . ASP A 1 464 ? 21.068 17.552 -26.124 1.00 49.53 464 ASP A O 1
ATOM 3529 N N . ASP A 1 465 ? 21.122 15.661 -24.918 1.00 45.16 465 ASP A N 1
ATOM 3530 C CA . ASP A 1 465 ? 21.019 16.313 -23.606 1.00 45.16 465 ASP A CA 1
ATOM 3531 C C . ASP A 1 465 ? 22.312 17.118 -23.346 1.00 45.16 465 ASP A C 1
ATOM 3533 O O . ASP A 1 465 ? 23.351 16.567 -22.966 1.00 45.16 465 ASP A O 1
ATOM 3537 N N . LYS A 1 466 ? 22.247 18.437 -23.554 1.00 40.84 466 LYS A N 1
ATOM 3538 C CA . LYS A 1 466 ? 23.162 19.418 -22.957 1.00 40.84 466 LYS A CA 1
ATOM 3539 C C . LYS A 1 466 ? 22.500 20.157 -21.809 1.00 40.84 466 LYS A C 1
ATOM 3541 O O . LYS A 1 466 ? 21.331 20.577 -21.972 1.00 40.84 466 LYS A O 1
#

Nearest PDB structures (foldseek):
  7msp-assembly2_B  TM=5.756E-01  e=2.640E+00  Bacillus subtilis subsp. subtilis str. 168
  3ja6-assembly1_I  TM=1.623E-01  e=1.441E+00  Escherichia coli
  9dw4-assembly1_A  TM=2.236E-01  e=4.117E+00  Homo sapiens

Radius of gyration: 29.64 Å; Cα contacts (8 Å, |Δi|>4): 492; chains: 1; bounding box: 64×73×75 Å

Mean predicted aligned error: 16.97 Å

Foldseek 3Di:
DDLLVVLVVLLVVLLLLLLCPFPVNVCVSCVVPPDDPDPPPQPDPPPPQPPLLVVLVVVLQVPDDDDLVSLVSQLVSLVVVCVVVVQELPSLLSNLLSCVVNVNNVRNVVSLLSSLPHNHYPRDPCVRVDPDPVVVVVSVVSPVVDDPVCCVVVVVVVVVVPPDCVVVVVVVVVVVVVVVVVCVVLVVVVVVVVVVVVVVVCVPDPDDDPPVVVVVVVCVVCCVPVVLVVLLVQCLDPDPLVVVSLVLLVLLLCLVQLLVLLQVLLVVLQVLLVQLVCLQPPPVVLVVLAPPNLSVQLSVQLVVLCVLQVDSPLSSLSNSLSSLSNQDDPDRDPDALCVLDVVLVVLLLVLLLLLSVLSSQLRSLVDPVVVSSVVSNVPDPCSVSSNSVSVNSNSSSLSVLSVVLQVSCVVVVHRSSNSSSNSSNSSSNSNNVSSNVSSVVSNVVSVVSNVVSVVCVVVVCPDPDD

Solvent-accessible surface area (backbone atoms only — not comparable to full-atom values): 24241 Å² total; per-residue (Å²): 130,56,57,63,55,52,20,51,52,32,25,50,51,22,38,48,53,43,40,54,68,35,82,83,45,19,64,71,68,41,37,84,80,75,49,74,94,65,91,74,69,74,83,68,74,60,92,83,59,54,72,65,57,58,53,48,54,58,39,65,66,60,85,53,94,71,54,72,69,52,31,52,51,43,22,54,51,18,49,57,45,30,69,73,42,68,44,42,18,63,26,24,44,49,19,15,55,25,25,48,78,68,72,35,57,70,60,13,52,52,23,43,55,54,22,74,72,31,85,39,77,87,87,63,86,61,85,69,71,65,66,53,73,73,53,47,57,50,46,52,68,62,44,77,78,53,86,70,54,64,57,52,52,50,53,47,53,48,49,64,73,60,56,59,71,63,64,56,46,56,52,48,47,57,49,42,53,55,49,48,58,51,47,53,59,49,49,56,54,49,54,53,50,56,56,47,57,47,57,59,58,59,66,67,75,83,86,84,62,88,67,51,59,59,52,49,53,50,46,53,57,46,53,57,51,50,50,46,48,49,53,50,56,53,29,50,42,93,51,83,63,25,58,59,44,46,54,49,53,50,51,57,48,45,34,72,30,40,26,57,16,13,37,51,26,10,52,52,12,46,52,37,22,52,53,13,44,47,47,52,69,34,66,64,56,45,57,63,39,14,75,68,45,15,35,56,52,8,29,53,46,10,45,50,42,26,76,71,40,73,40,64,67,52,11,42,42,36,8,48,46,27,23,41,34,28,43,76,58,91,71,81,80,84,80,57,73,70,80,71,36,68,64,57,51,52,53,37,47,52,45,18,53,52,30,23,52,23,37,15,50,17,52,45,43,63,35,73,62,48,42,52,54,39,70,41,60,69,58,61,83,61,59,75,44,40,23,40,50,23,45,39,46,30,51,36,43,57,36,48,45,36,46,50,13,38,51,54,11,59,77,69,75,47,43,27,37,50,38,17,19,45,38,38,17,53,22,9,49,42,14,19,51,52,7,44,52,46,18,64,61,37,42,61,52,18,51,54,48,47,53,51,53,54,49,35,63,72,67,68,51,79,70,82,88,123

pLDDT: mean 71.35, std 20.69, range [31.59, 98.19]